Protein AF-0000000067823805 (afdb_homodimer)

pLDDT: mean 86.04, std 20.51, range [20.91, 98.75]

Foldseek 3Di:
DPPVVVVVVVVVVVVVVVVVVVLVVLLVVQLVCVVVLVVVQVVQLPPQQLQLLLQVPDPVNPVQADPVQSQQSNQWSGKGKHAVVNVPDDSVFRVKIKIKTAGHPPGQAHGDIWIWIWGWDQDPNDTFIFTAATDGGDGPVLLLLALVNLVVPPPDPDDDPVSVVSPVNNQSHPNQLSHGTRPDPPPHRDCSRVSVCCVVVPCSVCSVVSSVVSVVVVVVVVVVVVPPPPPPPPPPPPPPDPPPPPPDDD/DPPVVVVVVVVVVVVVVVVVVVLVVLLVVQLVCVVVLVVVQVVQLVPQQLQLLLQVPDPVNPVQADPVQSQQSNQWSGKGKHAVVSVPDDSVFRVKIKIKTAGHVPGQAHGDIWIWIWGWDQDPNDTDIFTAATDGGDGPVLLLLALVNLVVPVPDPDDDPVSVVSPVNNQSHPNQLSHGTRPDAPPHNPCNRVSVCCVVVPCSVCSVVSSVVSVVVVVVVVVVVVPPPVPPPPPDPDDDDDDDDDPDPD

InterPro domains:
  IPR002164 Nucleosome assembly protein [PF00956] (36-212)
  IPR002164 Nucleosome assembly protein [PTHR11875] (5-223)
  IPR037231 NAP-like superfamily [SSF143113] (3-211)

Organism: Candidozyma auris (NCBI:txid498019)

Structure (mmCIF, N/CA/C/O backbone):
data_AF-0000000067823805-model_v1
#
loop_
_entity.id
_entity.type
_entity.pdbx_description
1 polymer 'Uncharacterized protein'
#
loop_
_atom_site.group_PDB
_atom_site.id
_atom_site.type_symbol
_atom_site.label_atom_id
_atom_site.label_alt_id
_atom_site.label_comp_id
_atom_site.label_asym_id
_atom_site.label_entity_id
_atom_site.label_seq_id
_atom_site.pdbx_PDB_ins_code
_atom_site.Cartn_x
_atom_site.Cartn_y
_atom_site.Cartn_z
_atom_site.occupancy
_atom_site.B_iso_or_equiv
_atom_site.auth_seq_id
_atom_site.auth_comp_id
_atom_site.auth_asym_id
_atom_site.auth_atom_id
_atom_site.pdbx_PDB_model_num
ATOM 1 N N . MET A 1 1 ? -27.703 -28.641 1.972 1 50.75 1 MET A N 1
ATOM 2 C CA . MET A 1 1 ? -26.906 -27.484 1.584 1 50.75 1 MET A CA 1
ATOM 3 C C . MET A 1 1 ? -25.75 -27.906 0.68 1 50.75 1 MET A C 1
ATOM 5 O O . MET A 1 1 ? -25.062 -28.891 0.961 1 50.75 1 MET A O 1
ATOM 9 N N . THR A 1 2 ? -25.641 -27.562 -0.61 1 79.19 2 THR A N 1
ATOM 10 C CA . THR A 1 2 ? -24.703 -28.078 -1.604 1 79.19 2 THR A CA 1
ATOM 11 C C . THR A 1 2 ? -23.266 -27.875 -1.159 1 79.19 2 THR A C 1
ATOM 13 O O . THR A 1 2 ? -22.984 -27.016 -0.313 1 79.19 2 THR A O 1
ATOM 16 N N . GLU A 1 3 ? -22.406 -28.969 -1.228 1 89.88 3 GLU A N 1
ATOM 17 C CA . GLU A 1 3 ? -20.969 -28.969 -0.958 1 89.88 3 GLU A CA 1
ATOM 18 C C . GLU A 1 3 ? -20.359 -27.594 -1.254 1 89.88 3 GLU A C 1
ATOM 20 O O . GLU A 1 3 ? -19.5 -27.125 -0.505 1 89.88 3 GLU A O 1
ATOM 25 N N . LEU A 1 4 ? -20.953 -26.922 -2.131 1 91.5 4 LEU A N 1
ATOM 26 C CA . LEU A 1 4 ? -20.438 -25.609 -2.512 1 91.5 4 LEU A CA 1
ATOM 27 C C . LEU A 1 4 ? -20.859 -24.547 -1.497 1 91.5 4 LEU A C 1
ATOM 29 O O . LEU A 1 4 ? -20.047 -23.703 -1.105 1 91.5 4 LEU A O 1
ATOM 33 N N . ALA A 1 5 ? -22.078 -24.609 -1.011 1 92.19 5 ALA A N 1
ATOM 34 C CA . ALA A 1 5 ? -22.594 -23.656 -0.036 1 92.19 5 ALA A CA 1
ATOM 35 C C . ALA A 1 5 ? -21.797 -23.734 1.271 1 92.19 5 ALA A C 1
ATOM 37 O O . ALA A 1 5 ? -21.5 -22.703 1.884 1 92.19 5 ALA A O 1
ATOM 38 N N . GLU A 1 6 ? -21.484 -24.906 1.613 1 95.06 6 GLU A N 1
ATOM 39 C CA . GLU A 1 6 ? -20.703 -25.109 2.828 1 95.06 6 GLU A CA 1
ATOM 40 C C . GLU A 1 6 ? -19.281 -24.547 2.676 1 95.06 6 GLU A C 1
ATOM 42 O O . GLU A 1 6 ? -18.766 -23.906 3.594 1 95.06 6 GLU A O 1
ATOM 47 N N . ALA A 1 7 ? -18.703 -24.766 1.522 1 96.12 7 ALA A N 1
ATOM 48 C CA . ALA A 1 7 ? -17.359 -24.25 1.249 1 96.12 7 ALA A CA 1
ATOM 49 C C . ALA A 1 7 ? -17.344 -22.734 1.265 1 96.12 7 ALA A C 1
ATOM 51 O O . ALA A 1 7 ? -16.406 -22.125 1.799 1 96.12 7 ALA A O 1
ATOM 52 N N . LEU A 1 8 ? -18.344 -22.156 0.748 1 94.94 8 LEU A N 1
ATOM 53 C CA . LEU A 1 8 ? -18.422 -20.703 0.682 1 94.94 8 LEU A CA 1
ATOM 54 C C . LEU A 1 8 ? -18.609 -20.109 2.072 1 94.94 8 LEU A C 1
ATOM 56 O O . LEU A 1 8 ? -18.094 -19.031 2.365 1 94.94 8 LEU A O 1
ATOM 60 N N . THR A 1 9 ? -19.344 -20.828 2.896 1 96.38 9 THR A N 1
ATOM 61 C CA . THR A 1 9 ? -19.5 -20.391 4.277 1 96.38 9 THR A CA 1
ATOM 62 C C . THR A 1 9 ? -18.172 -20.438 5.027 1 96.38 9 THR A C 1
ATOM 64 O O . THR A 1 9 ? -17.812 -19.5 5.734 1 96.38 9 THR A O 1
ATOM 67 N N . LYS A 1 10 ? -17.438 -21.516 4.82 1 97.25 10 LYS A N 1
ATOM 68 C CA . LYS A 1 10 ? -16.125 -21.641 5.43 1 97.25 10 LYS A CA 1
ATOM 69 C C . LYS A 1 10 ? -15.18 -20.562 4.934 1 97.25 10 LYS A C 1
ATOM 71 O O . LYS A 1 10 ? -14.375 -20.031 5.703 1 97.25 10 LYS A O 1
ATOM 76 N N . LEU A 1 11 ? -15.336 -20.328 3.684 1 97.38 11 LEU A N 1
ATOM 77 C CA . LEU A 1 11 ? -14.5 -19.297 3.076 1 97.38 11 LEU A CA 1
ATOM 78 C C . LEU A 1 11 ? -14.805 -17.922 3.676 1 97.38 11 LEU A C 1
ATOM 80 O O . LEU A 1 11 ? -13.891 -17.141 3.951 1 97.38 11 LEU A O 1
ATOM 84 N N . ALA A 1 12 ? -16.047 -17.609 3.918 1 96.12 12 ALA A N 1
ATOM 85 C CA . ALA A 1 12 ? -16.453 -16.359 4.539 1 96.12 12 ALA A CA 1
ATOM 86 C C . ALA A 1 12 ? -15.883 -16.234 5.949 1 96.12 12 ALA A C 1
ATOM 88 O O . ALA A 1 12 ? -15.414 -15.164 6.348 1 96.12 12 ALA A O 1
ATOM 89 N N . ASP A 1 13 ? -15.914 -17.328 6.664 1 97.69 13 ASP A N 1
ATOM 90 C CA . ASP A 1 13 ? -15.344 -17.359 8.008 1 97.69 13 ASP A CA 1
ATOM 91 C C . ASP A 1 13 ? -13.836 -17.109 7.973 1 97.69 13 ASP A C 1
ATOM 93 O O . ASP A 1 13 ? -13.305 -16.391 8.82 1 97.69 13 ASP A O 1
ATOM 97 N N . ASN A 1 14 ? -13.203 -17.703 7.016 1 98.25 14 ASN A N 1
ATOM 98 C CA . ASN A 1 14 ? -11.766 -17.516 6.863 1 98.25 14 ASN A CA 1
ATOM 99 C C . ASN A 1 14 ? -11.422 -16.047 6.547 1 98.25 14 ASN A C 1
ATOM 101 O O . ASN A 1 14 ? -10.445 -15.516 7.062 1 98.25 14 ASN A O 1
ATOM 105 N N . GLU A 1 15 ? -12.219 -15.422 5.695 1 97.31 15 GLU A N 1
ATOM 106 C CA . GLU A 1 15 ? -11.992 -14.023 5.348 1 97.31 15 GLU A CA 1
ATOM 107 C C . GLU A 1 15 ? -12.188 -13.117 6.562 1 97.31 15 GLU A C 1
ATOM 109 O O . GLU A 1 15 ?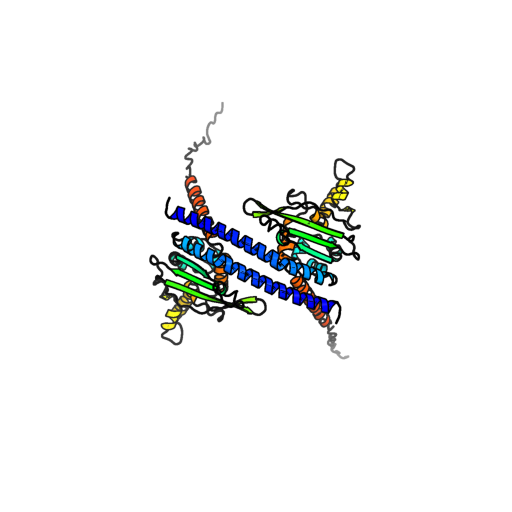 -11.492 -12.109 6.703 1 97.31 15 GLU A O 1
ATOM 114 N N . GLN A 1 16 ? -13.125 -13.453 7.41 1 97.44 16 GLN A N 1
ATOM 115 C CA . GLN A 1 16 ? -13.297 -12.703 8.648 1 97.44 16 GLN A CA 1
ATOM 116 C C . GLN A 1 16 ? -12.055 -12.812 9.531 1 97.44 16 GLN A C 1
ATOM 118 O O . GLN A 1 16 ? -11.602 -11.82 10.109 1 97.44 16 GLN A O 1
ATOM 123 N N . ALA A 1 17 ? -11.516 -14.008 9.602 1 98.06 17 ALA A N 1
ATOM 124 C CA . ALA A 1 17 ? -10.281 -14.219 10.367 1 98.06 17 ALA A CA 1
ATOM 125 C C . ALA A 1 17 ? -9.133 -13.406 9.789 1 98.06 17 ALA A C 1
ATOM 127 O O . ALA A 1 17 ? -8.312 -12.859 10.531 1 98.06 17 ALA A O 1
ATOM 128 N N . MET A 1 18 ? -9.094 -13.344 8.461 1 97.81 18 MET A N 1
ATOM 129 C CA . MET A 1 18 ? -8.086 -12.531 7.789 1 97.81 18 MET A CA 1
ATOM 130 C C . MET A 1 18 ? -8.219 -11.062 8.164 1 97.81 18 MET A C 1
ATOM 132 O O . MET A 1 18 ? -7.227 -10.406 8.477 1 97.81 18 MET A O 1
ATOM 136 N N . GLY A 1 19 ? -9.422 -10.562 8.133 1 96.38 19 GLY A N 1
ATOM 137 C CA . GLY A 1 19 ? -9.68 -9.188 8.523 1 96.38 19 GLY A CA 1
ATOM 138 C C . GLY A 1 19 ? -9.258 -8.883 9.945 1 96.38 19 GLY A C 1
ATOM 139 O O . GLY A 1 19 ? -8.633 -7.848 10.203 1 96.38 19 GLY A O 1
ATOM 140 N N . ASP A 1 20 ? -9.539 -9.797 10.82 1 97.12 20 ASP A N 1
ATOM 141 C CA . ASP A 1 20 ? -9.156 -9.633 12.227 1 97.12 20 ASP A CA 1
ATOM 142 C C . ASP A 1 20 ? -7.641 -9.625 12.383 1 97.12 20 ASP A C 1
ATOM 144 O O . ASP A 1 20 ? -7.098 -8.836 13.156 1 97.12 20 ASP A O 1
ATOM 148 N N . ALA A 1 21 ? -7.008 -10.508 11.672 1 97.81 21 ALA A N 1
ATOM 149 C CA . ALA A 1 21 ? -5.551 -10.578 11.727 1 97.81 21 ALA A CA 1
ATOM 150 C C . ALA A 1 21 ? -4.922 -9.289 11.188 1 97.81 21 ALA A C 1
ATOM 152 O O . ALA A 1 21 ? -3.955 -8.781 11.758 1 97.81 21 ALA A O 1
ATOM 153 N N . GLU A 1 22 ? -5.496 -8.797 10.078 1 97.06 22 GLU A N 1
ATOM 154 C CA . GLU A 1 22 ? -4.988 -7.551 9.516 1 97.06 22 GLU A CA 1
ATOM 155 C C . GLU A 1 22 ? -5.156 -6.395 10.492 1 97.06 22 GLU A C 1
ATOM 157 O O . GLU A 1 22 ? -4.305 -5.508 10.57 1 97.06 22 GLU A O 1
ATOM 162 N N . LYS A 1 23 ? -6.277 -6.367 11.203 1 96.75 23 LYS A N 1
ATOM 163 C CA . LYS A 1 23 ? -6.504 -5.375 12.25 1 96.75 23 LYS A CA 1
ATOM 164 C C . LYS A 1 23 ? -5.434 -5.465 13.336 1 96.75 23 LYS A C 1
ATOM 166 O O . LYS A 1 23 ? -4.875 -4.445 13.75 1 96.75 23 LYS A O 1
ATOM 171 N N . GLU A 1 24 ? -5.117 -6.645 13.711 1 97 24 GLU A N 1
ATOM 172 C CA . GLU A 1 24 ? -4.078 -6.859 14.711 1 97 24 GLU A CA 1
ATOM 173 C C . GLU A 1 24 ? -2.721 -6.363 14.219 1 97 24 GLU A C 1
ATOM 175 O O . GLU A 1 24 ? -1.96 -5.758 14.977 1 97 24 GLU A O 1
ATOM 180 N N . VAL A 1 25 ? -2.453 -6.613 13.023 1 97.5 25 VAL A N 1
ATOM 181 C CA . VAL A 1 25 ? -1.187 -6.199 12.43 1 97.5 25 VAL A CA 1
ATOM 182 C C . VAL A 1 25 ? -1.101 -4.676 12.398 1 97.5 25 VAL A C 1
ATOM 184 O O . VAL A 1 25 ? -0.065 -4.098 12.742 1 97.5 25 VAL A O 1
ATOM 187 N N . GLU A 1 26 ? -2.188 -4.051 11.969 1 96.88 26 GLU A N 1
ATOM 188 C CA . GLU A 1 26 ? -2.201 -2.592 11.891 1 96.88 26 GLU A CA 1
ATOM 189 C C . GLU A 1 26 ? -2.02 -1.963 13.273 1 96.88 26 GLU A C 1
ATOM 191 O O . GLU A 1 26 ? -1.278 -0.99 13.422 1 96.88 26 GLU A O 1
ATOM 196 N N . ILE A 1 27 ? -2.688 -2.504 14.273 1 96.81 27 ILE A N 1
ATOM 197 C CA . ILE A 1 27 ? -2.559 -2.002 15.633 1 96.81 27 ILE A CA 1
ATOM 198 C C . ILE A 1 27 ? -1.123 -2.193 16.125 1 96.81 27 ILE A C 1
ATOM 200 O O . ILE A 1 27 ? -0.541 -1.29 16.734 1 96.81 27 ILE A O 1
ATOM 204 N N . PHE A 1 28 ? -0.546 -3.355 15.82 1 96.94 28 PHE A N 1
ATOM 205 C CA . PHE A 1 28 ? 0.851 -3.609 16.156 1 96.94 28 PHE A CA 1
ATOM 206 C C . PHE A 1 28 ? 1.761 -2.578 15.5 1 96.94 28 PHE A C 1
ATOM 208 O O . PHE A 1 28 ? 2.662 -2.037 16.141 1 96.94 28 PHE A O 1
ATOM 215 N N . ARG A 1 29 ? 1.521 -2.293 14.273 1 97.81 29 ARG A N 1
ATOM 216 C CA . ARG A 1 29 ? 2.324 -1.333 13.523 1 97.81 29 ARG A CA 1
ATOM 217 C C . ARG A 1 29 ? 2.264 0.05 14.164 1 97.81 29 ARG A C 1
ATOM 219 O O . ARG A 1 29 ? 3.299 0.678 14.391 1 97.81 29 ARG A O 1
ATOM 226 N N . ILE A 1 30 ? 1.058 0.494 14.43 1 97.06 30 ILE A N 1
ATOM 227 C CA . ILE A 1 30 ? 0.846 1.822 14.992 1 97.06 30 ILE A CA 1
ATOM 228 C C . ILE A 1 30 ? 1.586 1.94 16.328 1 97.06 30 ILE A C 1
ATOM 230 O O . ILE A 1 30 ? 2.33 2.898 16.547 1 97.06 30 ILE A O 1
ATOM 234 N N . LYS A 1 31 ? 1.44 0.955 17.125 1 96.31 31 LYS A N 1
ATOM 235 C CA . LYS A 1 31 ? 2.057 0.978 18.453 1 96.31 31 LYS A CA 1
ATOM 236 C C . LYS A 1 31 ? 3.578 0.915 18.344 1 96.31 31 LYS A C 1
ATOM 238 O O . LYS A 1 31 ? 4.285 1.571 19.109 1 96.31 31 LYS A O 1
ATOM 243 N N . ARG A 1 32 ? 4.043 0.171 17.359 1 96.38 32 ARG A N 1
ATOM 244 C CA . ARG A 1 32 ? 5.48 -0.001 17.188 1 96.38 32 ARG A CA 1
ATOM 245 C C . ARG A 1 32 ? 6.121 1.27 16.641 1 96.38 32 ARG A C 1
ATOM 247 O O . ARG A 1 32 ? 7.246 1.612 17 1 96.38 32 ARG A O 1
ATOM 254 N N . LEU A 1 33 ? 5.379 1.984 15.789 1 97.56 33 LEU A N 1
ATOM 255 C CA . LEU A 1 33 ? 5.98 3.084 15.039 1 97.56 33 LEU A CA 1
ATOM 256 C C . LEU A 1 33 ? 5.742 4.414 15.75 1 97.56 33 LEU A C 1
ATOM 258 O O . LEU A 1 33 ? 6.488 5.375 15.547 1 97.56 33 LEU A O 1
ATOM 262 N N . GLN A 1 34 ? 4.727 4.543 16.625 1 97.31 34 GLN A N 1
ATOM 263 C CA . GLN A 1 34 ? 4.301 5.816 17.203 1 97.31 34 GLN A CA 1
ATOM 264 C C . GLN A 1 34 ? 5.438 6.488 17.969 1 97.31 34 GLN A C 1
ATOM 266 O O . GLN A 1 34 ? 5.676 7.688 17.812 1 97.31 34 GLN A O 1
ATOM 271 N N . GLY A 1 35 ? 6.145 5.699 18.766 1 97.56 35 GLY A N 1
ATOM 272 C CA . GLY A 1 35 ? 7.258 6.258 19.516 1 97.56 35 GLY A CA 1
ATOM 273 C C . GLY A 1 35 ? 8.383 6.758 18.625 1 97.56 35 GLY A C 1
ATOM 274 O O . GLY A 1 35 ? 9.008 7.777 18.922 1 97.56 35 GLY A O 1
ATOM 275 N N . ILE A 1 36 ? 8.625 6.051 17.578 1 98.5 36 ILE A N 1
ATOM 276 C CA . ILE A 1 36 ? 9.688 6.41 16.641 1 98.5 36 ILE A CA 1
ATOM 277 C C . ILE A 1 36 ? 9.32 7.699 15.914 1 98.5 36 ILE A C 1
ATOM 279 O O . ILE A 1 36 ? 10.164 8.578 15.719 1 98.5 36 ILE A O 1
ATOM 283 N N . TYR A 1 37 ? 8.023 7.848 15.539 1 98.31 37 TYR A N 1
ATOM 284 C CA . TYR A 1 37 ? 7.555 9.07 14.906 1 98.31 37 TYR A CA 1
ATOM 285 C C . TYR A 1 37 ? 7.648 10.25 15.867 1 98.31 37 TYR A C 1
ATOM 287 O O . TYR A 1 37 ? 7.961 11.375 15.453 1 98.31 37 TYR A O 1
ATOM 295 N N . LYS A 1 38 ? 7.355 10.008 17.125 1 97.94 38 LYS A N 1
ATOM 296 C CA . LYS A 1 38 ? 7.484 11.062 18.125 1 97.94 38 LYS A CA 1
ATOM 297 C C . LYS A 1 38 ? 8.922 11.547 18.234 1 97.94 38 LYS A C 1
ATOM 299 O O . LYS A 1 38 ? 9.172 12.758 18.297 1 97.94 38 LYS A O 1
ATOM 304 N N . ASN A 1 39 ? 9.805 10.625 18.25 1 98.5 39 ASN A N 1
ATOM 305 C CA . ASN A 1 39 ? 11.219 10.984 18.25 1 98.5 39 ASN A CA 1
ATOM 306 C C . ASN A 1 39 ? 11.609 11.75 16.984 1 98.5 39 ASN A C 1
ATOM 308 O O . ASN A 1 39 ? 12.336 12.742 17.062 1 98.5 39 ASN A O 1
ATOM 312 N N . ARG A 1 40 ? 11.133 11.297 15.844 1 98.62 40 ARG A N 1
ATOM 313 C CA . ARG A 1 40 ? 11.398 11.992 14.586 1 98.62 40 ARG A CA 1
ATOM 314 C C . ARG A 1 40 ? 10.953 13.445 14.656 1 98.62 40 ARG A C 1
ATOM 316 O O . ARG A 1 40 ? 11.695 14.344 14.25 1 98.62 40 ARG A O 1
ATOM 323 N N . SER A 1 41 ? 9.781 13.609 15.148 1 98.25 41 SER A N 1
ATOM 324 C CA . SER A 1 41 ? 9.234 14.953 15.289 1 98.25 41 SER A CA 1
ATOM 325 C C . SER A 1 41 ? 10.141 15.828 16.141 1 98.25 41 SER A C 1
ATOM 327 O O . SER A 1 41 ? 10.406 16.984 15.797 1 98.25 41 SER A O 1
ATOM 329 N N . SER A 1 42 ? 10.648 15.289 17.25 1 98.19 42 SER A N 1
ATOM 330 C CA . SER A 1 42 ? 11.539 16.031 18.141 1 98.19 42 SER A CA 1
ATOM 331 C C . SER A 1 42 ? 12.812 16.453 17.406 1 98.19 42 SER A C 1
ATOM 333 O O . SER A 1 42 ? 13.344 17.547 17.656 1 98.19 42 SER A O 1
ATOM 335 N N . ILE A 1 43 ? 13.266 15.648 16.516 1 98.25 43 ILE A N 1
ATOM 336 C CA . ILE A 1 43 ? 14.477 15.93 15.758 1 98.25 43 ILE A CA 1
ATOM 337 C C . ILE A 1 43 ? 14.18 16.953 14.664 1 98.25 43 ILE A C 1
ATOM 339 O O . ILE A 1 43 ? 14.891 17.953 14.531 1 98.25 43 ILE A O 1
ATOM 343 N N . THR A 1 44 ? 13.109 16.734 13.906 1 97.75 44 THR A N 1
ATOM 344 C CA . THR A 1 44 ? 12.82 17.578 12.75 1 97.75 44 THR A CA 1
ATOM 345 C C . THR A 1 44 ? 12.492 19 13.188 1 97.75 44 THR A C 1
ATOM 347 O O . THR A 1 44 ? 12.742 19.953 12.453 1 97.75 44 THR A O 1
ATOM 350 N N . LYS A 1 45 ? 11.992 19.172 14.367 1 96.25 45 LYS A N 1
ATOM 351 C CA . LYS A 1 45 ? 11.695 20.484 14.914 1 96.25 45 LYS A CA 1
ATOM 352 C C . LYS A 1 45 ? 12.969 21.312 15.062 1 96.25 45 LYS A C 1
ATOM 354 O O . LYS A 1 45 ? 12.914 22.547 15.094 1 96.25 45 LYS A O 1
ATOM 359 N N . THR A 1 46 ? 14.055 20.703 15.133 1 96 46 THR A N 1
ATOM 360 C CA . THR A 1 46 ? 15.32 21.406 15.305 1 96 46 THR A CA 1
ATOM 361 C C . THR A 1 46 ? 15.938 21.75 13.953 1 96 46 THR A C 1
ATOM 363 O O . THR A 1 46 ? 16.953 22.453 13.891 1 96 46 THR A O 1
ATOM 366 N N . ILE A 1 47 ? 15.398 21.203 12.93 1 95.88 47 ILE A N 1
ATOM 367 C CA . ILE A 1 47 ? 15.891 21.484 11.586 1 95.88 47 ILE A CA 1
ATOM 368 C C . ILE A 1 47 ? 15.156 22.688 11 1 95.88 47 ILE A C 1
ATOM 370 O O . ILE A 1 47 ? 13.938 22.641 10.805 1 95.88 47 ILE A O 1
ATOM 374 N N . PRO A 1 48 ? 15.875 23.688 10.695 1 93.62 48 PRO A N 1
ATOM 375 C CA . PRO A 1 48 ? 15.227 24.891 10.188 1 93.62 48 PRO A CA 1
ATOM 376 C C . PRO A 1 48 ? 14.422 24.656 8.914 1 93.62 48 PRO A C 1
ATOM 378 O O . PRO A 1 48 ? 14.922 24.016 7.98 1 93.62 48 PRO A O 1
ATOM 381 N N . GLN A 1 49 ? 13.211 25.078 8.891 1 93.31 49 GLN A N 1
ATOM 382 C CA . GLN A 1 49 ? 12.32 25.094 7.734 1 93.31 49 GLN A CA 1
ATOM 383 C C . GLN A 1 49 ? 12.109 23.672 7.191 1 93.31 49 GLN A C 1
ATOM 385 O O . GLN A 1 49 ? 11.953 23.484 5.98 1 93.31 49 GLN A O 1
ATOM 390 N N . PHE A 1 50 ? 12.18 22.672 7.969 1 96.94 50 PHE A N 1
ATOM 391 C CA . PHE A 1 50 ? 12.039 21.297 7.539 1 96.94 50 PHE A CA 1
ATOM 392 C C . PHE A 1 50 ? 10.734 21.094 6.773 1 96.94 50 PHE A C 1
ATOM 394 O O . PHE A 1 50 ? 10.75 20.688 5.609 1 96.94 50 PHE A O 1
ATOM 401 N N . TRP A 1 51 ? 9.609 21.453 7.348 1 97.56 51 TRP A N 1
ATOM 402 C CA . TRP A 1 51 ? 8.305 21.156 6.758 1 97.56 51 TRP A CA 1
ATOM 403 C C . TRP A 1 51 ? 8.023 22.078 5.57 1 97.56 51 TRP A C 1
ATOM 405 O O . TRP A 1 51 ? 7.324 21.688 4.633 1 97.56 51 TRP A O 1
ATOM 415 N N . TYR A 1 52 ? 8.57 23.266 5.645 1 94.88 52 TYR A N 1
ATOM 416 C CA . TYR A 1 52 ? 8.461 24.125 4.473 1 94.88 52 TYR A CA 1
ATOM 417 C C . TYR A 1 52 ? 9.094 23.469 3.254 1 94.88 52 TYR A C 1
ATOM 419 O O . TYR A 1 52 ? 8.5 23.438 2.174 1 94.88 52 TYR A O 1
ATOM 427 N N . ILE A 1 53 ? 10.273 22.984 3.436 1 95.44 53 ILE A N 1
ATOM 428 C CA . ILE A 1 53 ? 11.016 22.344 2.354 1 95.44 53 ILE A CA 1
ATOM 429 C C . ILE A 1 53 ? 10.25 21.125 1.862 1 95.44 53 ILE A C 1
ATOM 431 O O . ILE A 1 53 ? 10.133 20.891 0.655 1 95.44 53 ILE A O 1
ATOM 435 N N . VAL A 1 54 ? 9.672 20.312 2.736 1 96.81 54 VAL A N 1
ATOM 436 C CA . VAL A 1 54 ? 8.93 19.109 2.404 1 96.81 54 VAL A CA 1
ATOM 437 C C . VAL A 1 54 ? 7.664 19.469 1.628 1 96.81 54 VAL A C 1
ATOM 439 O O . VAL A 1 54 ? 7.375 18.875 0.586 1 96.81 54 VAL A O 1
ATOM 442 N N . LEU A 1 55 ? 6.93 20.438 2.068 1 96.62 55 LEU A N 1
ATOM 443 C CA . LEU A 1 55 ? 5.617 20.781 1.527 1 96.62 55 LEU A CA 1
ATOM 444 C C . LEU A 1 55 ? 5.75 21.594 0.245 1 96.62 55 LEU A C 1
ATOM 446 O O . LEU A 1 55 ? 5.051 21.328 -0.735 1 96.62 55 LEU A O 1
ATOM 450 N N . ALA A 1 56 ? 6.637 22.547 0.273 1 92.94 56 ALA A N 1
ATOM 451 C CA . ALA A 1 56 ? 6.758 23.484 -0.84 1 92.94 56 ALA A CA 1
ATOM 452 C C . ALA A 1 56 ? 7.238 22.781 -2.104 1 92.94 56 ALA A C 1
ATOM 454 O O . ALA A 1 56 ? 6.906 23.188 -3.217 1 92.94 56 ALA A O 1
ATOM 455 N N . GLN A 1 57 ? 7.934 21.734 -1.959 1 90.62 57 GLN A N 1
ATOM 456 C CA . GLN A 1 57 ? 8.508 21.031 -3.104 1 90.62 57 GLN A CA 1
ATOM 457 C C . GLN A 1 57 ? 7.625 19.859 -3.523 1 90.62 57 GLN A C 1
ATOM 459 O O . GLN A 1 57 ? 7.922 19.172 -4.5 1 90.62 57 GLN A O 1
ATOM 464 N N . ASN A 1 58 ? 6.562 19.672 -2.791 1 94.25 58 ASN A N 1
ATOM 465 C CA . ASN A 1 58 ? 5.637 18.594 -3.125 1 94.25 58 ASN A CA 1
ATOM 466 C C . ASN A 1 58 ? 4.504 19.078 -4.023 1 94.25 58 ASN A C 1
ATOM 468 O O . ASN A 1 58 ? 3.549 19.688 -3.545 1 94.25 58 ASN A O 1
ATOM 472 N N . ASP A 1 59 ? 4.57 18.719 -5.285 1 92.94 59 ASP A N 1
ATOM 473 C CA . ASP A 1 59 ? 3.631 19.219 -6.281 1 92.94 59 ASP A CA 1
ATOM 474 C C . ASP A 1 59 ? 2.201 18.812 -5.945 1 92.94 59 ASP A C 1
ATOM 476 O O . ASP A 1 59 ? 1.263 19.594 -6.129 1 92.94 59 ASP A O 1
ATOM 480 N N . ASP A 1 60 ? 2.049 17.609 -5.484 1 94.38 60 ASP A N 1
ATOM 481 C CA . ASP A 1 60 ? 0.712 17.125 -5.156 1 94.38 60 ASP A CA 1
ATOM 482 C C . ASP A 1 60 ? 0.093 17.953 -4.027 1 94.38 60 ASP A C 1
ATOM 484 O O . ASP A 1 60 ? -1.08 18.328 -4.098 1 94.38 60 ASP A O 1
ATOM 488 N N . PHE A 1 61 ? 0.872 18.25 -3.043 1 95.62 61 PHE A N 1
ATOM 489 C CA . PHE A 1 61 ? 0.386 19.047 -1.929 1 95.62 61 PHE A CA 1
ATOM 490 C C . PHE A 1 61 ? -0.007 20.453 -2.4 1 95.62 61 PHE A C 1
ATOM 492 O O . PHE A 1 61 ? -1.055 20.969 -2.012 1 95.62 61 PHE A O 1
ATOM 499 N N . CYS A 1 62 ? 0.756 20.969 -3.252 1 92.62 62 CYS A N 1
ATOM 500 C CA . CYS A 1 62 ? 0.555 22.344 -3.715 1 92.62 62 CYS A CA 1
ATOM 501 C C . CYS A 1 62 ? -0.722 22.453 -4.539 1 92.62 62 CYS A C 1
ATOM 503 O O . CYS A 1 62 ? -1.235 23.547 -4.746 1 92.62 62 CYS A O 1
ATOM 505 N N . GLU A 1 63 ? -1.23 21.375 -4.984 1 93.31 63 GLU A N 1
ATOM 506 C CA . GLU A 1 63 ? -2.477 21.375 -5.746 1 93.31 63 GLU A CA 1
ATOM 507 C C . GLU A 1 63 ? -3.68 21.594 -4.832 1 93.31 63 GLU A C 1
ATOM 509 O O . GLU A 1 63 ? -4.754 21.984 -5.293 1 93.31 63 GLU A O 1
ATOM 514 N N . TYR A 1 64 ? -3.475 21.328 -3.539 1 92.62 64 TYR A N 1
ATOM 515 C CA . TYR A 1 64 ? -4.605 21.406 -2.617 1 92.62 64 TYR A CA 1
ATOM 516 C C . TYR A 1 64 ? -4.715 22.781 -1.991 1 92.62 64 TYR A C 1
ATOM 518 O O . TYR A 1 64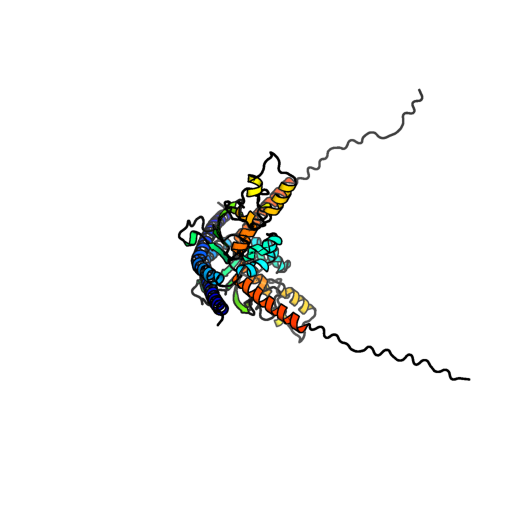 ? -5.719 23.109 -1.353 1 92.62 64 TYR A O 1
ATOM 526 N N . ILE A 1 65 ? -3.707 23.594 -2.172 1 90.38 65 ILE A N 1
ATOM 527 C CA . ILE A 1 65 ? -3.729 24.891 -1.505 1 90.38 65 ILE A CA 1
ATOM 528 C C . ILE A 1 65 ? -3.463 26 -2.521 1 90.38 65 ILE A C 1
ATOM 530 O O . ILE A 1 65 ? -3.043 25.734 -3.648 1 90.38 65 ILE A O 1
ATOM 534 N N . ARG A 1 66 ? -3.688 27.219 -2.035 1 90.94 66 ARG A N 1
ATOM 535 C CA . ARG A 1 66 ? -3.395 28.375 -2.871 1 90.94 66 ARG A CA 1
ATOM 536 C C . ARG A 1 66 ? -1.897 28.672 -2.898 1 90.94 66 ARG A C 1
ATOM 538 O O . ARG A 1 66 ? -1.221 28.562 -1.874 1 90.94 66 ARG A O 1
ATOM 545 N N . PRO A 1 67 ? -1.45 29.078 -4.109 1 91.62 67 PRO A N 1
ATOM 546 C CA . PRO A 1 67 ? -0.039 29.453 -4.18 1 91.62 67 PRO A CA 1
ATOM 547 C C . PRO A 1 67 ? 0.314 30.578 -3.207 1 91.62 67 PRO A C 1
ATOM 549 O O . PRO A 1 67 ? 1.421 30.609 -2.664 1 91.62 67 PRO A O 1
ATOM 552 N N . GLU A 1 68 ? -0.637 31.406 -2.914 1 90.81 68 GLU A N 1
ATOM 553 C CA . GLU A 1 68 ? -0.423 32.562 -2.027 1 90.81 68 GLU A CA 1
ATOM 554 C C . GLU A 1 68 ? -0.24 32.094 -0.582 1 90.81 68 GLU A C 1
ATOM 556 O O . GLU A 1 68 ? 0.27 32.844 0.251 1 90.81 68 GLU A O 1
ATOM 561 N N . ASP A 1 69 ? -0.604 30.859 -0.274 1 92.19 69 ASP A N 1
ATOM 562 C CA . ASP A 1 69 ? -0.53 30.359 1.094 1 92.19 69 ASP A CA 1
ATOM 563 C C . ASP A 1 69 ? 0.861 29.797 1.401 1 92.19 69 ASP A C 1
ATOM 565 O O . ASP A 1 69 ? 1.192 29.547 2.562 1 92.19 69 ASP A O 1
ATOM 569 N N . LEU A 1 70 ? 1.689 29.594 0.44 1 89.5 70 LEU A N 1
ATOM 570 C CA . LEU A 1 70 ? 2.984 28.938 0.605 1 89.5 70 LEU A CA 1
ATOM 571 C C . LEU A 1 70 ? 3.869 29.719 1.569 1 89.5 70 LEU A C 1
ATOM 573 O O . LEU A 1 70 ? 4.648 29.141 2.318 1 89.5 70 LEU A O 1
ATOM 577 N N . LYS A 1 71 ? 3.781 31.047 1.553 1 90.94 71 LYS A N 1
ATOM 578 C CA . LYS A 1 71 ? 4.602 31.859 2.443 1 90.94 71 LYS A CA 1
ATOM 579 C C . LYS A 1 71 ? 4.266 31.578 3.906 1 90.94 71 LYS A C 1
ATOM 581 O O . LYS A 1 71 ? 5.125 31.719 4.781 1 90.94 71 LYS A O 1
ATOM 586 N N . TYR A 1 72 ? 3.008 31.203 4.176 1 93.81 72 TYR A N 1
ATOM 587 C CA . TYR A 1 72 ? 2.588 30.938 5.547 1 93.81 72 TYR A CA 1
ATOM 588 C C . TYR A 1 72 ? 3.037 29.547 5.996 1 93.81 72 TYR A C 1
ATOM 590 O O . TYR A 1 72 ? 3.123 29.281 7.195 1 93.81 72 TYR A O 1
ATOM 598 N N . ILE A 1 73 ? 3.348 28.672 5.027 1 93.12 73 ILE A N 1
ATOM 599 C CA . ILE A 1 73 ? 3.775 27.297 5.305 1 93.12 73 ILE A CA 1
ATOM 600 C C . ILE A 1 73 ? 5.152 27.312 5.965 1 93.12 73 ILE A C 1
ATOM 602 O O . ILE A 1 73 ? 5.477 26.422 6.758 1 93.12 73 ILE A O 1
ATOM 606 N N . GLU A 1 74 ? 5.891 28.406 5.727 1 93 74 GLU A N 1
ATOM 607 C CA . GLU A 1 74 ? 7.211 28.547 6.332 1 93 74 GLU A CA 1
ATOM 608 C C . GLU A 1 74 ? 7.117 28.594 7.855 1 93 74 GLU A C 1
ATOM 610 O O . GLU A 1 74 ? 8.086 28.281 8.555 1 93 74 GLU A O 1
ATOM 615 N N . SER A 1 75 ? 5.984 29.016 8.367 1 95 75 SER A N 1
ATOM 616 C CA . SER A 1 75 ? 5.797 29.156 9.805 1 95 75 SER A CA 1
ATOM 617 C C . SER A 1 75 ? 5.543 27.812 10.477 1 95 75 SER A C 1
ATOM 619 O O . SER A 1 75 ? 5.566 27.719 11.711 1 95 75 SER A O 1
ATOM 621 N N . ILE A 1 76 ? 5.289 26.766 9.672 1 97.19 76 ILE A N 1
ATOM 622 C CA . ILE A 1 76 ? 5.012 25.453 10.234 1 97.19 76 ILE A CA 1
ATOM 623 C C . ILE A 1 76 ? 6.305 24.828 10.758 1 97.19 76 ILE A C 1
ATOM 625 O O . ILE A 1 76 ? 7.254 24.625 10 1 97.19 76 ILE A O 1
ATOM 629 N N . THR A 1 77 ? 6.34 24.516 12.031 1 96.88 77 THR A N 1
ATOM 630 C CA . THR A 1 77 ? 7.52 23.938 12.664 1 96.88 77 THR A CA 1
ATOM 631 C C . THR A 1 77 ? 7.363 22.438 12.82 1 96.88 77 THR A C 1
ATOM 633 O O . THR A 1 77 ? 8.352 21.719 13.008 1 96.88 77 THR A O 1
ATOM 636 N N . ASP A 1 78 ? 6.09 22 12.805 1 98 78 ASP A N 1
ATOM 637 C CA . ASP A 1 78 ? 5.875 20.562 12.977 1 98 78 ASP A CA 1
ATOM 638 C C . ASP A 1 78 ? 4.512 20.141 12.438 1 98 78 ASP A C 1
ATOM 640 O O . ASP A 1 78 ? 3.529 20.875 12.578 1 98 78 ASP A O 1
ATOM 644 N N . ILE A 1 79 ? 4.477 19.031 11.758 1 98.62 79 ILE A N 1
ATOM 645 C CA . ILE A 1 79 ? 3.264 18.281 11.445 1 98.62 79 ILE A CA 1
ATOM 646 C C . ILE A 1 79 ? 3.367 16.875 12.023 1 98.62 79 ILE A C 1
ATOM 648 O O . ILE A 1 79 ? 4.285 16.125 11.688 1 98.62 79 ILE A O 1
ATOM 652 N N . TYR A 1 80 ? 2.412 16.531 12.898 1 98.62 80 TYR A N 1
ATOM 653 C CA . TYR A 1 80 ? 2.496 15.266 13.609 1 98.62 80 TYR A CA 1
ATOM 654 C C . TYR A 1 80 ? 1.17 14.516 13.539 1 98.62 80 TYR A C 1
ATOM 656 O O . TYR A 1 80 ? 0.103 15.109 13.703 1 98.62 80 TYR A O 1
ATOM 664 N N . VAL A 1 81 ? 1.274 13.219 13.219 1 98.56 81 VAL A N 1
ATOM 665 C CA . VAL A 1 81 ? 0.099 12.359 13.172 1 98.56 81 VAL A CA 1
ATOM 666 C C . VAL A 1 81 ? 0.141 11.367 14.336 1 98.56 81 VAL A C 1
ATOM 668 O O . VAL A 1 81 ? 1.145 10.68 14.539 1 98.56 81 VAL A O 1
ATOM 671 N N . ASP A 1 82 ? -0.868 11.352 15.062 1 96.12 82 ASP A N 1
ATOM 672 C CA . ASP A 1 82 ? -0.938 10.383 16.156 1 96.12 82 ASP A CA 1
ATOM 673 C C . ASP A 1 82 ? -2.215 9.555 16.062 1 96.12 82 ASP A C 1
ATOM 675 O O . ASP A 1 82 ? -3.234 10.016 15.555 1 96.12 82 ASP A O 1
ATOM 679 N N . TYR A 1 83 ? -2.111 8.328 16.5 1 96.5 83 TYR A N 1
ATOM 680 C CA . TYR A 1 83 ? -3.205 7.367 16.578 1 96.5 83 TYR A CA 1
ATOM 681 C C . TYR A 1 83 ? -3.58 7.074 18.016 1 96.5 83 TYR A C 1
ATOM 683 O O . TYR A 1 83 ? -2.775 6.531 18.781 1 96.5 83 TYR A O 1
ATOM 691 N N . PRO A 1 84 ? -4.781 7.367 18.391 1 93.5 84 PRO A N 1
ATOM 692 C CA . PRO A 1 84 ? -5.184 7.164 19.781 1 93.5 84 PRO A CA 1
ATOM 693 C C . PRO A 1 84 ? -4.953 5.734 20.266 1 93.5 84 PRO A C 1
ATOM 695 O O . PRO A 1 84 ? -4.684 5.508 21.453 1 93.5 84 PRO A O 1
ATOM 698 N N . ILE A 1 85 ? -5.031 4.758 19.422 1 90.19 85 ILE A N 1
ATOM 699 C CA . ILE A 1 85 ? -4.898 3.35 19.781 1 90.19 85 ILE A CA 1
ATOM 700 C C . ILE A 1 85 ? -3.496 3.088 20.328 1 90.19 85 ILE A C 1
ATOM 702 O O . ILE A 1 85 ? -3.277 2.113 21.062 1 90.19 85 ILE A O 1
ATOM 706 N N . ALA A 1 86 ? -2.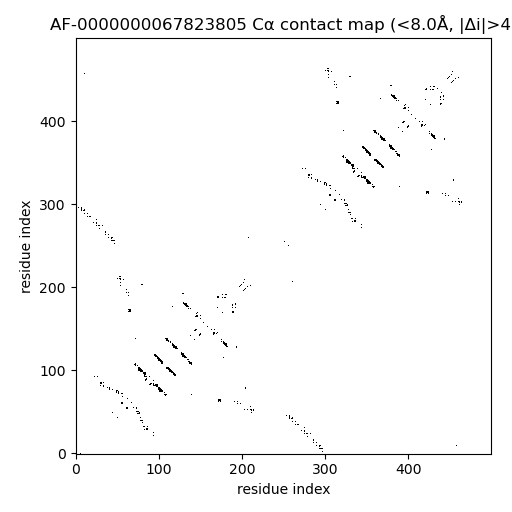553 3.896 19.953 1 87.06 86 ALA A N 1
ATOM 707 C CA . ALA A 1 86 ? -1.189 3.732 20.453 1 87.06 86 ALA A CA 1
ATOM 708 C C . ALA A 1 86 ? -1.127 3.922 21.969 1 87.06 86 ALA A C 1
ATOM 710 O O . ALA A 1 86 ? -0.257 3.357 22.641 1 87.06 86 ALA A O 1
ATOM 711 N N . GLU A 1 87 ? -2.006 4.723 22.531 1 85.62 87 GLU A N 1
ATOM 712 C CA . GLU A 1 87 ? -2.059 5.035 23.953 1 85.62 87 GLU A CA 1
ATOM 713 C C . GLU A 1 87 ? -3.273 4.395 24.609 1 85.62 87 GLU A C 1
ATOM 715 O O . GLU A 1 87 ? -3.934 5.016 25.453 1 85.62 87 GLU A O 1
ATOM 720 N N . ASN A 1 88 ? -3.703 3.172 24.188 1 77.81 88 ASN A N 1
ATOM 721 C CA . ASN A 1 88 ? -4.727 2.355 24.828 1 77.81 88 ASN A CA 1
ATOM 722 C C . ASN A 1 88 ? -6.129 2.738 24.359 1 77.81 88 ASN A C 1
ATOM 724 O O . ASN A 1 88 ? -7.078 2.695 25.141 1 77.81 88 ASN A O 1
ATOM 728 N N . GLY A 1 89 ? -6.191 3.158 23.266 1 74.81 89 GLY A N 1
ATOM 729 C CA . GLY A 1 89 ? -7.496 3.5 22.719 1 74.81 89 GLY A CA 1
ATOM 730 C C . GLY A 1 89 ? -8.336 2.283 22.375 1 74.81 89 GLY A C 1
ATOM 731 O O . GLY A 1 89 ? -7.938 1.149 22.656 1 74.81 89 GLY A O 1
ATOM 732 N N . ASP A 1 90 ? -9.469 2.52 21.891 1 83.5 90 ASP A N 1
ATOM 733 C CA . ASP A 1 90 ? -10.461 1.537 21.469 1 83.5 90 ASP A CA 1
ATOM 734 C C . ASP A 1 90 ? -10.008 0.804 20.203 1 83.5 90 ASP A C 1
ATOM 736 O O . ASP A 1 90 ? -9.844 1.417 19.156 1 83.5 90 ASP A O 1
ATOM 740 N N . ALA A 1 91 ? -9.875 -0.451 20.344 1 84.06 91 ALA A N 1
ATOM 741 C CA . ALA A 1 91 ? -9.414 -1.269 19.219 1 84.06 91 ALA A CA 1
ATOM 742 C C . ALA A 1 91 ? -10.375 -1.182 18.047 1 84.06 91 ALA A C 1
ATOM 744 O O . ALA A 1 91 ? -9.977 -1.378 16.891 1 84.06 91 ALA A O 1
ATOM 745 N N . GLU A 1 92 ? -11.57 -0.802 18.312 1 87.62 92 GLU A N 1
ATOM 746 C CA . GLU A 1 92 ? -12.555 -0.716 17.234 1 87.62 92 GLU A CA 1
ATOM 747 C C . GLU A 1 92 ? -12.367 0.552 16.406 1 87.62 92 GLU A C 1
ATOM 749 O O . GLU A 1 92 ? -12.875 0.655 15.297 1 87.62 92 GLU A O 1
ATOM 754 N N . LYS A 1 93 ? -11.555 1.457 16.984 1 93.12 93 LYS A N 1
ATOM 755 C CA . LYS A 1 93 ? -11.305 2.727 16.312 1 93.12 93 LYS A CA 1
ATOM 756 C C . LYS A 1 93 ? -9.828 2.904 16 1 93.12 93 LYS A C 1
ATOM 758 O O . LYS A 1 93 ? -9.297 4.012 16.094 1 93.12 93 LYS A O 1
ATOM 763 N N . TYR A 1 94 ? -9.211 1.786 15.664 1 94.88 94 TYR A N 1
ATOM 764 C CA . TYR A 1 94 ? -7.762 1.79 15.477 1 94.88 94 TYR A CA 1
ATOM 765 C C . TYR A 1 94 ? -7.371 2.615 14.258 1 94.88 94 TYR A C 1
ATOM 767 O O . TYR A 1 94 ? -6.207 2.998 14.102 1 94.88 94 TYR A O 1
ATOM 775 N N . ARG A 1 95 ? -8.352 2.969 13.367 1 95.38 95 ARG A N 1
ATOM 776 C CA . ARG A 1 95 ? -8.047 3.695 12.141 1 95.38 95 ARG A CA 1
ATOM 777 C C . ARG A 1 95 ? -8.141 5.203 12.359 1 95.38 95 ARG A C 1
ATOM 779 O O . ARG A 1 95 ? -7.691 5.984 11.523 1 95.38 95 ARG A O 1
ATOM 786 N N . ASP A 1 96 ? -8.766 5.621 13.484 1 97.12 96 ASP A N 1
ATOM 787 C CA . ASP A 1 96 ? -8.867 7.047 13.781 1 97.12 96 ASP A CA 1
ATOM 788 C C . ASP A 1 96 ? -7.492 7.652 14.047 1 97.12 96 ASP A C 1
ATOM 790 O O . ASP A 1 96 ? -6.598 6.977 14.562 1 97.12 96 ASP A O 1
ATOM 794 N N . PHE A 1 97 ? -7.391 8.914 13.719 1 97.88 97 PHE A N 1
ATOM 795 C CA . PHE A 1 97 ? -6.102 9.578 13.898 1 97.88 97 PHE A CA 1
ATOM 796 C C . PHE A 1 97 ? -6.285 11.078 14.094 1 97.88 97 PHE A C 1
ATOM 798 O O . PHE A 1 97 ? -7.395 11.594 13.945 1 97.88 97 PHE A O 1
ATOM 805 N N . SER A 1 98 ? -5.211 11.711 14.523 1 98.06 98 SER A N 1
ATOM 806 C CA . SER A 1 98 ? -5.172 13.164 14.672 1 98.06 98 SER A CA 1
ATOM 807 C C . SER A 1 98 ? -3.963 13.766 13.953 1 98.06 98 SER A C 1
ATOM 809 O O . SER A 1 98 ? -2.887 13.164 13.938 1 98.06 98 SER A O 1
ATOM 811 N N . ILE A 1 99 ? -4.191 14.844 13.391 1 98.75 99 ILE A N 1
ATOM 812 C CA . ILE A 1 99 ? -3.111 15.609 12.781 1 98.75 99 ILE A CA 1
ATOM 813 C C . ILE A 1 99 ? -2.898 16.906 13.547 1 98.75 99 ILE A C 1
ATOM 815 O O . ILE A 1 99 ? -3.842 17.672 13.758 1 98.75 99 ILE A O 1
ATOM 819 N N . THR A 1 100 ? -1.697 17.172 13.977 1 98.69 100 THR A N 1
ATOM 820 C CA . THR A 1 100 ? -1.345 18.391 14.703 1 98.69 100 THR A CA 1
ATOM 821 C C . THR A 1 100 ? -0.381 19.25 13.898 1 98.69 100 THR A C 1
ATOM 823 O O . THR A 1 100 ? 0.659 18.766 13.445 1 98.69 100 THR A O 1
ATOM 826 N N . PHE A 1 101 ? -0.739 20.484 13.641 1 98.5 101 PHE A N 1
ATOM 827 C CA . PHE A 1 101 ? 0.146 21.484 13.062 1 98.5 101 PHE A CA 1
ATOM 828 C C . PHE A 1 101 ? 0.67 22.438 14.141 1 98.5 101 PHE A C 1
ATOM 830 O O . PHE A 1 101 ? -0.104 22.953 14.945 1 98.5 101 PHE A O 1
ATOM 837 N N . SER A 1 102 ? 1.958 22.625 14.18 1 98.12 102 SER A N 1
ATOM 838 C CA . SER A 1 102 ? 2.572 23.641 15.031 1 98.12 102 SER A CA 1
ATOM 839 C C . SER A 1 102 ? 3.158 24.781 14.203 1 98.12 102 SER A C 1
ATOM 841 O O . SER A 1 102 ? 3.932 24.547 13.273 1 98.12 102 SER A O 1
ATOM 843 N N . PHE A 1 103 ? 2.736 25.969 14.531 1 97.12 103 PHE A N 1
ATOM 844 C CA . PHE A 1 103 ? 3.264 27.188 13.914 1 97.12 103 PHE A CA 1
ATOM 845 C C . PHE A 1 103 ? 4.203 27.922 14.867 1 97.12 103 PHE A C 1
ATOM 847 O O . PHE A 1 103 ? 3.844 28.188 16.016 1 97.12 103 PHE A O 1
ATOM 854 N N . GLY A 1 104 ? 5.34 28.25 14.383 1 93.75 104 GLY A N 1
ATOM 855 C CA . GLY A 1 104 ? 6.348 28.891 15.211 1 93.75 104 GLY A CA 1
ATOM 856 C C . GLY A 1 104 ? 6.141 30.391 15.336 1 93.75 104 GLY A C 1
ATOM 857 O O . GLY A 1 104 ? 5.273 30.969 14.672 1 93.75 104 GLY A O 1
ATOM 858 N N . PRO A 1 105 ? 7.008 31.031 16.188 1 89.88 105 PRO A N 1
ATOM 859 C CA . PRO A 1 105 ? 6.859 32.438 16.516 1 89.88 105 PRO A CA 1
ATOM 860 C C . PRO A 1 105 ? 7.402 33.375 15.414 1 89.88 105 PRO A C 1
ATOM 862 O O . PRO A 1 105 ? 7.023 34.531 15.344 1 89.88 105 PRO A O 1
ATOM 865 N N . ASP A 1 106 ? 8.25 33.031 14.586 1 82 106 ASP A N 1
ATOM 866 C CA . ASP A 1 106 ? 9 33.875 13.672 1 82 106 ASP A CA 1
ATOM 867 C C . ASP A 1 106 ? 8.312 3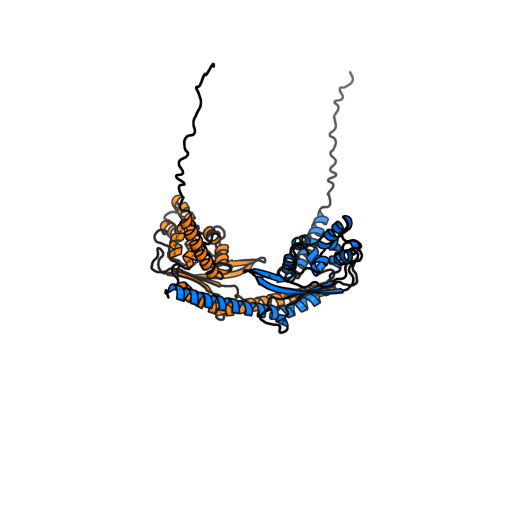4 12.32 1 82 106 ASP A C 1
ATOM 869 O O . ASP A 1 106 ? 8.859 34.562 11.375 1 82 106 ASP A O 1
ATOM 873 N N . GLY A 1 107 ? 7.07 33.719 12.297 1 80.88 107 GLY A N 1
ATOM 874 C CA . GLY A 1 107 ? 6.445 33.75 10.984 1 80.88 107 GLY A CA 1
ATOM 875 C C . GLY A 1 107 ? 5.23 34.656 10.914 1 80.88 107 GLY A C 1
ATOM 876 O O . GLY A 1 107 ? 5.031 35.5 11.781 1 80.88 107 GLY A O 1
ATOM 877 N N . ASN A 1 108 ? 4.586 34.531 9.75 1 90.19 108 ASN A N 1
ATOM 878 C CA . ASN A 1 108 ? 3.436 35.375 9.43 1 90.19 108 ASN A CA 1
ATOM 879 C C . ASN A 1 108 ? 2.141 34.781 9.977 1 90.19 108 ASN A C 1
ATOM 881 O O . ASN A 1 108 ? 1.059 35.344 9.75 1 90.19 108 ASN A O 1
ATOM 885 N N . VAL A 1 109 ? 2.281 33.688 10.641 1 95.25 109 VAL A N 1
ATOM 886 C CA . VAL A 1 109 ? 1.146 33.031 11.305 1 95.25 109 VAL A CA 1
ATOM 887 C C . VAL A 1 109 ? 1.313 33.125 12.82 1 95.25 109 VAL A C 1
ATOM 889 O O . VAL A 1 109 ? 2.416 32.938 13.344 1 95.25 109 VAL A O 1
ATOM 892 N N . PRO A 1 110 ? 0.256 33.531 13.516 1 95.62 110 PRO A N 1
ATOM 893 C CA . PRO A 1 110 ? 0.383 33.531 14.969 1 95.62 110 PRO A CA 1
ATOM 894 C C . PRO A 1 110 ? 0.844 32.188 15.523 1 95.62 110 PRO A C 1
ATOM 896 O O . PRO A 1 110 ? 0.426 31.125 15.039 1 95.62 110 PRO A O 1
ATOM 899 N N . GLU A 1 111 ? 1.737 32.281 16.562 1 97 111 GLU A N 1
ATOM 900 C CA . GLU A 1 111 ? 2.201 31.062 17.203 1 97 111 GLU A CA 1
ATOM 901 C C . GLU A 1 111 ? 1.038 30.281 17.797 1 97 111 GLU A C 1
ATOM 903 O O . GLU A 1 111 ? 0.261 30.812 18.594 1 97 111 GLU A O 1
ATOM 908 N N . GLN A 1 112 ? 0.886 29.062 17.328 1 97.81 112 GLN A N 1
ATOM 909 C CA . GLN A 1 112 ? -0.208 28.219 17.797 1 97.81 112 GLN A CA 1
ATOM 910 C C . GLN A 1 112 ? 0.039 26.75 17.453 1 97.81 112 GLN A C 1
ATOM 912 O O . GLN A 1 112 ? 0.869 26.438 16.594 1 97.81 112 GLN A O 1
ATOM 917 N N . THR A 1 113 ? -0.552 25.859 18.172 1 98.19 113 THR A N 1
ATOM 918 C CA . THR A 1 113 ? -0.614 24.438 17.906 1 98.19 113 THR A CA 1
ATOM 919 C C . THR A 1 113 ? -2.062 23.969 17.766 1 98.19 113 THR A C 1
ATOM 921 O O . THR A 1 113 ? -2.859 24.125 18.688 1 98.19 113 THR A O 1
ATOM 924 N N . VAL A 1 114 ? -2.402 23.453 16.594 1 98.19 114 VAL A N 1
ATOM 925 C CA . VAL A 1 114 ? -3.781 23.094 16.297 1 98.19 114 VAL A CA 1
ATOM 926 C C . VAL A 1 114 ? -3.873 21.609 15.984 1 98.19 114 VAL A C 1
ATOM 928 O O . VAL A 1 114 ? -3.131 21.094 15.148 1 98.19 114 VAL A O 1
ATOM 931 N N . THR A 1 115 ? -4.789 20.891 16.656 1 98.5 115 THR A N 1
ATOM 932 C CA . THR A 1 115 ? -4.977 19.453 16.453 1 98.5 115 THR A CA 1
ATOM 933 C C . THR A 1 115 ? -6.355 19.156 15.875 1 98.5 115 THR A C 1
ATOM 935 O O . THR A 1 115 ? -7.371 19.578 16.438 1 98.5 115 THR A O 1
ATOM 938 N N . LYS A 1 116 ? -6.34 18.594 14.75 1 98.5 116 LYS A N 1
ATOM 939 C CA . LYS A 1 116 ? -7.578 18.156 14.109 1 98.5 116 LYS A CA 1
ATOM 940 C C . LYS A 1 116 ? -7.746 16.641 14.195 1 98.5 116 LYS A C 1
ATOM 942 O O . LYS A 1 116 ? -6.836 15.891 13.852 1 98.5 116 LYS A O 1
ATOM 947 N N . HIS A 1 117 ? -8.953 16.141 14.633 1 98.19 117 HIS A N 1
ATOM 948 C CA . HIS A 1 117 ? -9.227 14.727 14.852 1 98.19 117 HIS A CA 1
ATOM 949 C C . HIS A 1 117 ? -10.055 14.141 13.719 1 98.19 117 HIS A C 1
ATOM 951 O O . HIS A 1 117 ? -10.984 14.789 13.227 1 98.19 117 HIS A O 1
ATOM 957 N N . PHE A 1 118 ? -9.742 12.922 13.352 1 98.31 118 PHE A N 1
ATOM 958 C CA . PHE A 1 118 ? -10.422 12.266 12.234 1 98.31 118 PHE A CA 1
ATOM 959 C C . PHE A 1 118 ? -10.961 10.906 12.656 1 98.31 118 PHE A C 1
ATOM 961 O O . PHE A 1 118 ? -10.273 10.148 13.352 1 98.31 118 PHE A O 1
ATOM 968 N N . ASN A 1 119 ? -12.133 10.625 12.203 1 97.31 119 ASN A N 1
ATOM 969 C CA . ASN A 1 119 ? -12.781 9.328 12.359 1 97.31 119 ASN A CA 1
ATOM 970 C C . ASN A 1 119 ? -12.953 8.625 11.016 1 97.31 119 ASN A C 1
ATOM 972 O O . ASN A 1 119 ? -13.375 9.242 10.031 1 97.31 119 ASN A O 1
ATOM 976 N N . VAL A 1 120 ? -12.617 7.402 11.07 1 96.94 120 VAL A N 1
ATOM 977 C CA . VAL A 1 120 ? -12.766 6.609 9.859 1 96.94 120 VAL A CA 1
ATOM 978 C C . VAL A 1 120 ? -14.016 5.734 9.961 1 96.94 120 VAL A C 1
ATOM 980 O O . VAL A 1 120 ? -14.164 4.977 10.922 1 96.94 120 VAL A O 1
ATOM 983 N N . LYS A 1 121 ? -14.883 5.871 8.961 1 95.44 121 LYS A N 1
ATOM 984 C CA . LYS A 1 121 ? -16.109 5.09 8.938 1 95.44 121 LYS A CA 1
ATOM 985 C C . LYS A 1 121 ? -16.25 4.324 7.625 1 95.44 121 LYS A C 1
ATOM 987 O O . LYS A 1 121 ? -15.977 4.867 6.551 1 95.44 121 LYS A O 1
ATOM 992 N N . ASP A 1 122 ? -16.594 3.041 7.797 1 93.38 122 ASP A N 1
ATOM 993 C CA . ASP A 1 122 ? -16.891 2.26 6.598 1 93.38 122 ASP A CA 1
ATOM 994 C C . ASP A 1 122 ? -18.297 2.531 6.082 1 93.38 122 ASP A C 1
ATOM 996 O O . ASP A 1 122 ? -19.281 2.213 6.754 1 93.38 122 ASP A O 1
ATOM 1000 N N . GLU A 1 123 ? -18.438 3.143 5 1 91.5 123 GLU A N 1
ATOM 1001 C CA . GLU A 1 123 ? -19.719 3.418 4.363 1 91.5 123 GLU A CA 1
ATOM 1002 C C . GLU A 1 123 ? -19.75 2.891 2.932 1 91.5 123 GLU A C 1
ATOM 1004 O O . GLU A 1 123 ? -18.938 3.285 2.102 1 91.5 123 GLU A O 1
ATOM 1009 N N . GLU A 1 124 ? -20.719 1.99 2.664 1 88.31 124 GLU A N 1
ATOM 1010 C CA . GLU A 1 124 ? -20.922 1.429 1.333 1 88.31 124 GLU A CA 1
ATOM 1011 C C . GLU A 1 124 ? -19.641 0.816 0.788 1 88.31 124 GLU A C 1
ATOM 1013 O O . GLU A 1 124 ? -19.25 1.076 -0.355 1 88.31 124 GLU A O 1
ATOM 1018 N N . GLY A 1 125 ? -18.812 0.231 1.637 1 86.44 125 GLY A N 1
ATOM 1019 C CA . GLY A 1 125 ? -17.641 -0.512 1.223 1 86.44 125 GLY A CA 1
ATOM 1020 C C . GLY A 1 125 ? -16.391 0.354 1.112 1 86.44 125 GLY A C 1
ATOM 1021 O O . GLY A 1 125 ? -15.344 -0.119 0.69 1 86.44 125 GLY A O 1
ATOM 1022 N N . GLU A 1 126 ? -16.531 1.575 1.454 1 91.81 126 GLU A N 1
ATOM 1023 C CA . GLU A 1 126 ? -15.391 2.475 1.393 1 91.81 126 GLU A CA 1
ATOM 1024 C C . GLU A 1 126 ? -15.125 3.131 2.744 1 91.81 126 GLU A C 1
ATOM 1026 O O . GLU A 1 126 ? -16.062 3.428 3.488 1 91.81 126 GLU A O 1
ATOM 1031 N N . ALA A 1 127 ? -13.945 3.307 3.016 1 94.75 127 ALA A N 1
ATOM 1032 C CA . ALA A 1 127 ? -13.555 4.02 4.23 1 94.75 127 ALA A CA 1
ATOM 1033 C C . ALA A 1 127 ? -13.641 5.531 4.031 1 94.75 127 ALA A C 1
ATOM 1035 O O . ALA A 1 127 ? -12.945 6.086 3.176 1 94.75 127 ALA A O 1
ATOM 1036 N N . LYS A 1 128 ? -14.438 6.176 4.758 1 96.19 128 LYS A N 1
ATOM 1037 C CA . LYS A 1 128 ? -14.609 7.621 4.676 1 96.19 128 LYS A CA 1
ATOM 1038 C C . LYS A 1 128 ? -14.062 8.312 5.926 1 96.19 128 LYS A C 1
ATOM 1040 O O . LYS A 1 128 ? -14.078 7.738 7.016 1 96.19 128 LYS A O 1
ATOM 1045 N N . LEU A 1 129 ? -13.625 9.508 5.688 1 97.62 129 LEU A N 1
ATOM 1046 C CA . LEU A 1 129 ? -13.078 10.289 6.793 1 97.62 129 LEU A CA 1
ATOM 1047 C C . LEU A 1 129 ? -14.062 11.375 7.227 1 97.62 129 LEU A C 1
ATOM 1049 O O . LEU A 1 129 ? -14.672 12.031 6.383 1 97.62 129 LEU A O 1
ATOM 1053 N N . TYR A 1 130 ? -14.195 11.531 8.508 1 97.81 130 TYR A N 1
ATOM 1054 C CA . TYR A 1 130 ? -14.961 12.617 9.109 1 97.81 130 TYR A CA 1
ATOM 1055 C C . TYR A 1 130 ? -14.148 13.336 10.18 1 97.81 130 TYR A C 1
ATOM 1057 O O . TYR A 1 130 ? -13.266 12.742 10.797 1 97.81 130 TYR A O 1
ATOM 1065 N N . SER A 1 131 ? -14.453 14.578 10.336 1 98.12 131 SER A N 1
ATOM 1066 C CA . SER A 1 131 ? -13.758 15.359 11.352 1 98.12 131 SER A CA 1
ATOM 1067 C C . SER A 1 131 ? -14.672 16.438 11.938 1 98.12 131 SER A C 1
ATOM 1069 O O . SER A 1 131 ? -15.875 16.453 11.656 1 98.12 131 SER A O 1
ATOM 1071 N N . GLU A 1 132 ? -14.133 17.156 12.914 1 97.44 132 GLU A N 1
ATOM 1072 C CA . GLU A 1 132 ? -14.781 18.328 13.516 1 97.44 132 GLU A CA 1
ATOM 1073 C C . GLU A 1 132 ? -13.984 19.594 13.242 1 97.44 132 GLU A C 1
ATOM 1075 O O . GLU A 1 132 ? -12.758 19.562 13.141 1 97.44 132 GLU A O 1
ATOM 1080 N N . PRO A 1 133 ? -14.742 20.672 13.102 1 96.81 133 PRO A N 1
ATOM 1081 C CA . PRO A 1 133 ? -14.008 21.922 12.914 1 96.81 133 PRO A CA 1
ATOM 1082 C C . PRO A 1 133 ? -13.133 22.281 14.109 1 96.81 133 PRO A C 1
ATOM 1084 O O . PRO A 1 133 ? -13.508 22.031 15.25 1 96.81 133 PRO A O 1
ATOM 1087 N N . VAL A 1 134 ? -12.062 22.797 13.859 1 97.12 134 VAL A N 1
ATOM 1088 C CA . VAL A 1 134 ? -11.156 23.281 14.898 1 97.12 134 VAL A CA 1
ATOM 1089 C C . VAL A 1 134 ? -10.781 24.734 14.625 1 97.12 134 VAL A C 1
ATOM 1091 O O . VAL A 1 134 ? -10.594 25.125 13.477 1 97.12 134 VAL A O 1
ATOM 1094 N N . ASP A 1 135 ? -10.594 25.469 15.648 1 95 135 ASP A N 1
ATOM 1095 C CA . ASP A 1 135 ? -10.25 26.875 15.516 1 95 135 ASP A CA 1
ATOM 1096 C C . ASP A 1 135 ? -8.758 27.047 15.203 1 95 135 ASP A C 1
ATOM 1098 O O . ASP A 1 135 ? -7.918 26.359 15.781 1 95 135 ASP A O 1
ATOM 1102 N N . VAL A 1 136 ? -8.516 27.875 14.242 1 96.25 136 VAL A N 1
ATOM 1103 C CA . VAL A 1 136 ? -7.145 28.234 13.883 1 96.25 136 VAL A CA 1
ATOM 1104 C C . VAL A 1 136 ? -7.039 29.75 13.711 1 96.25 136 VAL A C 1
ATOM 1106 O O . VAL A 1 136 ? -7.938 30.391 13.156 1 96.25 136 VAL A O 1
ATOM 1109 N N . GLU A 1 137 ? -5.977 30.312 14.258 1 95.56 137 GLU A N 1
ATOM 1110 C CA . GLU A 1 137 ? -5.734 31.75 14.031 1 95.56 137 GLU A CA 1
ATOM 1111 C C . GLU A 1 137 ? -5.133 31.984 12.648 1 95.56 137 GLU A C 1
ATOM 1113 O O . GLU A 1 137 ? -4.039 31.516 12.352 1 95.56 137 GLU A O 1
ATOM 1118 N N . TRP A 1 138 ? -5.836 32.75 11.875 1 96 138 TRP A N 1
ATOM 1119 C CA . TRP A 1 138 ? -5.379 33.062 10.523 1 96 138 TRP A CA 1
ATOM 1120 C C . TRP A 1 138 ? -4.309 34.156 10.539 1 96 138 TRP A C 1
ATOM 1122 O O . TRP A 1 138 ? -4.258 34.969 11.461 1 96 138 TRP A O 1
ATOM 1132 N N . PRO A 1 139 ? -3.48 34.156 9.5 1 94.62 139 PRO A N 1
ATOM 1133 C CA . PRO A 1 139 ? -2.582 35.281 9.344 1 94.62 139 PRO A CA 1
ATOM 1134 C C . PRO A 1 139 ? -3.336 36.594 9.172 1 94.62 139 PRO A C 1
ATOM 1136 O O . PRO A 1 139 ? -4.41 36.625 8.57 1 94.62 139 PRO A O 1
ATOM 1139 N N . GLU A 1 140 ? -2.715 37.656 9.664 1 93 140 GLU A N 1
ATOM 1140 C CA . GLU A 1 140 ? -3.342 38.969 9.594 1 93 140 GLU A CA 1
ATOM 1141 C C . GLU A 1 140 ? -3.68 39.375 8.156 1 93 140 GLU A C 1
ATOM 1143 O O . GLU A 1 140 ? -4.75 39.906 7.887 1 93 140 GLU A O 1
ATOM 1148 N N . GLU A 1 141 ? -2.842 38.969 7.273 1 92.5 141 GLU A N 1
ATOM 1149 C CA . GLU A 1 141 ? -2.977 39.344 5.867 1 92.5 141 GLU A CA 1
ATOM 1150 C C . GLU A 1 141 ? -4.16 38.625 5.223 1 92.5 141 GLU A C 1
ATOM 1152 O O . GLU A 1 141 ? -4.648 39.062 4.172 1 92.5 141 GLU A O 1
ATOM 1157 N N . LEU A 1 142 ? -4.625 37.531 5.891 1 92.69 142 LEU A N 1
ATOM 1158 C CA . LEU A 1 142 ? -5.688 36.719 5.293 1 92.69 142 LEU A CA 1
ATOM 1159 C C . LEU A 1 142 ? -7.004 36.906 6.039 1 92.69 142 LEU A C 1
ATOM 1161 O O . LEU A 1 142 ? -8 36.281 5.723 1 92.69 142 LEU A O 1
ATOM 1165 N N . LYS A 1 143 ? -7.09 37.75 6.867 1 90.38 143 LYS A N 1
ATOM 1166 C CA . LYS A 1 143 ? -8.258 37.969 7.715 1 90.38 143 LYS A CA 1
ATOM 1167 C C . LYS A 1 143 ? -9.484 38.344 6.883 1 90.38 143 LYS A C 1
ATOM 1169 O O . LYS A 1 143 ? -10.602 37.906 7.195 1 90.38 143 LYS A O 1
ATOM 1174 N N . ASP A 1 144 ? -9.203 39.031 5.84 1 91.81 144 ASP A N 1
ATOM 1175 C CA . ASP A 1 144 ? -10.305 39.531 5.027 1 91.81 144 ASP A CA 1
ATOM 1176 C C . ASP A 1 144 ? -10.953 38.406 4.223 1 91.81 144 ASP A C 1
ATOM 1178 O O . ASP A 1 144 ? -12.078 38.562 3.727 1 91.81 144 ASP A O 1
ATOM 1182 N N . ILE A 1 145 ? -10.234 37.281 4.102 1 93.69 145 ILE A N 1
ATOM 1183 C CA . ILE A 1 145 ? -10.812 36.219 3.295 1 93.69 145 ILE A CA 1
ATOM 1184 C C . ILE A 1 145 ? -11.211 35.062 4.195 1 93.69 145 ILE A C 1
ATOM 1186 O O . ILE A 1 145 ? -11.641 34 3.709 1 93.69 145 ILE A O 1
ATOM 1190 N N . CYS A 1 146 ? -11.102 35.156 5.422 1 92.81 146 CYS A N 1
ATOM 1191 C CA . CYS A 1 146 ? -11.492 34.125 6.367 1 92.81 146 CYS A CA 1
ATOM 1192 C C . CYS A 1 146 ? -13 33.938 6.371 1 92.81 146 CYS A C 1
ATOM 1194 O O . CYS A 1 146 ? -13.75 34.844 6.73 1 92.81 146 CYS A O 1
ATOM 1196 N N . PRO A 1 147 ? -13.414 32.75 6.066 1 90.94 147 PRO A N 1
ATOM 1197 C CA . PRO A 1 147 ? -14.852 32.531 5.973 1 90.94 147 PRO A CA 1
ATOM 1198 C C . PRO A 1 147 ? -15.578 32.781 7.293 1 90.94 147 PRO A C 1
ATOM 1200 O O . PRO A 1 147 ? -16.688 33.312 7.301 1 90.94 147 PRO A O 1
ATOM 1203 N N . ALA A 1 148 ? -15.023 32.406 8.359 1 86.88 148 ALA A N 1
ATOM 1204 C CA . ALA A 1 148 ? -15.648 32.594 9.664 1 86.88 148 ALA A CA 1
ATOM 1205 C C . ALA A 1 148 ? -15.859 34.094 9.945 1 86.88 148 ALA A C 1
ATOM 1207 O O . ALA A 1 148 ? -16.922 34.5 10.406 1 86.88 148 ALA A O 1
ATOM 1208 N N . THR A 1 149 ? -14.852 34.875 9.688 1 88.69 149 THR A N 1
ATOM 1209 C CA . THR A 1 149 ? -14.938 36.312 9.891 1 88.69 149 THR A CA 1
ATOM 1210 C C . THR A 1 149 ? -15.984 36.938 8.961 1 88.69 149 THR A C 1
ATOM 1212 O O . THR A 1 149 ? -16.734 37.844 9.367 1 88.69 149 THR A O 1
ATOM 1215 N N . ILE A 1 150 ? -15.969 36.469 7.734 1 90.12 150 ILE A N 1
ATOM 1216 C CA . ILE A 1 150 ? -16.922 36.969 6.75 1 90.12 150 ILE A CA 1
ATOM 1217 C C . ILE A 1 150 ? -18.344 36.656 7.199 1 90.12 150 ILE A C 1
ATOM 1219 O O . ILE A 1 150 ? -19.234 37.5 7.105 1 90.12 150 ILE A O 1
ATOM 1223 N N . ARG A 1 151 ? -18.5 35.5 7.754 1 86.81 151 ARG A N 1
ATOM 1224 C CA . ARG A 1 151 ? -19.812 35.094 8.242 1 86.81 151 ARG A CA 1
ATOM 1225 C C . ARG A 1 151 ? -20.25 35.938 9.438 1 86.81 151 ARG A C 1
ATOM 1227 O O . ARG A 1 151 ? -21.406 36.312 9.562 1 86.81 151 ARG A O 1
ATOM 1234 N N . GLU A 1 152 ? -19.359 36.25 10.266 1 85.38 152 GLU A N 1
ATOM 1235 C CA . GLU A 1 152 ? -19.641 37.031 11.477 1 85.38 152 GLU A CA 1
ATOM 1236 C C . GLU A 1 152 ? -19.953 38.469 11.148 1 85.38 152 GLU A C 1
ATOM 1238 O O . GLU A 1 152 ? -20.766 39.125 11.836 1 85.38 152 GLU A O 1
ATOM 1243 N N . ASN A 1 153 ? -19.344 38.969 10.125 1 83.62 153 ASN A N 1
ATOM 1244 C CA . ASN A 1 153 ? -19.469 40.406 9.789 1 83.62 153 ASN A CA 1
ATOM 1245 C C . ASN A 1 153 ? -20.609 40.625 8.805 1 83.62 153 ASN A C 1
ATOM 1247 O O . ASN A 1 153 ? -20.875 41.781 8.422 1 83.62 153 ASN A O 1
ATOM 1251 N N . LYS A 1 154 ? -21.156 39.594 8.516 1 77.31 154 LYS A N 1
ATOM 1252 C CA . LYS A 1 154 ? -22.25 39.719 7.551 1 77.31 154 LYS A CA 1
ATOM 1253 C C . LYS A 1 154 ? -23.328 40.656 8.078 1 77.31 154 LYS A C 1
ATOM 1255 O O . LYS A 1 154 ? -23.859 40.438 9.172 1 77.31 154 LYS A O 1
ATOM 1260 N N . SER A 1 155 ? -23.469 41.875 7.551 1 67.19 155 SER A N 1
ATOM 1261 C CA . SER A 1 155 ? -24.438 42.875 7.984 1 67.19 155 SER A CA 1
ATOM 1262 C C . SER A 1 155 ? -25.828 42.594 7.41 1 67.19 155 SER A C 1
ATOM 1264 O O . SER A 1 155 ? -26.828 42.875 8.047 1 67.19 155 SER A O 1
ATOM 1266 N N . GLY A 1 156 ? -25.891 42.125 6.148 1 66.5 156 GLY A N 1
ATOM 1267 C CA . GLY A 1 156 ? -27.188 41.938 5.508 1 66.5 156 GLY A CA 1
ATOM 1268 C C . GLY A 1 156 ? -27.562 40.5 5.301 1 66.5 156 GLY A C 1
ATOM 1269 O O . GLY A 1 156 ? -26.828 39.594 5.703 1 66.5 156 GLY A O 1
ATOM 1270 N N . ASP A 1 157 ? -28.844 40.281 4.852 1 71.56 157 ASP A N 1
ATOM 1271 C CA . ASP A 1 157 ? -29.438 38.969 4.621 1 71.56 157 ASP A CA 1
ATOM 1272 C C . ASP A 1 157 ? -28.672 38.188 3.543 1 71.56 157 ASP A C 1
ATOM 1274 O O . ASP A 1 157 ? -28.594 36.969 3.584 1 71.56 157 ASP A O 1
ATOM 1278 N N . ASN A 1 158 ? -28.016 39.094 2.594 1 80.69 158 ASN A N 1
ATOM 1279 C CA . ASN A 1 158 ? -27.328 38.469 1.47 1 80.69 158 ASN A CA 1
ATOM 1280 C C . ASN A 1 158 ? -25.859 38.906 1.4 1 80.69 158 ASN A C 1
ATOM 1282 O O . ASN A 1 158 ? -25.516 40.031 1.773 1 80.69 158 ASN A O 1
ATOM 1286 N N . TYR A 1 159 ? -24.984 37.938 1.133 1 84.75 159 TYR A N 1
ATOM 1287 C CA . TYR A 1 159 ? -23.594 38.281 0.887 1 84.75 159 TYR A CA 1
ATOM 1288 C C . TYR A 1 159 ? -23.469 39.219 -0.325 1 84.75 159 TYR A C 1
ATOM 1290 O O . TYR A 1 159 ? -24.172 39.031 -1.322 1 84.75 159 TYR A O 1
ATOM 1298 N N . THR A 1 160 ? -22.719 40.219 -0.143 1 88.06 160 THR A N 1
ATOM 1299 C CA . THR A 1 160 ? -22.375 41 -1.31 1 88.06 160 THR A CA 1
ATOM 1300 C C . THR A 1 160 ? -21.516 40.219 -2.283 1 88.06 160 THR A C 1
ATOM 1302 O O . THR A 1 160 ? -21.031 39.125 -1.94 1 88.06 160 THR A O 1
ATOM 1305 N N . THR A 1 161 ? -21.453 40.75 -3.555 1 90.19 161 THR A N 1
ATOM 1306 C CA . THR A 1 161 ? -20.625 40.094 -4.57 1 90.19 161 THR A CA 1
ATOM 1307 C C . THR A 1 161 ? -19.172 40 -4.102 1 90.19 161 THR A C 1
ATOM 1309 O O . THR A 1 161 ? -18.516 38.969 -4.328 1 90.19 161 THR A O 1
ATOM 1312 N N . GLU A 1 162 ? -18.719 41.031 -3.424 1 90.75 162 GLU A N 1
ATOM 1313 C CA . GLU A 1 162 ? -17.344 41.062 -2.934 1 90.75 162 GLU A CA 1
ATOM 1314 C C . GLU A 1 162 ? -17.141 40.062 -1.801 1 90.75 162 GLU A C 1
ATOM 1316 O O . GLU A 1 162 ? -16.109 39.406 -1.735 1 90.75 162 GLU A O 1
ATOM 1321 N N . GLU A 1 163 ? -18.109 39.969 -0.986 1 89.94 163 GLU A N 1
ATOM 1322 C CA . GLU A 1 163 ? -18.031 39.031 0.125 1 89.94 163 GLU A CA 1
ATOM 1323 C C . GLU A 1 163 ? -18.016 37.594 -0.375 1 89.94 163 GLU A C 1
ATOM 1325 O O . GLU A 1 163 ? -17.281 36.75 0.149 1 89.94 163 GLU A O 1
ATOM 1330 N N . LYS A 1 164 ? -18.781 37.375 -1.371 1 90.81 164 LYS A N 1
ATOM 1331 C CA . LYS A 1 164 ? -18.812 36.031 -1.978 1 90.81 164 LYS A CA 1
ATOM 1332 C C . LYS A 1 164 ? -17.469 35.688 -2.588 1 90.81 164 LYS A C 1
ATOM 1334 O O . LYS A 1 164 ? -17.016 34.531 -2.467 1 90.81 164 LYS A O 1
ATOM 1339 N N . LYS A 1 165 ? -16.922 36.625 -3.221 1 93.06 165 LYS A N 1
ATOM 1340 C CA . LYS A 1 165 ? -15.609 36.406 -3.828 1 93.06 165 LYS A CA 1
ATOM 1341 C C . LYS A 1 165 ? -14.555 36.125 -2.768 1 93.06 165 LYS A C 1
ATOM 1343 O O . LYS A 1 165 ? -13.766 35.188 -2.92 1 93.06 165 LYS A O 1
ATOM 1348 N N . ARG A 1 166 ? -14.508 36.875 -1.728 1 93.12 166 ARG A N 1
ATOM 1349 C CA . ARG A 1 166 ? -13.555 36.656 -0.641 1 93.12 166 ARG A CA 1
ATOM 1350 C C . ARG A 1 166 ? -13.781 35.312 0.044 1 93.12 166 ARG A C 1
ATOM 1352 O O . ARG A 1 166 ? -12.82 34.625 0.38 1 93.12 166 ARG A O 1
ATOM 1359 N N . TYR A 1 167 ? -15.039 35.062 0.187 1 92.31 167 TYR A N 1
ATOM 1360 C CA . TYR A 1 167 ? -15.398 33.781 0.792 1 92.31 167 TYR A CA 1
ATOM 1361 C C . TYR A 1 167 ? -14.852 32.625 -0.026 1 92.31 167 TYR A C 1
ATOM 1363 O O . TYR A 1 167 ? -14.266 31.688 0.527 1 92.31 167 TYR A O 1
ATOM 1371 N N . ARG A 1 168 ? -14.961 32.688 -1.277 1 91.69 168 ARG A N 1
ATOM 1372 C CA . ARG A 1 168 ? -14.484 31.625 -2.174 1 91.69 168 ARG A CA 1
ATOM 1373 C C . ARG A 1 168 ? -12.969 31.516 -2.127 1 91.69 168 ARG A C 1
ATOM 1375 O O . ARG A 1 168 ? -12.414 30.406 -2.166 1 91.69 168 ARG A O 1
ATOM 1382 N N . GLN A 1 169 ? -12.375 32.625 -2.051 1 92.62 169 GLN A N 1
ATOM 1383 C CA . GLN A 1 169 ? -10.922 32.656 -1.944 1 92.62 169 GLN A CA 1
ATOM 1384 C C . GLN A 1 169 ? -10.461 32.031 -0.636 1 92.62 169 GLN A C 1
ATOM 1386 O O . GLN A 1 169 ? -9.531 31.203 -0.626 1 92.62 169 GLN A O 1
ATOM 1391 N N . GLY A 1 170 ? -11.125 32.375 0.413 1 94 170 GLY A N 1
ATOM 1392 C CA . GLY A 1 170 ? -10.781 31.828 1.721 1 94 170 GLY A CA 1
ATOM 1393 C C . GLY A 1 170 ? -10.984 30.328 1.822 1 94 170 GLY A C 1
ATOM 1394 O O . GLY A 1 170 ? -10.211 29.641 2.496 1 94 170 GLY A O 1
ATOM 1395 N N . MET A 1 171 ? -11.945 29.875 1.101 1 92.62 171 MET A N 1
ATOM 1396 C CA . MET A 1 171 ? -12.312 28.469 1.153 1 92.62 171 MET A CA 1
ATOM 1397 C C . MET A 1 171 ? -11.234 27.609 0.499 1 92.62 171 MET A C 1
ATOM 1399 O O . MET A 1 171 ? -11.203 26.391 0.699 1 92.62 171 MET A O 1
ATOM 1403 N N . LYS A 1 172 ? -10.281 28.203 -0.219 1 92.88 172 LYS A N 1
ATOM 1404 C CA . LYS A 1 172 ? -9.219 27.484 -0.907 1 92.88 172 LYS A CA 1
ATOM 1405 C C . LYS A 1 172 ? -7.922 27.516 -0.104 1 92.88 172 LYS A C 1
ATOM 1407 O O . LYS A 1 172 ? -6.941 26.859 -0.468 1 92.88 172 LYS A O 1
ATOM 1412 N N . SER A 1 173 ? -7.961 28.281 0.958 1 94.25 173 SER A N 1
ATOM 1413 C CA . SER A 1 173 ? -6.77 28.406 1.794 1 94.25 173 SER A CA 1
ATOM 1414 C C . SER A 1 173 ? -6.578 27.188 2.682 1 94.25 173 SER A C 1
ATOM 1416 O O . SER A 1 173 ? -7.555 26.594 3.141 1 94.25 173 SER A O 1
ATOM 1418 N N . LEU A 1 174 ? -5.359 26.828 2.979 1 95.06 174 LEU A N 1
ATOM 1419 C CA . LEU A 1 174 ? -5.035 25.734 3.9 1 95.06 174 LEU A CA 1
ATOM 1420 C C . LEU A 1 174 ? -5.77 25.922 5.227 1 95.06 174 LEU A C 1
ATOM 1422 O O . LEU A 1 174 ? -6.227 24.938 5.82 1 95.06 174 LEU A O 1
ATOM 1426 N N . PHE A 1 175 ? -5.926 27.125 5.637 1 96.31 175 PHE A N 1
ATOM 1427 C CA . PHE A 1 175 ? -6.504 27.406 6.945 1 96.31 175 PHE A CA 1
ATOM 1428 C C . PHE A 1 175 ? -7.988 27.062 6.973 1 96.31 175 PHE A C 1
ATOM 1430 O O . PHE A 1 175 ? -8.547 26.812 8.039 1 96.31 175 PHE A O 1
ATOM 1437 N N . ALA A 1 176 ? -8.609 27.078 5.852 1 95.75 176 ALA A N 1
ATOM 1438 C CA . ALA A 1 176 ? -10.016 26.688 5.773 1 95.75 176 ALA A CA 1
ATOM 1439 C C . ALA A 1 176 ? -10.18 25.188 5.977 1 95.75 176 ALA A C 1
ATOM 1441 O O . ALA A 1 176 ? -11.266 24.719 6.336 1 95.75 176 ALA A O 1
ATOM 1442 N N . TRP A 1 177 ? -9.117 24.406 5.676 1 97.12 177 TRP A N 1
ATOM 1443 C CA . TRP A 1 177 ? -9.148 22.969 5.828 1 97.12 177 TRP A CA 1
ATOM 1444 C C . TRP A 1 177 ? -9.43 22.562 7.273 1 97.12 177 TRP A C 1
ATOM 1446 O O . TRP A 1 177 ? -10.055 21.531 7.535 1 97.12 177 TRP A O 1
ATOM 1456 N N . PHE A 1 178 ? -9.016 23.391 8.234 1 97.38 178 PHE A N 1
ATOM 1457 C CA . PHE A 1 178 ? -9.164 23.078 9.648 1 97.38 178 PHE A CA 1
ATOM 1458 C C . PHE A 1 178 ? -10.633 23.062 10.047 1 97.38 178 PHE A C 1
ATOM 1460 O O . PHE A 1 178 ? -11 22.5 11.086 1 97.38 178 PHE A O 1
ATOM 1467 N N . GLU A 1 179 ? -11.477 23.609 9.219 1 95.12 179 GLU A N 1
ATOM 1468 C CA . GLU A 1 179 ? -12.914 23.609 9.492 1 95.12 179 GLU A CA 1
ATOM 1469 C C . GLU A 1 179 ? -13.617 22.469 8.758 1 95.12 179 GLU A C 1
ATOM 1471 O O . GLU A 1 179 ? -14.805 22.219 8.977 1 95.12 179 GLU A O 1
ATOM 1476 N N . TRP A 1 180 ? -12.93 21.781 7.988 1 97 180 TRP A N 1
ATOM 1477 C CA . TRP A 1 180 ? -13.523 20.719 7.176 1 97 180 TRP A CA 1
ATOM 1478 C C . TRP A 1 180 ? -14.055 19.594 8.047 1 97 180 TRP A C 1
ATOM 1480 O O . TRP A 1 180 ? -13.398 19.172 9.008 1 97 180 TRP A O 1
ATOM 1490 N N . THR A 1 181 ? -15.203 18.969 7.652 1 97.81 181 THR A N 1
ATOM 1491 C CA . THR A 1 181 ? -15.812 17.953 8.492 1 97.81 181 THR A CA 1
ATOM 1492 C C . THR A 1 181 ? -16.094 16.688 7.68 1 97.81 181 THR A C 1
ATOM 1494 O O . THR A 1 181 ? -16.234 15.602 8.242 1 97.81 181 THR A O 1
ATOM 1497 N N . GLY A 1 182 ? -16.281 16.766 6.426 1 96.62 182 GLY A N 1
ATOM 1498 C CA . GLY A 1 182 ? -16.688 15.656 5.582 1 96.62 182 GLY A CA 1
ATOM 1499 C C . GLY A 1 182 ? -18.172 15.422 5.582 1 96.62 182 GLY A C 1
ATOM 1500 O O . GLY A 1 182 ? -18.656 14.477 4.957 1 96.62 182 GLY A O 1
ATOM 1501 N N . LYS A 1 183 ? -18.938 16.281 6.215 1 95.56 183 LYS A N 1
ATOM 1502 C CA . LYS A 1 183 ? -20.375 16.094 6.367 1 95.56 183 LYS A CA 1
ATOM 1503 C C . LYS A 1 183 ? -21.156 17.031 5.449 1 95.56 183 LYS A C 1
ATOM 1505 O O . LYS A 1 183 ? -22.359 16.828 5.223 1 95.56 183 LYS A O 1
ATOM 1510 N N . LYS A 1 184 ? -20.453 18.031 4.984 1 92.12 184 LYS A N 1
ATOM 1511 C CA . LYS A 1 184 ? -21.125 19.031 4.16 1 92.12 184 LYS A CA 1
ATOM 1512 C C . LYS A 1 184 ? -20.469 19.141 2.785 1 92.12 184 LYS A C 1
ATOM 1514 O O . LYS A 1 184 ? -19.828 20.156 2.475 1 92.12 184 LYS A O 1
ATOM 1519 N N . PRO A 1 185 ? -20.828 18.188 1.995 1 86.56 185 PRO A N 1
ATOM 1520 C CA . PRO A 1 185 ? -20.219 18.234 0.659 1 86.56 185 PRO A CA 1
ATOM 1521 C C . PRO A 1 185 ? -20.562 19.516 -0.092 1 86.56 185 PRO A C 1
ATOM 1523 O O . PRO A 1 185 ? -21.688 20.016 0.014 1 86.56 185 PRO A O 1
ATOM 1526 N N . ASN A 1 186 ? -19.641 20.219 -0.732 1 86.31 186 ASN A N 1
ATOM 1527 C CA . ASN A 1 186 ? -19.766 21.406 -1.578 1 86.31 186 ASN A CA 1
ATOM 1528 C C . ASN A 1 186 ? -19.875 22.672 -0.748 1 86.31 186 ASN A C 1
ATOM 1530 O O . ASN A 1 186 ? -19.969 23.766 -1.299 1 86.31 186 ASN A O 1
ATOM 1534 N N . LYS A 1 187 ? -19.906 22.594 0.577 1 88.44 187 LYS A N 1
ATOM 1535 C CA . LYS A 1 187 ? -20.031 23.781 1.422 1 88.44 187 LYS A CA 1
ATOM 1536 C C . LYS A 1 187 ? -18.812 23.922 2.34 1 88.44 187 LYS A C 1
ATOM 1538 O O . LYS A 1 187 ? -18.875 24.641 3.342 1 88.44 187 LYS A O 1
ATOM 1543 N N . GLU A 1 188 ? -17.891 23.141 2.061 1 93.56 188 GLU A N 1
ATOM 1544 C CA . GLU A 1 188 ? -16.672 23.203 2.852 1 93.56 188 GLU A CA 1
ATOM 1545 C C . GLU A 1 188 ? -15.438 23.047 1.968 1 93.56 188 GLU A C 1
ATOM 1547 O O . GLU A 1 188 ? -15.547 23.016 0.74 1 93.56 188 GLU A O 1
ATOM 1552 N N . PHE A 1 189 ? -14.203 23.203 2.578 1 94.5 189 PHE A N 1
ATOM 1553 C CA . PHE A 1 189 ? -12.938 23.062 1.868 1 94.5 189 PHE A CA 1
ATOM 1554 C C . PHE A 1 189 ? -12.984 21.906 0.891 1 94.5 189 PHE A C 1
ATOM 1556 O O . PHE A 1 189 ? -13.297 20.781 1.278 1 94.5 189 PHE A O 1
ATOM 1563 N N . ARG A 1 190 ? -12.523 22.328 -0.326 1 87 190 ARG A N 1
ATOM 1564 C CA . ARG A 1 190 ? -12.594 21.344 -1.404 1 87 190 ARG A CA 1
ATOM 1565 C C . ARG A 1 190 ? -11.523 20.266 -1.25 1 87 190 ARG A C 1
ATOM 1567 O O . ARG A 1 190 ? -10.422 20.562 -0.768 1 87 190 ARG A O 1
ATOM 1574 N N . SER A 1 191 ? -11.625 19.094 -1.108 1 93.62 191 SER A N 1
ATOM 1575 C CA . SER A 1 191 ? -10.703 17.969 -1.112 1 93.62 191 SER A CA 1
ATOM 1576 C C . SER A 1 191 ? -10.148 17.703 0.284 1 93.62 191 SER A C 1
ATOM 1578 O O . SER A 1 191 ? -8.977 17.344 0.437 1 93.62 191 SER A O 1
ATOM 1580 N N . GLY A 1 192 ? -10.922 18.109 1.23 1 96.56 192 GLY A N 1
ATOM 1581 C CA . GLY A 1 192 ? -10.516 17.969 2.621 1 96.56 192 GLY A CA 1
ATOM 1582 C C . GLY A 1 192 ? -10.078 16.562 2.982 1 96.56 192 GLY A C 1
ATOM 1583 O O . GLY A 1 192 ? -9.055 16.391 3.646 1 96.56 192 GLY A O 1
ATOM 1584 N N . GLU A 1 193 ? -10.859 15.68 2.465 1 97 193 GLU A N 1
ATOM 1585 C CA . GLU A 1 193 ? -10.523 14.281 2.729 1 97 193 GLU A CA 1
ATOM 1586 C C . GLU A 1 193 ? -9.211 13.891 2.051 1 97 193 GLU A C 1
ATOM 1588 O O . GLU A 1 193 ? -8.359 13.234 2.658 1 97 193 GLU A O 1
ATOM 1593 N N . ASP A 1 194 ? -9.023 14.289 0.843 1 96.69 194 ASP A N 1
ATOM 1594 C CA . ASP A 1 194 ? -7.824 13.969 0.078 1 96.69 194 ASP A CA 1
ATOM 1595 C C . ASP A 1 194 ? -6.578 14.539 0.747 1 96.69 194 ASP A C 1
ATOM 1597 O O . ASP A 1 194 ? -5.543 13.867 0.813 1 96.69 194 ASP A O 1
ATOM 1601 N N . LEU A 1 195 ? -6.664 15.734 1.25 1 97.44 195 LEU A N 1
ATOM 1602 C CA . LEU A 1 195 ? -5.535 16.359 1.928 1 97.44 195 LEU A CA 1
ATOM 1603 C C . LEU A 1 195 ? -5.195 15.617 3.217 1 97.44 195 LEU A C 1
ATOM 1605 O O . LEU A 1 195 ? -4.023 15.367 3.502 1 97.44 195 LEU A O 1
ATOM 1609 N N . ALA A 1 196 ? -6.207 15.281 3.92 1 98.38 196 ALA A N 1
ATOM 1610 C CA . ALA A 1 196 ? -5.98 14.516 5.141 1 98.38 196 ALA A CA 1
ATOM 1611 C C . ALA A 1 196 ? -5.273 13.195 4.832 1 98.38 196 ALA A C 1
ATOM 1613 O O . ALA A 1 196 ? -4.289 12.844 5.492 1 98.38 196 ALA A O 1
ATOM 1614 N N . ARG A 1 197 ? -5.715 12.516 3.816 1 97.81 197 ARG A N 1
ATOM 1615 C CA . ARG A 1 197 ? -5.133 11.242 3.42 1 97.81 197 ARG A CA 1
ATOM 1616 C C . ARG A 1 197 ? -3.705 11.414 2.918 1 97.81 197 ARG A C 1
ATOM 1618 O O . ARG A 1 197 ? -2.834 10.594 3.199 1 97.81 197 ARG A O 1
ATOM 1625 N N . MET A 1 198 ? -3.521 12.445 2.201 1 98 198 MET A N 1
ATOM 1626 C CA . MET A 1 198 ? -2.176 12.727 1.71 1 98 198 MET A CA 1
ATOM 1627 C C . MET A 1 198 ? -1.203 12.914 2.867 1 98 198 MET A C 1
ATOM 1629 O O . MET A 1 198 ? -0.081 12.406 2.834 1 98 198 MET A O 1
ATOM 1633 N N . ILE A 1 199 ? -1.604 13.609 3.891 1 98.25 199 ILE A N 1
ATOM 1634 C CA . ILE A 1 199 ? -0.74 13.891 5.035 1 98.25 199 ILE A CA 1
ATOM 1635 C C . ILE A 1 199 ? -0.445 12.594 5.785 1 98.25 199 ILE A C 1
ATOM 1637 O O . ILE A 1 199 ? 0.718 12.242 5.996 1 98.25 199 ILE A O 1
ATOM 1641 N N . VAL A 1 200 ? -1.494 11.836 6.035 1 98.12 200 VAL A N 1
ATOM 1642 C CA . VAL A 1 200 ? -1.331 10.703 6.934 1 98.12 200 VAL A CA 1
ATOM 1643 C C . VAL A 1 200 ? -0.698 9.531 6.184 1 98.12 200 VAL A C 1
ATOM 1645 O O . VAL A 1 200 ? 0.069 8.758 6.758 1 98.12 200 VAL A O 1
ATOM 1648 N N . ASP A 1 201 ? -0.999 9.383 4.906 1 96.88 201 ASP A N 1
ATOM 1649 C CA . ASP A 1 201 ? -0.584 8.188 4.176 1 96.88 201 ASP A CA 1
ATOM 1650 C C . ASP A 1 201 ? 0.708 8.438 3.402 1 96.88 201 ASP A C 1
ATOM 1652 O O . ASP A 1 201 ? 1.4 7.492 3.018 1 96.88 201 ASP A O 1
ATOM 1656 N N . ASP A 1 202 ? 1.089 9.734 3.213 1 97.5 202 ASP A N 1
ATOM 1657 C CA . ASP A 1 202 ? 2.223 9.961 2.32 1 97.5 202 ASP A CA 1
ATOM 1658 C C . ASP A 1 202 ? 3.182 10.992 2.91 1 97.5 202 ASP A C 1
ATOM 1660 O O . ASP A 1 202 ? 4.305 10.656 3.295 1 97.5 202 ASP A O 1
ATOM 1664 N N . LEU A 1 203 ? 2.795 12.219 3.246 1 98.12 203 LEU A N 1
ATOM 1665 C CA . LEU A 1 203 ? 3.686 13.305 3.641 1 98.12 203 LEU A CA 1
ATOM 1666 C C . LEU A 1 203 ? 4.355 13 4.977 1 98.12 203 LEU A C 1
ATOM 1668 O O . LEU A 1 203 ? 5.578 13.078 5.094 1 98.12 203 LEU A O 1
ATOM 1672 N N . PHE A 1 204 ? 3.533 12.578 5.844 1 98.56 204 PHE A N 1
ATOM 1673 C CA . PHE A 1 204 ? 4.043 12.352 7.191 1 98.56 204 PHE A CA 1
ATOM 1674 C C . PHE A 1 204 ? 4.996 11.164 7.215 1 98.56 204 PHE A C 1
ATOM 1676 O O . PHE A 1 204 ? 6.145 11.289 7.645 1 98.56 204 PHE A O 1
ATOM 1683 N N . PRO A 1 205 ? 4.648 10.047 6.703 1 97.88 205 PRO A N 1
ATOM 1684 C CA . PRO A 1 205 ? 5.559 8.898 6.742 1 97.88 205 PRO A CA 1
ATOM 1685 C C . PRO A 1 205 ? 6.816 9.117 5.898 1 97.88 205 PRO A C 1
ATOM 1687 O O . PRO A 1 205 ? 7.887 8.617 6.242 1 97.88 205 PRO A O 1
ATOM 1690 N N . ASN A 1 206 ? 6.754 9.93 4.824 1 97.31 206 ASN A N 1
ATOM 1691 C CA . ASN A 1 206 ? 7.852 10.047 3.875 1 97.31 206 ASN A CA 1
ATOM 1692 C C . ASN A 1 206 ? 8.539 11.406 3.975 1 97.31 206 ASN A C 1
ATOM 1694 O O . ASN A 1 206 ? 9.281 11.805 3.076 1 97.31 206 ASN A O 1
ATOM 1698 N N . ALA A 1 207 ? 8.297 12.109 5.027 1 98 207 ALA A N 1
ATOM 1699 C CA . ALA A 1 207 ? 8.773 13.484 5.18 1 98 207 ALA A CA 1
ATOM 1700 C C . ALA A 1 207 ? 10.289 13.562 5.039 1 98 207 ALA A C 1
ATOM 1702 O O . ALA A 1 207 ? 10.805 14.414 4.316 1 98 207 ALA A O 1
ATOM 1703 N N . VAL A 1 208 ? 11.008 12.68 5.676 1 97.75 208 VAL A N 1
ATOM 1704 C CA . VAL A 1 208 ? 12.469 12.703 5.668 1 97.75 208 VAL A CA 1
ATOM 1705 C C . VAL A 1 208 ? 12.984 12.414 4.258 1 97.75 208 VAL A C 1
ATOM 1707 O O . VAL A 1 208 ? 13.945 13.031 3.803 1 97.75 208 VAL A O 1
ATOM 1710 N N . HIS A 1 209 ? 12.32 11.484 3.648 1 95.69 209 HIS A N 1
ATOM 1711 C CA . HIS A 1 209 ? 12.68 11.195 2.264 1 95.69 209 HIS A CA 1
ATOM 1712 C C . HIS A 1 209 ? 12.477 12.414 1.374 1 95.69 209 HIS A C 1
ATOM 1714 O O . HIS A 1 209 ? 13.359 12.781 0.597 1 95.69 209 HIS A O 1
ATOM 1720 N N . TYR A 1 210 ? 11.344 13.07 1.493 1 96.75 210 TYR A N 1
ATOM 1721 C CA . TYR A 1 210 ? 11.055 14.266 0.713 1 96.75 210 TYR A CA 1
ATOM 1722 C C . TYR A 1 210 ? 12.062 15.367 1.006 1 96.75 210 TYR A C 1
ATOM 1724 O O . TYR A 1 210 ? 12.523 16.047 0.092 1 96.75 210 TYR A O 1
ATOM 1732 N N . TYR A 1 211 ? 12.43 15.547 2.23 1 97 211 TYR A N 1
ATOM 1733 C CA . TYR A 1 211 ? 13.422 16.531 2.635 1 97 211 TYR A CA 1
ATOM 1734 C C . TYR A 1 211 ? 14.773 16.234 1.984 1 97 211 TYR A C 1
ATOM 1736 O O . TYR A 1 211 ? 15.398 17.141 1.414 1 97 211 TYR A O 1
ATOM 1744 N N . SER A 1 212 ? 15.141 14.977 2.061 1 94.12 212 SER A N 1
ATOM 1745 C CA . SER A 1 212 ? 16.422 14.562 1.493 1 94.12 212 SER A CA 1
ATOM 1746 C C . SER A 1 212 ? 16.453 14.789 -0.014 1 94.12 212 SER A C 1
ATOM 1748 O O . SER A 1 212 ? 17.469 15.25 -0.554 1 94.12 212 SER A O 1
ATOM 1750 N N . GLU A 1 213 ? 15.406 14.453 -0.639 1 93.38 213 GLU A N 1
ATOM 1751 C CA . GLU A 1 213 ? 15.328 14.656 -2.082 1 93.38 213 GLU A CA 1
ATOM 1752 C C . GLU A 1 213 ? 15.438 16.141 -2.439 1 93.38 213 GLU A C 1
ATOM 1754 O O . GLU A 1 213 ? 16.109 16.5 -3.406 1 93.38 213 GLU A O 1
ATOM 1759 N N . ALA A 1 214 ? 14.812 16.922 -1.688 1 91.56 214 ALA A N 1
ATOM 1760 C CA . ALA A 1 214 ? 14.836 18.375 -1.918 1 91.56 214 ALA A CA 1
ATOM 1761 C C . ALA A 1 214 ? 16.234 18.938 -1.72 1 91.56 214 ALA A C 1
ATOM 1763 O O . ALA A 1 214 ? 16.672 19.812 -2.477 1 91.56 214 ALA A O 1
ATOM 1764 N N . MET A 1 215 ? 16.922 18.484 -0.813 1 88.44 215 MET A N 1
ATOM 1765 C CA . MET A 1 215 ? 18.266 18.953 -0.504 1 88.44 215 MET A CA 1
ATOM 1766 C C . MET A 1 215 ? 19.25 18.531 -1.583 1 88.44 215 MET A C 1
ATOM 1768 O O . MET A 1 215 ? 20.188 19.266 -1.9 1 88.44 215 MET A O 1
ATOM 1772 N N . ASN A 1 216 ? 19.016 17.406 -2.115 1 86.94 216 ASN A N 1
ATOM 1773 C CA . ASN A 1 216 ? 19.906 16.891 -3.162 1 86.94 216 ASN A CA 1
ATOM 1774 C C . ASN A 1 216 ? 19.656 17.609 -4.492 1 86.94 216 ASN A C 1
ATOM 1776 O O . ASN A 1 216 ? 20.578 17.797 -5.277 1 86.94 216 ASN A O 1
ATOM 1780 N N . ASN A 1 217 ? 18.438 17.875 -4.797 1 81.81 217 ASN A N 1
ATOM 1781 C CA . ASN A 1 217 ? 18.109 18.562 -6.039 1 81.81 217 ASN A CA 1
ATOM 1782 C C . ASN A 1 217 ? 18.578 20.016 -6.012 1 81.81 217 ASN A C 1
ATOM 1784 O O . ASN A 1 217 ? 18.922 20.578 -7.055 1 81.81 217 ASN A O 1
ATOM 1788 N N . ASP A 1 218 ? 18.531 20.656 -4.926 1 70.81 218 ASP A N 1
ATOM 1789 C CA . ASP A 1 218 ? 19.016 22.031 -4.789 1 70.81 218 ASP A CA 1
ATOM 1790 C C . ASP A 1 218 ? 20.531 22.094 -4.992 1 70.81 218 ASP A C 1
ATOM 1792 O O . ASP A 1 218 ? 21.031 23.047 -5.594 1 70.81 218 ASP A O 1
ATOM 1796 N N . GLN A 1 219 ? 21.188 21.125 -4.629 1 63.38 219 GLN A N 1
ATOM 1797 C CA . GLN A 1 219 ? 22.641 21.094 -4.801 1 63.38 219 GLN A CA 1
ATOM 1798 C C . GLN A 1 219 ? 23.016 20.859 -6.262 1 63.38 219 GLN A C 1
ATOM 1800 O O . GLN A 1 219 ? 23.953 21.469 -6.77 1 63.38 219 GLN A O 1
ATOM 1805 N N . GLU A 1 220 ? 22.219 20.031 -6.93 1 58.91 220 GLU A N 1
ATOM 1806 C CA . GLU A 1 220 ? 22.469 19.797 -8.344 1 58.91 220 GLU A CA 1
ATOM 1807 C C . GLU A 1 220 ? 22.141 21.031 -9.18 1 58.91 220 GLU A C 1
ATOM 1809 O O . GLU A 1 220 ? 22.844 21.344 -10.148 1 58.91 220 GLU A O 1
ATOM 1814 N N . SER A 1 221 ? 21.125 21.688 -8.844 1 56.47 221 SER A N 1
ATOM 1815 C CA . SER A 1 221 ? 20.734 22.891 -9.578 1 56.47 221 SER A CA 1
ATOM 1816 C C . SER A 1 221 ? 21.734 24.016 -9.336 1 56.47 221 SER A C 1
ATOM 1818 O O . SER A 1 221 ? 22.016 24.812 -10.234 1 56.47 221 SER A O 1
ATOM 1820 N N . GLU A 1 222 ? 22.234 24.219 -8.172 1 53.75 222 GLU A N 1
ATOM 1821 C CA . GLU A 1 222 ? 23.25 25.219 -7.906 1 53.75 222 GLU A CA 1
ATOM 1822 C C . GLU A 1 222 ? 24.562 24.891 -8.617 1 53.75 222 GLU A C 1
ATOM 1824 O O . GLU A 1 222 ? 25.312 25.781 -9.016 1 53.75 222 GLU A O 1
ATOM 1829 N N . ALA A 1 223 ? 24.812 23.578 -8.727 1 51.78 223 ALA A N 1
ATOM 1830 C CA . ALA A 1 223 ? 26.031 23.156 -9.406 1 51.78 223 ALA A CA 1
ATOM 1831 C C . ALA A 1 223 ? 25.938 23.391 -10.914 1 51.78 223 ALA A C 1
ATOM 1833 O O . ALA A 1 223 ? 26.922 23.734 -11.562 1 51.78 223 ALA A O 1
ATOM 1834 N N . GLU A 1 224 ? 24.812 23.094 -11.5 1 49.56 224 GLU A N 1
ATOM 1835 C CA . GLU A 1 224 ? 24.656 23.266 -12.945 1 49.56 224 GLU A CA 1
ATOM 1836 C C . GLU A 1 224 ? 24.703 24.75 -13.32 1 49.56 224 GLU A C 1
ATOM 1838 O O . GLU A 1 224 ? 25.078 25.094 -14.445 1 49.56 224 GLU A O 1
ATOM 1843 N N . ASP A 1 225 ? 24.172 25.516 -12.438 1 48.81 225 ASP A N 1
ATOM 1844 C CA . ASP A 1 225 ? 24.109 26.938 -12.797 1 48.81 225 ASP A CA 1
ATOM 1845 C C . ASP A 1 225 ? 25.5 27.562 -12.82 1 48.81 225 ASP A C 1
ATOM 1847 O O . ASP A 1 225 ? 25.719 28.609 -13.422 1 48.81 225 ASP A O 1
ATOM 1851 N N . SER A 1 226 ? 26.406 26.953 -12.008 1 45.69 226 SER A N 1
ATOM 1852 C CA . SER A 1 226 ? 27.719 27.594 -11.977 1 45.69 226 SER A CA 1
ATOM 1853 C C . SER A 1 226 ? 28.453 27.406 -13.297 1 45.69 226 SER A C 1
ATOM 1855 O O . SER A 1 226 ? 29.359 28.172 -13.625 1 45.69 226 SER A O 1
ATOM 1857 N N . SER A 1 227 ? 28.188 26.219 -13.898 1 43.94 227 SER A N 1
ATOM 1858 C CA . SER A 1 227 ? 29.062 25.922 -15.031 1 43.94 227 SER A CA 1
ATOM 1859 C C . SER A 1 227 ? 28.578 26.641 -16.297 1 43.94 227 SER A C 1
ATOM 1861 O O . SER A 1 227 ? 29.219 26.531 -17.344 1 43.94 227 SER A O 1
ATOM 1863 N N . GLU A 1 228 ? 27.312 26.953 -16.281 1 40.84 228 GLU A N 1
ATOM 1864 C CA . GLU A 1 228 ? 26.859 27.516 -17.547 1 40.84 228 GLU A CA 1
ATOM 1865 C C . GLU A 1 228 ? 27.406 28.922 -17.766 1 40.84 228 GLU A C 1
ATOM 1867 O O . GLU A 1 228 ? 26.75 29.906 -17.422 1 40.84 228 GLU A O 1
ATOM 1872 N N . GLY A 1 229 ? 28.562 29.203 -17.172 1 35.91 229 GLY A N 1
ATOM 1873 C CA . GLY A 1 229 ? 29.172 30.438 -17.641 1 35.91 229 GLY A CA 1
ATOM 1874 C C . GLY A 1 229 ? 29.188 30.578 -19.141 1 35.91 229 GLY A C 1
ATOM 1875 O O . GLY A 1 229 ? 29.406 29.594 -19.859 1 35.91 229 GLY A O 1
ATOM 1876 N N . GLU A 1 230 ? 28.25 31.406 -19.672 1 35.84 230 GLU A N 1
ATOM 1877 C CA . GLU A 1 230 ? 28.125 31.844 -21.062 1 35.84 230 GLU A CA 1
ATOM 1878 C C . GLU A 1 230 ? 29.5 32.125 -21.672 1 35.84 230 GLU A C 1
ATOM 1880 O O . GLU A 1 230 ? 30.203 33.031 -21.234 1 35.84 230 GLU A O 1
ATOM 1885 N N . GLU A 1 231 ? 30.281 31.125 -21.906 1 34.84 231 GLU A N 1
ATOM 1886 C CA . GLU A 1 231 ? 31.453 31.391 -22.75 1 34.84 231 GLU A CA 1
ATOM 1887 C C . GLU A 1 231 ? 31.062 32.188 -23.984 1 34.84 231 GLU A C 1
ATOM 1889 O O . GLU A 1 231 ? 30.266 31.719 -24.812 1 34.84 231 GLU A O 1
ATOM 1894 N N . LEU A 1 232 ? 30.75 33.5 -23.797 1 32.97 232 LEU A N 1
ATOM 1895 C CA . LEU A 1 232 ? 30.641 34.469 -24.891 1 32.97 232 LEU A CA 1
ATOM 1896 C C . LEU A 1 232 ? 31.75 34.25 -25.906 1 32.97 232 LEU A C 1
ATOM 1898 O O . LEU A 1 232 ? 32.938 34.312 -25.578 1 32.97 232 LEU A O 1
ATOM 1902 N N . ASP A 1 233 ? 31.641 33.188 -26.719 1 32.97 233 ASP A N 1
ATOM 1903 C CA . ASP A 1 233 ? 32.531 32.969 -27.859 1 32.97 233 ASP A CA 1
ATOM 1904 C C . ASP A 1 233 ? 32.688 34.25 -28.672 1 32.97 233 ASP A C 1
ATOM 1906 O O . ASP A 1 233 ? 31.734 34.719 -29.312 1 32.97 233 ASP A O 1
ATOM 1910 N N . LEU A 1 234 ? 33.344 35.281 -28.156 1 30.14 234 LEU A N 1
ATOM 1911 C CA . LEU A 1 234 ? 33.781 36.469 -28.812 1 30.14 234 LEU A CA 1
ATOM 1912 C C . LEU A 1 234 ? 34.531 36.156 -30.125 1 30.14 234 LEU A C 1
ATOM 1914 O O . LEU A 1 234 ? 35.25 37 -30.656 1 30.14 234 LEU A O 1
ATOM 1918 N N . SER A 1 235 ? 34.469 34.938 -30.609 1 29.2 235 SER A N 1
ATOM 1919 C CA . SER A 1 235 ? 35.281 34.75 -31.812 1 29.2 235 SER A CA 1
ATOM 1920 C C . SER A 1 235 ? 34.844 35.719 -32.906 1 29.2 235 SER A C 1
ATOM 1922 O O . SER A 1 235 ? 33.625 35.875 -33.156 1 29.2 235 SER A O 1
ATOM 1924 N N . GLU A 1 236 ? 35.625 36.75 -33.156 1 28.53 236 GLU A N 1
ATOM 1925 C CA . GLU A 1 236 ? 35.719 37.844 -34.125 1 28.53 236 GLU A CA 1
ATOM 1926 C C . GLU A 1 236 ? 35.469 37.375 -35.531 1 28.53 236 GLU A C 1
ATOM 1928 O O . GLU A 1 236 ? 36.125 36.469 -36.031 1 28.53 236 GLU A O 1
ATOM 1933 N N . ASP A 1 237 ? 34.219 37.281 -35.969 1 31.44 237 ASP A N 1
ATOM 1934 C CA . ASP A 1 237 ? 33.875 37.156 -37.406 1 31.44 237 ASP A CA 1
ATOM 1935 C C . ASP A 1 237 ? 34.688 38.188 -38.219 1 31.44 237 ASP A C 1
ATOM 1937 O O . ASP A 1 237 ? 34.531 39.375 -38.031 1 31.44 237 ASP A O 1
ATOM 1941 N N . GLU A 1 238 ? 35.938 37.875 -38.469 1 30.22 238 GLU A N 1
ATOM 1942 C CA . GLU A 1 238 ? 36.75 38.656 -39.375 1 30.22 238 GLU A CA 1
ATOM 1943 C C . GLU A 1 238 ? 36.031 38.938 -40.688 1 30.22 238 GLU A C 1
ATOM 1945 O O . GLU A 1 238 ? 35.469 38.031 -41.281 1 30.22 238 GLU A O 1
ATOM 1950 N N . PRO A 1 239 ? 35.438 40.156 -40.781 1 35.44 239 PRO A N 1
ATOM 1951 C CA . PRO A 1 239 ? 34.812 40.656 -42.031 1 35.44 239 PRO A CA 1
ATOM 1952 C C . PRO A 1 239 ? 35.688 40.438 -43.25 1 35.44 239 PRO A C 1
ATOM 1954 O O . PRO A 1 239 ? 36.875 40.719 -43.25 1 35.44 239 PRO A O 1
ATOM 1957 N N . ASP A 1 240 ? 35.562 39.312 -43.875 1 30.36 240 ASP A N 1
ATOM 1958 C CA . ASP A 1 240 ? 36.312 39.062 -45.094 1 30.36 240 ASP A CA 1
ATOM 1959 C C . ASP A 1 240 ? 36.312 40.281 -46 1 30.36 240 ASP A C 1
ATOM 1961 O O . ASP A 1 240 ? 35.281 40.938 -46.156 1 30.36 240 ASP A O 1
ATOM 1965 N N . LYS A 1 241 ? 37.531 40.781 -46.281 1 27.27 241 LYS A N 1
ATOM 1966 C CA . LYS A 1 241 ? 38.094 41.844 -47.125 1 27.27 241 LYS A CA 1
ATOM 1967 C C . LYS A 1 241 ? 37.5 41.812 -48.531 1 27.27 241 LYS A C 1
ATOM 1969 O O . LYS A 1 241 ? 37.531 40.812 -49.219 1 27.27 241 LYS A O 1
ATOM 1974 N N . LYS A 1 242 ? 36.406 42.656 -48.75 1 26.19 242 LYS A N 1
ATOM 1975 C CA . LYS A 1 242 ? 35.906 43.031 -50.094 1 26.19 242 LYS A CA 1
ATOM 1976 C C . LYS A 1 242 ? 37.062 43.438 -51 1 26.19 242 LYS A C 1
ATOM 1978 O O . LYS A 1 242 ? 37.656 44.5 -50.812 1 26.19 242 LYS A O 1
ATOM 1983 N N . LYS A 1 243 ? 38.062 42.594 -51.219 1 26.64 243 LYS A N 1
ATOM 1984 C CA . LYS A 1 243 ? 39.062 43.062 -52.156 1 26.64 243 LYS A CA 1
ATOM 1985 C C . LYS A 1 243 ? 38.438 43.688 -53.375 1 26.64 243 LYS A C 1
ATOM 1987 O O . LYS A 1 243 ? 37.781 43 -54.156 1 26.64 243 LYS A O 1
ATOM 1992 N N . GLN A 1 244 ? 37.844 44.938 -53.188 1 23.52 244 GLN A N 1
ATOM 1993 C CA . GLN A 1 244 ? 37.594 45.812 -54.344 1 23.52 244 GLN A CA 1
ATOM 1994 C C . GLN A 1 244 ? 38.781 45.781 -55.312 1 23.52 244 GLN A C 1
ATOM 1996 O O . GLN A 1 244 ? 39.906 46.031 -54.906 1 23.52 244 GLN A O 1
ATOM 2001 N N . LYS A 1 245 ? 38.688 44.844 -56.281 1 24.81 245 LYS A N 1
ATOM 2002 C CA . LYS A 1 245 ? 39.594 44.906 -57.438 1 24.81 245 LYS A CA 1
ATOM 2003 C C . LYS A 1 245 ? 39.781 46.344 -57.906 1 24.81 245 LYS A C 1
ATOM 2005 O O . LYS A 1 245 ? 38.781 47.094 -58.062 1 24.81 245 LYS A O 1
ATOM 2010 N N . VAL A 1 246 ? 40.875 46.969 -57.656 1 24.25 246 VAL A N 1
ATOM 2011 C CA . VAL A 1 246 ? 41.562 48.188 -58.125 1 24.25 246 VAL A CA 1
ATOM 2012 C C . VAL A 1 246 ? 41.5 48.25 -59.656 1 24.25 246 VAL A C 1
ATOM 2014 O O . VAL A 1 246 ? 42.094 47.406 -60.344 1 24.25 246 VAL A O 1
ATOM 2017 N N . ASP A 1 247 ? 40.312 48.062 -60.344 1 26.66 247 ASP A N 1
ATOM 2018 C CA . ASP A 1 247 ? 40.625 48.5 -61.688 1 26.66 247 ASP A CA 1
ATOM 2019 C C . ASP A 1 247 ? 41.375 49.812 -61.719 1 26.66 247 ASP A C 1
ATOM 2021 O O . ASP A 1 247 ? 41 50.75 -61 1 26.66 247 ASP A O 1
ATOM 2025 N N . GLU A 1 248 ? 42.781 49.688 -61.938 1 24.06 248 GLU A N 1
ATOM 2026 C CA . GLU A 1 248 ? 43.75 50.625 -62.438 1 24.06 248 GLU A CA 1
ATOM 2027 C C . GLU A 1 248 ? 43.156 51.594 -63.469 1 24.06 248 GLU A C 1
ATOM 2029 O O . GLU A 1 248 ? 42.344 51.188 -64.312 1 24.06 248 GLU A O 1
ATOM 2034 N N . THR A 1 249 ? 43.5 52.938 -63.344 1 20.91 249 THR A N 1
ATOM 2035 C CA . THR A 1 249 ? 43.812 54.219 -63.938 1 20.91 249 THR A CA 1
ATOM 2036 C C . THR A 1 249 ? 44.625 54.031 -65.188 1 20.91 249 THR A C 1
ATOM 2038 O O . THR A 1 249 ? 45.75 53.562 -65.188 1 20.91 249 THR A O 1
ATOM 2041 N N . GLN A 1 250 ? 44.125 53.312 -66.375 1 21.39 250 GLN A N 1
ATOM 2042 C CA . GLN A 1 250 ? 43.875 54.25 -67.438 1 21.39 250 GLN A CA 1
ATOM 2043 C C . GLN A 1 250 ? 42.594 55.062 -67.188 1 21.39 250 GLN A C 1
ATOM 2045 O O . GLN A 1 250 ? 41.594 54.531 -66.688 1 21.39 250 GLN A O 1
ATOM 2050 N N . MET B 1 1 ? 30.984 20.516 14.32 1 49.97 1 MET B N 1
ATOM 2051 C CA . MET B 1 1 ? 29.953 19.922 13.469 1 49.97 1 MET B CA 1
ATOM 2052 C C . MET B 1 1 ? 28.656 20.703 13.57 1 49.97 1 MET B C 1
ATOM 2054 O O . MET B 1 1 ? 28.219 21.047 14.672 1 49.97 1 MET B O 1
ATOM 2058 N N . THR B 1 2 ? 28.109 21.438 12.57 1 78.88 2 THR B N 1
ATOM 2059 C CA . THR B 1 2 ? 27.016 22.391 12.641 1 78.88 2 THR B CA 1
ATOM 2060 C C . THR B 1 2 ? 25.734 21.734 13.164 1 78.88 2 THR B C 1
ATOM 2062 O O . THR B 1 2 ? 25.625 20.5 13.133 1 78.88 2 THR B O 1
ATOM 2065 N N . GLU B 1 3 ? 25.047 22.375 14.195 1 89.88 3 GLU B N 1
ATOM 2066 C CA . GLU B 1 3 ? 23.766 21.984 14.766 1 89.88 3 GLU B CA 1
ATOM 2067 C C . GLU B 1 3 ? 22.906 21.234 13.742 1 89.88 3 GLU B C 1
ATOM 2069 O O . GLU B 1 3 ? 22.25 20.234 14.078 1 89.88 3 GLU B O 1
ATOM 2074 N N . LEU B 1 4 ? 23.125 21.516 12.555 1 91.62 4 LEU B N 1
ATOM 2075 C CA . LEU B 1 4 ? 22.359 20.875 11.492 1 91.62 4 LEU B CA 1
ATOM 2076 C C . LEU B 1 4 ? 22.906 19.484 11.188 1 91.62 4 LEU B C 1
ATOM 2078 O O . LEU B 1 4 ? 22.141 18.531 11.023 1 91.62 4 LEU B O 1
ATOM 2082 N N . ALA B 1 5 ? 24.203 19.328 11.156 1 92.25 5 ALA B N 1
ATOM 2083 C CA . ALA B 1 5 ? 24.844 18.047 10.875 1 92.25 5 ALA B CA 1
ATOM 2084 C C . ALA B 1 5 ? 24.484 17.016 11.945 1 92.25 5 ALA B C 1
ATOM 2086 O O . ALA B 1 5 ? 24.234 15.844 11.633 1 92.25 5 ALA B O 1
ATOM 2087 N N . GLU B 1 6 ? 24.438 17.484 13.125 1 95.12 6 GLU B N 1
ATOM 2088 C CA . GLU B 1 6 ? 24.062 16.609 14.227 1 95.12 6 GLU B CA 1
ATOM 2089 C C . GLU B 1 6 ? 22.609 16.156 14.125 1 95.12 6 GLU B C 1
ATOM 2091 O O . GLU B 1 6 ? 22.297 14.992 14.352 1 95.12 6 GLU B O 1
ATOM 2096 N N . ALA B 1 7 ? 21.766 17.078 13.758 1 96.19 7 ALA B N 1
ATOM 2097 C CA . ALA B 1 7 ? 20.344 16.781 13.609 1 96.19 7 ALA B CA 1
ATOM 2098 C C . ALA B 1 7 ? 20.125 15.766 12.484 1 96.19 7 ALA B C 1
ATOM 2100 O O . ALA B 1 7 ? 19.312 14.852 12.617 1 96.19 7 ALA B O 1
ATOM 2101 N N . LEU B 1 8 ? 20.844 15.922 11.469 1 95.06 8 LEU B N 1
ATOM 2102 C CA . LEU B 1 8 ? 20.703 15.031 10.32 1 95.06 8 LEU B CA 1
ATOM 2103 C C . LEU B 1 8 ? 21.203 13.633 10.648 1 95.06 8 LEU B C 1
ATOM 2105 O O . LEU B 1 8 ? 20.641 12.641 10.172 1 95.06 8 LEU B O 1
ATOM 2109 N N . THR B 1 9 ? 22.219 13.578 11.469 1 96.38 9 THR B N 1
ATOM 2110 C CA . THR B 1 9 ? 22.719 12.281 11.922 1 96.38 9 THR B CA 1
ATOM 2111 C C . THR B 1 9 ? 21.688 11.578 12.789 1 96.38 9 THR B C 1
ATOM 2113 O O . THR B 1 9 ? 21.422 10.391 12.617 1 96.38 9 THR B O 1
ATOM 2116 N N . LYS B 1 10 ? 21.078 12.336 13.68 1 97.31 10 LYS B N 1
ATOM 2117 C CA . LYS B 1 10 ? 20.016 11.789 14.531 1 97.31 10 LYS B CA 1
ATOM 2118 C C . LYS B 1 10 ? 18.828 11.32 13.688 1 97.31 10 LYS B C 1
ATOM 2120 O O . LYS B 1 10 ? 18.219 10.289 13.984 1 97.31 10 LYS B O 1
ATOM 2125 N N . LEU B 1 11 ? 18.594 12.125 12.719 1 97.44 11 LEU B N 1
ATOM 2126 C CA . LEU B 1 11 ? 17.484 11.797 11.828 1 97.44 11 LEU B CA 1
ATOM 2127 C C . LEU B 1 11 ? 17.75 10.5 11.07 1 97.44 11 LEU B C 1
ATOM 2129 O O . LEU B 1 11 ? 16.859 9.664 10.922 1 97.44 11 LEU B O 1
ATOM 2133 N N . ALA B 1 12 ? 18.969 10.289 10.633 1 96.25 12 ALA B N 1
ATOM 2134 C CA . ALA B 1 12 ? 19.359 9.062 9.945 1 96.25 12 ALA B CA 1
ATOM 2135 C C . ALA B 1 12 ? 19.203 7.848 10.859 1 96.25 12 ALA B C 1
ATOM 2137 O O . ALA B 1 12 ? 18.734 6.797 10.438 1 96.25 12 ALA B O 1
ATOM 2138 N N . ASP B 1 13 ? 19.578 8.031 12.102 1 97.75 13 ASP B N 1
ATOM 2139 C CA . ASP B 1 13 ? 19.438 6.961 13.086 1 97.75 13 ASP B CA 1
ATOM 2140 C C . ASP B 1 13 ? 17.969 6.625 13.312 1 97.75 13 ASP B C 1
ATOM 2142 O O . ASP B 1 13 ? 17.594 5.453 13.438 1 97.75 13 ASP B O 1
ATOM 2146 N N . ASN B 1 14 ? 17.172 7.637 13.383 1 98.31 14 ASN B N 1
ATOM 2147 C CA . ASN B 1 14 ? 15.742 7.434 13.562 1 98.31 14 ASN B CA 1
ATOM 2148 C C . ASN B 1 14 ? 15.133 6.68 12.383 1 98.31 14 ASN B C 1
ATOM 2150 O O . ASN B 1 14 ? 14.281 5.812 12.57 1 98.31 14 ASN B O 1
ATOM 2154 N N . GLU B 1 15 ? 15.555 7.02 11.164 1 97.38 15 GLU B N 1
ATOM 2155 C CA . GLU B 1 15 ? 15.047 6.336 9.977 1 97.38 15 GLU B CA 1
ATOM 2156 C C . GLU B 1 15 ? 15.461 4.867 9.969 1 97.38 15 GLU B C 1
ATOM 2158 O O . GLU B 1 15 ? 14.711 4.008 9.5 1 97.38 15 GLU B O 1
ATOM 2163 N N . GLN B 1 16 ? 16.641 4.582 10.461 1 97.5 16 GLN B N 1
ATOM 2164 C CA . GLN B 1 16 ? 17.062 3.191 10.594 1 97.5 16 GLN B CA 1
ATOM 2165 C C . GLN B 1 16 ? 16.156 2.436 11.562 1 97.5 16 GLN B C 1
ATOM 2167 O O . GLN B 1 16 ? 15.758 1.3 11.289 1 97.5 16 GLN B O 1
ATOM 2172 N N . ALA B 1 17 ? 15.812 3.078 12.648 1 98.06 17 ALA B N 1
ATOM 2173 C CA . ALA B 1 17 ? 14.898 2.48 13.617 1 98.06 17 ALA B CA 1
ATOM 2174 C C . ALA B 1 17 ? 13.531 2.229 12.992 1 98.06 17 ALA B C 1
ATOM 2176 O O . ALA B 1 17 ? 12.891 1.209 13.273 1 98.06 17 ALA B O 1
ATOM 2177 N N . MET B 1 18 ? 13.102 3.17 12.172 1 97.81 18 MET B N 1
ATOM 2178 C CA . MET B 1 18 ? 11.844 3.014 11.461 1 97.81 18 MET B CA 1
ATOM 2179 C C . MET B 1 18 ? 11.883 1.793 10.547 1 97.81 18 MET B C 1
ATOM 2181 O O . MET B 1 18 ? 10.938 1 10.523 1 97.81 18 MET B O 1
ATOM 2185 N N . GLY B 1 19 ? 12.953 1.654 9.812 1 96.44 19 GLY B N 1
ATOM 2186 C CA . GLY B 1 19 ? 13.117 0.501 8.945 1 96.44 19 GLY B CA 1
ATOM 2187 C C . GLY B 1 19 ? 13.086 -0.819 9.688 1 96.44 19 GLY B C 1
ATOM 2188 O O . GLY B 1 19 ? 12.43 -1.768 9.25 1 96.44 19 GLY B O 1
ATOM 2189 N N . ASP B 1 20 ? 13.727 -0.84 10.812 1 97.12 20 ASP B N 1
ATOM 2190 C CA . ASP B 1 20 ? 13.75 -2.045 11.633 1 97.12 20 ASP B CA 1
ATOM 2191 C C . ASP B 1 20 ? 12.352 -2.375 12.164 1 97.12 20 ASP B C 1
ATOM 2193 O O . ASP B 1 20 ? 11.953 -3.541 12.188 1 97.12 20 ASP B O 1
ATOM 2197 N N . ALA B 1 21 ? 11.672 -1.353 12.578 1 97.81 21 ALA B N 1
ATOM 2198 C CA . ALA B 1 21 ? 10.312 -1.55 13.086 1 97.81 21 ALA B CA 1
ATOM 2199 C C . ALA B 1 21 ? 9.391 -2.066 11.984 1 97.81 21 ALA B C 1
ATOM 2201 O O . ALA B 1 21 ? 8.57 -2.955 12.219 1 97.81 21 ALA B O 1
ATOM 2202 N N . GLU B 1 22 ? 9.547 -1.479 10.781 1 97.12 22 GLU B N 1
ATOM 2203 C CA . GLU B 1 22 ? 8.734 -1.937 9.656 1 97.12 22 GLU B CA 1
ATOM 2204 C C . GLU B 1 22 ? 9.023 -3.398 9.328 1 97.12 22 GLU B C 1
ATOM 2206 O O . GLU B 1 22 ? 8.117 -4.145 8.953 1 97.12 22 GLU B O 1
ATOM 2211 N N . LYS B 1 23 ? 10.289 -3.795 9.414 1 96.75 23 LYS B N 1
ATOM 2212 C CA . LYS B 1 23 ? 10.664 -5.195 9.234 1 96.75 23 LYS B CA 1
ATOM 2213 C C . LYS B 1 23 ? 9.977 -6.09 10.258 1 96.75 23 LYS B C 1
ATOM 2215 O O . LYS B 1 23 ? 9.43 -7.137 9.906 1 96.75 23 LYS B O 1
ATOM 2220 N N . GLU B 1 24 ? 9.945 -5.641 11.453 1 97 24 GLU B N 1
ATOM 2221 C CA . GLU B 1 24 ? 9.273 -6.391 12.516 1 97 24 GLU B CA 1
ATOM 2222 C C . GLU B 1 24 ? 7.781 -6.523 12.234 1 97 24 GLU B C 1
ATOM 2224 O O . GLU B 1 24 ? 7.199 -7.586 12.453 1 97 24 GLU B O 1
ATOM 2229 N N . VAL B 1 25 ? 7.219 -5.508 11.781 1 97.5 25 VAL B N 1
ATOM 2230 C CA . VAL B 1 25 ? 5.789 -5.504 11.484 1 97.5 25 VAL B CA 1
ATOM 2231 C C . VAL B 1 25 ? 5.496 -6.484 10.352 1 97.5 25 VAL B C 1
ATOM 2233 O O . VAL B 1 25 ? 4.535 -7.254 10.422 1 97.5 25 VAL B O 1
ATOM 2236 N N . GLU B 1 26 ? 6.309 -6.422 9.312 1 96.88 26 GLU B N 1
ATOM 2237 C CA . GLU B 1 26 ? 6.102 -7.309 8.172 1 96.88 26 GLU B CA 1
ATOM 2238 C C . GLU B 1 26 ? 6.242 -8.773 8.578 1 96.88 26 GLU B C 1
ATOM 2240 O O . GLU B 1 26 ? 5.449 -9.617 8.156 1 96.88 26 GLU B O 1
ATOM 2245 N N . ILE B 1 27 ? 7.25 -9.086 9.391 1 96.75 27 ILE B N 1
ATOM 2246 C CA . ILE B 1 27 ? 7.453 -10.445 9.867 1 96.75 27 ILE B CA 1
ATOM 2247 C C . ILE B 1 27 ? 6.262 -10.883 10.711 1 96.75 27 ILE B C 1
ATOM 2249 O O . ILE B 1 27 ? 5.762 -12 10.57 1 96.75 27 ILE B O 1
ATOM 2253 N N . PHE B 1 28 ? 5.781 -9.977 11.578 1 96.94 28 PHE B N 1
ATOM 2254 C CA . PHE B 1 28 ? 4.59 -10.25 12.375 1 96.94 28 PHE B CA 1
ATOM 2255 C C . PHE B 1 28 ? 3.396 -10.555 11.477 1 96.94 28 PHE B C 1
ATOM 2257 O O . PHE B 1 28 ? 2.658 -11.508 11.711 1 96.94 28 PHE B O 1
ATOM 2264 N N . ARG B 1 29 ? 3.227 -9.797 10.461 1 97.81 29 ARG B N 1
ATOM 2265 C CA . ARG B 1 29 ? 2.119 -9.969 9.523 1 97.81 29 ARG B CA 1
ATOM 2266 C C . ARG B 1 29 ? 2.176 -11.336 8.859 1 97.81 29 ARG B C 1
ATOM 2268 O O . ARG B 1 29 ? 1.178 -12.062 8.828 1 97.81 29 ARG B O 1
ATOM 2275 N N . ILE B 1 30 ? 3.336 -11.656 8.336 1 97 30 ILE B N 1
ATOM 2276 C CA . ILE B 1 30 ? 3.521 -12.914 7.613 1 97 30 ILE B CA 1
ATOM 2277 C C . ILE B 1 30 ? 3.188 -14.086 8.531 1 97 30 ILE B C 1
ATOM 2279 O O . ILE B 1 30 ? 2.42 -14.977 8.164 1 97 30 ILE B O 1
ATOM 2283 N N . LYS B 1 31 ? 3.695 -14.031 9.711 1 96.25 31 LYS B N 1
ATOM 2284 C CA . LYS B 1 31 ? 3.49 -15.117 10.664 1 96.25 31 LYS B CA 1
ATOM 2285 C C . LYS B 1 31 ? 2.025 -15.203 11.086 1 96.25 31 LYS B C 1
ATOM 2287 O O . LYS B 1 31 ? 1.489 -16.297 11.25 1 96.25 31 LYS B O 1
ATOM 2292 N N . ARG B 1 32 ? 1.399 -14.047 11.195 1 96.25 32 ARG B N 1
ATOM 2293 C CA . ARG B 1 32 ? 0.008 -14 11.633 1 96.25 32 ARG B CA 1
ATOM 2294 C C . ARG B 1 32 ? -0.929 -14.5 10.539 1 96.25 32 ARG B C 1
ATOM 2296 O O . ARG B 1 32 ? -1.937 -15.148 10.828 1 96.25 32 ARG B O 1
ATOM 2303 N N . LEU B 1 33 ? -0.566 -14.234 9.281 1 97.56 33 LEU B N 1
ATOM 2304 C CA . LEU B 1 33 ? -1.501 -14.477 8.188 1 97.56 33 LEU B CA 1
ATOM 2305 C C . LEU B 1 33 ? -1.249 -15.836 7.547 1 97.56 33 LEU B C 1
ATOM 2307 O O . LEU B 1 33 ? -2.145 -16.406 6.926 1 97.56 33 LEU B O 1
ATOM 2311 N N . GLN B 1 34 ? -0.043 -16.438 7.68 1 97.31 34 GLN B N 1
ATOM 2312 C CA . GLN B 1 34 ? 0.354 -17.641 6.945 1 97.31 34 GLN B CA 1
ATOM 2313 C C . GLN B 1 34 ? -0.593 -18.797 7.23 1 97.31 34 GLN B C 1
ATOM 2315 O O . GLN B 1 34 ? -1.024 -19.5 6.312 1 97.31 34 GLN B O 1
ATOM 2320 N N . GLY B 1 35 ? -0.928 -18.984 8.516 1 97.5 35 GLY B N 1
ATOM 2321 C CA . GLY B 1 35 ? -1.841 -20.047 8.867 1 97.5 35 GLY B CA 1
ATOM 2322 C C . GLY B 1 35 ? -3.232 -19.875 8.289 1 97.5 35 GLY B C 1
ATOM 2323 O O . GLY B 1 35 ? -3.877 -20.844 7.887 1 97.5 35 GLY B O 1
ATOM 2324 N N . ILE B 1 36 ? -3.662 -18.656 8.258 1 98.44 36 ILE B N 1
ATOM 2325 C CA . ILE B 1 36 ? -4.988 -18.344 7.738 1 98.44 36 ILE B CA 1
ATOM 2326 C C . ILE B 1 36 ? -5.023 -18.594 6.23 1 98.44 36 ILE B C 1
ATOM 2328 O O . ILE B 1 36 ? -6 -19.125 5.703 1 98.44 36 ILE B O 1
ATOM 2332 N N . TYR B 1 37 ? -3.936 -18.234 5.52 1 98.25 37 TYR B N 1
ATOM 2333 C CA . TYR B 1 37 ? -3.838 -18.484 4.086 1 98.25 37 TYR B CA 1
ATOM 2334 C C . TYR B 1 37 ? -3.809 -19.984 3.805 1 98.25 37 TYR B C 1
ATOM 2336 O O . TYR B 1 37 ? -4.375 -20.453 2.812 1 98.25 37 TYR B O 1
ATOM 2344 N N . LYS B 1 38 ? -3.127 -20.719 4.652 1 97.94 38 LYS B N 1
ATOM 2345 C CA . LYS B 1 38 ? -3.098 -22.172 4.504 1 97.94 38 LYS B CA 1
ATOM 2346 C C . LYS B 1 38 ? -4.5 -22.766 4.613 1 97.94 38 LYS B C 1
ATOM 2348 O O . LYS B 1 38 ? -4.879 -23.625 3.818 1 97.94 38 LYS B O 1
ATOM 2353 N N . ASN B 1 39 ? -5.203 -22.297 5.574 1 98.5 39 ASN B N 1
ATOM 2354 C CA . ASN B 1 39 ? -6.594 -22.719 5.715 1 98.5 39 ASN B CA 1
ATOM 2355 C C . ASN B 1 39 ? -7.426 -22.328 4.5 1 98.5 39 ASN B C 1
ATOM 2357 O O . ASN B 1 39 ? -8.234 -23.125 4.012 1 98.5 39 ASN B O 1
ATOM 2361 N N . ARG B 1 40 ? -7.254 -21.109 4.012 1 98.62 40 ARG B N 1
ATOM 2362 C CA . ARG B 1 40 ? -7.969 -20.672 2.82 1 98.62 40 ARG B CA 1
ATOM 2363 C C . ARG B 1 40 ? -7.723 -21.609 1.647 1 98.62 40 ARG B C 1
ATOM 2365 O O . ARG B 1 40 ? -8.664 -21.984 0.944 1 98.62 40 ARG B O 1
ATOM 2372 N N . SER B 1 41 ? -6.48 -21.922 1.477 1 98.25 41 SER B N 1
ATOM 2373 C CA . SER B 1 41 ? -6.105 -22.828 0.398 1 98.25 41 SER B CA 1
ATOM 2374 C C . SER B 1 41 ? -6.836 -24.172 0.517 1 98.25 41 SER B C 1
ATOM 2376 O O . SER B 1 41 ? -7.34 -24.688 -0.476 1 98.25 41 SER B O 1
ATOM 2378 N N . SER B 1 42 ? -6.918 -24.703 1.734 1 98.12 42 SER B N 1
ATOM 2379 C CA . SER B 1 42 ? -7.613 -25.969 1.96 1 98.12 42 SER B CA 1
ATOM 2380 C C . SER B 1 42 ? -9.086 -25.875 1.57 1 98.12 42 SER B C 1
ATOM 2382 O O . SER B 1 42 ? -9.664 -26.828 1.063 1 98.12 42 SER B O 1
ATOM 2384 N N . ILE B 1 43 ? -9.664 -24.734 1.786 1 98.25 43 ILE B N 1
ATOM 2385 C CA . ILE B 1 43 ? -11.078 -24.516 1.471 1 98.25 43 ILE B CA 1
ATOM 2386 C C . ILE B 1 43 ? -11.242 -24.328 -0.036 1 98.25 43 ILE B C 1
ATOM 2388 O O . ILE B 1 43 ? -12.094 -24.984 -0.656 1 98.25 43 ILE B O 1
ATOM 2392 N N . THR B 1 44 ? -10.422 -23.469 -0.636 1 97.75 44 THR B N 1
ATOM 2393 C CA . THR B 1 44 ? -10.602 -23.125 -2.041 1 97.75 44 THR B CA 1
ATOM 2394 C C . THR B 1 44 ? -10.352 -24.328 -2.939 1 97.75 44 THR B C 1
ATOM 2396 O O . THR B 1 44 ? -10.93 -24.438 -4.023 1 97.75 44 THR B O 1
ATOM 2399 N N . LYS B 1 45 ? -9.555 -25.234 -2.508 1 96.19 45 LYS B N 1
ATOM 2400 C CA . LYS B 1 45 ? -9.289 -26.469 -3.25 1 96.19 45 LYS B CA 1
ATOM 2401 C C . LYS B 1 45 ? -10.57 -27.297 -3.42 1 96.19 45 LYS B C 1
ATOM 2403 O O . LYS B 1 45 ? -10.664 -28.109 -4.336 1 96.19 45 LYS B O 1
ATOM 2408 N N . THR B 1 46 ? -11.492 -27.094 -2.596 1 96 46 THR B N 1
ATOM 2409 C CA . THR B 1 46 ? -12.734 -27.859 -2.654 1 96 46 THR B CA 1
ATOM 2410 C C . THR B 1 46 ? -13.758 -27.156 -3.543 1 96 46 THR B C 1
ATOM 2412 O O . THR B 1 46 ? -14.828 -27.703 -3.814 1 96 46 THR B O 1
ATOM 2415 N N . ILE B 1 47 ? -13.469 -25.969 -3.912 1 95.88 47 ILE B N 1
ATOM 2416 C CA . ILE B 1 47 ? -14.367 -25.203 -4.773 1 95.88 47 ILE B CA 1
ATOM 2417 C C . ILE B 1 47 ? -14.008 -25.453 -6.238 1 95.88 47 ILE B C 1
ATOM 2419 O O . ILE B 1 47 ? -12.906 -25.109 -6.672 1 95.88 47 ILE B O 1
ATOM 2423 N N . PRO B 1 48 ? -14.906 -25.969 -6.969 1 93.56 48 PRO B N 1
ATOM 2424 C CA . PRO B 1 48 ? -14.602 -26.297 -8.367 1 93.56 48 PRO B CA 1
ATOM 2425 C C . PRO B 1 48 ? -14.188 -25.078 -9.172 1 93.56 48 PRO B C 1
ATOM 2427 O O . PRO B 1 48 ? -14.852 -24.031 -9.117 1 93.56 48 PRO B O 1
ATOM 2430 N N . GLN B 1 49 ? -13.102 -25.156 -9.859 1 93.31 49 GLN B N 1
ATOM 2431 C CA . GLN B 1 49 ? -12.594 -24.172 -10.82 1 93.31 49 GLN B CA 1
ATOM 2432 C C . GLN B 1 49 ? -12.359 -22.828 -10.148 1 93.31 49 GLN B C 1
ATOM 2434 O O . GLN B 1 49 ? -12.531 -21.781 -10.773 1 93.31 49 GLN B O 1
ATOM 2439 N N . PHE B 1 50 ? -12.07 -22.766 -8.914 1 96.94 50 PHE B N 1
ATOM 2440 C CA . PHE B 1 50 ? -11.875 -21.531 -8.172 1 96.94 50 PHE B CA 1
ATOM 2441 C C . PHE B 1 50 ? -10.836 -20.656 -8.852 1 96.94 50 PHE B C 1
ATOM 2443 O O . PHE B 1 50 ? -11.125 -19.516 -9.234 1 96.94 50 PHE B O 1
ATOM 2450 N N . TRP B 1 51 ? -9.648 -21.156 -9.102 1 97.5 51 TRP B N 1
ATOM 2451 C CA . TRP B 1 51 ? -8.547 -20.359 -9.609 1 97.5 51 TRP B CA 1
ATOM 2452 C C . TRP B 1 51 ? -8.75 -20.031 -11.086 1 97.5 51 TRP B C 1
ATOM 2454 O O . TRP B 1 51 ? -8.305 -18.984 -11.562 1 97.5 51 TRP B O 1
ATOM 2464 N N . TYR B 1 52 ? -9.398 -20.922 -11.781 1 94.88 52 TYR B N 1
ATOM 2465 C CA . TYR B 1 52 ? -9.75 -20.594 -13.156 1 94.88 52 TYR B CA 1
ATOM 2466 C C . TYR B 1 52 ? -10.617 -19.344 -13.219 1 94.88 52 TYR B C 1
ATOM 2468 O O . TYR B 1 52 ? -10.359 -18.438 -14.008 1 94.88 52 TYR B O 1
ATOM 2476 N N . ILE B 1 53 ? -11.617 -19.328 -12.406 1 95.44 53 ILE B N 1
ATOM 2477 C CA . ILE B 1 53 ? -12.547 -18.203 -12.359 1 95.44 53 ILE B CA 1
ATOM 2478 C C . ILE B 1 53 ? -11.797 -16.938 -11.953 1 95.44 53 ILE B C 1
ATOM 2480 O O . ILE B 1 53 ? -12 -15.875 -12.547 1 95.44 53 ILE B O 1
ATOM 2484 N N . VAL B 1 54 ? -10.883 -16.984 -11 1 96.81 54 VAL B N 1
ATOM 2485 C CA . VAL B 1 54 ? -10.109 -15.859 -10.5 1 96.81 54 VAL B CA 1
ATOM 2486 C C . VAL B 1 54 ? -9.188 -15.344 -11.602 1 96.81 54 VAL B C 1
ATOM 2488 O O . VAL B 1 54 ? -9.125 -14.133 -11.859 1 96.81 54 VAL B O 1
ATOM 2491 N N . LEU B 1 55 ? -8.5 -16.203 -12.273 1 96.62 55 LEU B N 1
ATOM 2492 C CA . LEU B 1 55 ? -7.457 -15.836 -13.227 1 96.62 55 LEU B CA 1
ATOM 2493 C C . LEU B 1 55 ? -8.062 -15.422 -14.57 1 96.62 55 LEU B C 1
ATOM 2495 O O . LEU B 1 55 ? -7.648 -14.43 -15.164 1 96.62 55 LEU B O 1
ATOM 2499 N N . ALA B 1 56 ? -9.016 -16.188 -15.023 1 92.94 56 ALA B N 1
ATOM 2500 C CA . ALA B 1 56 ? -9.578 -15.977 -16.359 1 92.94 56 ALA B CA 1
ATOM 2501 C C . ALA B 1 56 ? -10.305 -14.633 -16.438 1 92.94 56 ALA B C 1
ATOM 2503 O O . ALA B 1 56 ? -10.375 -14.023 -17.516 1 92.94 56 ALA B O 1
ATOM 2504 N N . GLN B 1 57 ? -10.789 -14.172 -15.383 1 90.5 57 GLN B N 1
ATOM 2505 C CA . GLN B 1 57 ? -11.57 -12.938 -15.375 1 90.5 57 GLN B CA 1
ATOM 2506 C C . GLN B 1 57 ? -10.703 -11.742 -15 1 90.5 57 GLN B C 1
ATOM 2508 O O . GLN B 1 57 ? -11.172 -10.602 -14.984 1 90.5 57 GLN B O 1
ATOM 2513 N N . ASN B 1 58 ? -9.461 -12.016 -14.719 1 94.31 58 ASN B N 1
ATOM 2514 C CA . ASN B 1 58 ? -8.539 -10.938 -14.367 1 94.31 58 ASN B CA 1
ATOM 2515 C C . ASN B 1 58 ? -7.789 -10.43 -15.594 1 94.31 58 ASN B C 1
ATOM 2517 O O . ASN B 1 58 ? -6.824 -11.047 -16.047 1 94.31 58 ASN B O 1
ATOM 2521 N N . ASP B 1 59 ? -8.188 -9.25 -16.062 1 92.94 59 ASP B N 1
ATOM 2522 C CA . ASP B 1 59 ? -7.648 -8.695 -17.297 1 92.94 59 ASP B CA 1
ATOM 2523 C C . ASP B 1 59 ? -6.141 -8.477 -17.203 1 92.94 59 ASP B C 1
ATOM 2525 O O . ASP B 1 59 ? -5.41 -8.719 -18.156 1 92.94 59 ASP B O 1
ATOM 2529 N N . ASP B 1 60 ? -5.707 -8.039 -16.078 1 94.38 60 ASP B N 1
ATOM 2530 C CA . ASP B 1 60 ? -4.277 -7.785 -15.898 1 94.38 60 ASP B CA 1
ATOM 2531 C C . ASP B 1 60 ? -3.473 -9.078 -16.016 1 94.38 60 ASP B C 1
ATOM 2533 O O . ASP B 1 60 ? -2.428 -9.102 -16.672 1 94.38 60 ASP B O 1
ATOM 2537 N N . PHE B 1 61 ? -3.959 -10.117 -15.422 1 95.62 61 PHE B N 1
ATOM 2538 C CA . PHE B 1 61 ? -3.279 -11.406 -15.5 1 95.62 61 PHE B CA 1
ATOM 2539 C C . PHE B 1 61 ? -3.23 -11.906 -16.938 1 95.62 61 PHE B C 1
ATOM 2541 O O . PHE B 1 61 ? -2.195 -12.391 -17.391 1 95.62 61 PHE B O 1
ATOM 2548 N N . CYS B 1 62 ? -4.27 -11.719 -17.625 1 92.62 62 CYS B N 1
ATOM 2549 C CA . CYS B 1 62 ? -4.395 -12.234 -18.984 1 92.62 62 CYS B CA 1
ATOM 2550 C C . CYS B 1 62 ? -3.434 -11.516 -19.922 1 92.62 62 CYS B C 1
ATOM 2552 O O . CYS B 1 62 ? -3.146 -12.008 -21.016 1 92.62 62 CYS B O 1
ATOM 2554 N N . GLU B 1 63 ? -2.949 -10.398 -19.547 1 93.38 63 GLU B N 1
ATOM 2555 C CA . GLU B 1 63 ? -1.988 -9.664 -20.359 1 93.38 63 GLU B CA 1
ATOM 2556 C C . GLU B 1 63 ? -0.612 -10.32 -20.312 1 93.38 63 GLU B C 1
ATOM 2558 O O . GLU B 1 63 ? 0.223 -10.078 -21.188 1 93.38 63 GLU B O 1
ATOM 2563 N N . TYR B 1 64 ? -0.396 -11.148 -19.281 1 92.69 64 TYR B N 1
ATOM 2564 C CA . TYR B 1 64 ? 0.932 -11.727 -19.109 1 92.69 64 TYR B CA 1
ATOM 2565 C C . TYR B 1 64 ? 1.035 -13.078 -19.797 1 92.69 64 TYR B C 1
ATOM 2567 O O . TYR B 1 64 ? 2.131 -13.625 -19.953 1 92.69 64 TYR B O 1
ATOM 2575 N N . ILE B 1 65 ? -0.072 -13.602 -20.234 1 90.5 65 ILE B N 1
ATOM 2576 C CA . ILE B 1 65 ? -0.032 -14.945 -20.812 1 90.5 65 ILE B CA 1
ATOM 2577 C C . ILE B 1 65 ? -0.721 -14.938 -22.172 1 90.5 65 ILE B C 1
ATOM 2579 O O . ILE B 1 65 ? -1.398 -13.969 -22.531 1 90.5 65 ILE B O 1
ATOM 2583 N N . ARG B 1 66 ? -0.533 -16.078 -22.859 1 91 66 ARG B N 1
ATOM 2584 C CA . ARG B 1 66 ? -1.205 -16.25 -24.141 1 91 66 ARG B CA 1
ATOM 2585 C C . ARG B 1 66 ? -2.672 -16.609 -23.953 1 91 66 ARG B C 1
ATOM 2587 O O . ARG B 1 66 ? -3.006 -17.406 -23.062 1 91 66 ARG B O 1
ATOM 2594 N N . PRO B 1 67 ? -3.504 -16.031 -24.828 1 91.69 67 PRO B N 1
ATOM 2595 C CA . PRO B 1 67 ? -4.914 -16.422 -24.766 1 91.69 67 PRO B CA 1
ATOM 2596 C C . PRO B 1 67 ? -5.117 -17.922 -24.922 1 91.69 67 PRO B C 1
ATOM 2598 O O . PRO B 1 67 ? -6.016 -18.5 -24.297 1 91.69 67 PRO B O 1
ATOM 2601 N N . GLU B 1 68 ? -4.23 -18.562 -25.641 1 91 68 GLU B N 1
ATOM 2602 C CA . GLU B 1 68 ? -4.328 -20 -25.906 1 91 68 GLU B CA 1
ATOM 2603 C C . GLU B 1 68 ? -4.027 -20.812 -24.641 1 91 68 GLU B C 1
ATOM 2605 O O . GLU B 1 68 ? -4.367 -21.984 -24.562 1 91 68 GLU B O 1
ATOM 2610 N N . ASP B 1 69 ? -3.436 -20.172 -23.641 1 92.25 69 ASP B N 1
ATOM 2611 C CA . ASP B 1 69 ? -3.045 -20.875 -22.422 1 92.25 69 ASP B CA 1
ATOM 2612 C C . ASP B 1 69 ? -4.203 -20.938 -21.422 1 92.25 69 ASP B C 1
ATOM 2614 O O . ASP B 1 69 ? -4.152 -21.688 -20.453 1 92.25 69 ASP B O 1
ATOM 2618 N N . LEU B 1 70 ? -5.242 -20.219 -21.609 1 89.56 70 LEU B N 1
ATOM 2619 C CA . LEU B 1 70 ? -6.34 -20.094 -20.656 1 89.56 70 LEU B CA 1
ATOM 2620 C C . LEU B 1 70 ? -7 -21.438 -20.406 1 89.56 70 LEU B C 1
ATOM 2622 O O . LEU B 1 70 ? -7.445 -21.734 -19.297 1 89.56 70 LEU B O 1
ATOM 2626 N N . LYS B 1 71 ? -7.082 -22.281 -21.438 1 91 71 LYS B N 1
ATOM 2627 C CA . LYS B 1 71 ? -7.711 -23.578 -21.281 1 91 71 LYS B CA 1
ATOM 2628 C C . LYS B 1 71 ? -6.926 -24.453 -20.297 1 91 71 LYS B C 1
ATOM 2630 O O . LYS B 1 71 ? -7.504 -25.312 -19.625 1 91 71 LYS B O 1
ATOM 2635 N N . TYR B 1 72 ? -5.613 -24.219 -20.203 1 93.88 72 TYR B N 1
ATOM 2636 C CA . TYR B 1 72 ? -4.781 -25.016 -19.312 1 93.88 72 TYR B CA 1
ATOM 2637 C C . TYR B 1 72 ? -4.887 -24.516 -17.875 1 93.88 72 TYR B C 1
ATOM 2639 O O . TYR B 1 72 ? -4.586 -25.25 -16.938 1 93.88 72 TYR B O 1
ATOM 2647 N N . ILE B 1 73 ? -5.336 -23.266 -17.703 1 93.12 73 ILE B N 1
ATOM 2648 C CA . ILE B 1 73 ? -5.473 -22.641 -16.391 1 93.12 73 ILE B CA 1
ATOM 2649 C C . ILE B 1 73 ? -6.59 -23.328 -15.609 1 93.12 73 ILE B C 1
ATOM 2651 O O . ILE B 1 73 ? -6.547 -23.391 -14.383 1 93.12 73 ILE B O 1
ATOM 2655 N N . GLU B 1 74 ? -7.512 -23.969 -16.344 1 93 74 GLU B N 1
ATOM 2656 C CA . GLU B 1 74 ? -8.609 -24.688 -15.719 1 93 74 GLU B CA 1
ATOM 2657 C C . GLU B 1 74 ? -8.086 -25.844 -14.867 1 93 74 GLU B C 1
ATOM 2659 O O . GLU B 1 74 ? -8.758 -26.297 -13.938 1 93 74 GLU B O 1
ATOM 2664 N N . SER B 1 75 ? -6.922 -26.344 -15.203 1 94.94 75 SER B N 1
ATOM 2665 C CA . SER B 1 75 ? -6.348 -27.484 -14.516 1 94.94 75 SER B CA 1
ATOM 2666 C C . SER B 1 75 ? -5.734 -27.078 -13.18 1 94.94 75 SER B C 1
ATOM 2668 O O . SER B 1 75 ? -5.391 -27.938 -12.359 1 94.94 75 SER B O 1
ATOM 2670 N N . ILE B 1 76 ? -5.586 -25.766 -12.953 1 97.12 76 ILE B N 1
ATOM 2671 C CA . ILE B 1 76 ? -4.984 -25.297 -11.711 1 97.12 76 ILE B CA 1
ATOM 2672 C C . ILE B 1 76 ? -5.973 -25.469 -10.555 1 97.12 76 ILE B C 1
ATOM 2674 O O . ILE B 1 76 ? -7.066 -24.891 -10.578 1 97.12 76 ILE B O 1
ATOM 2678 N N . THR B 1 77 ? -5.594 -26.219 -9.547 1 96.88 77 THR B N 1
ATOM 2679 C CA . THR B 1 77 ? -6.449 -26.469 -8.391 1 96.88 77 THR B CA 1
ATOM 2680 C C . THR B 1 77 ? -6.055 -25.594 -7.215 1 96.88 77 THR B C 1
ATOM 2682 O O . THR B 1 77 ? -6.84 -25.406 -6.281 1 96.88 77 THR B O 1
ATOM 2685 N N . ASP B 1 78 ? -4.797 -25.109 -7.266 1 98 78 ASP B N 1
ATOM 2686 C CA . ASP B 1 78 ? -4.355 -24.281 -6.152 1 98 78 ASP B CA 1
ATOM 2687 C C . ASP B 1 78 ? -3.162 -23.406 -6.555 1 98 78 ASP B C 1
ATOM 2689 O O . ASP B 1 78 ? -2.287 -23.859 -7.301 1 98 78 ASP B O 1
ATOM 2693 N N . ILE B 1 79 ? -3.176 -22.188 -6.137 1 98.62 79 ILE B N 1
ATOM 2694 C CA . ILE B 1 79 ? -2.018 -21.297 -6.113 1 98.62 79 ILE B CA 1
ATOM 2695 C C . ILE B 1 79 ? -1.758 -20.828 -4.684 1 98.62 79 ILE B C 1
ATOM 2697 O O . ILE B 1 79 ? -2.625 -20.219 -4.059 1 98.62 79 ILE B O 1
ATOM 2701 N N . TYR B 1 80 ? -0.559 -21.125 -4.184 1 98.62 80 TYR B N 1
ATOM 2702 C CA . TYR B 1 80 ? -0.26 -20.844 -2.783 1 98.62 80 TYR B CA 1
ATOM 2703 C C . TYR B 1 80 ? 1.076 -20.125 -2.648 1 98.62 80 TYR B C 1
ATOM 2705 O O . TYR B 1 80 ? 2.055 -20.484 -3.305 1 98.62 80 TYR B O 1
ATOM 2713 N N . VAL B 1 81 ? 1.064 -19.062 -1.85 1 98.56 81 VAL B N 1
ATOM 2714 C CA . VAL B 1 81 ? 2.281 -18.312 -1.57 1 98.56 81 VAL B CA 1
ATOM 2715 C C . VAL B 1 81 ? 2.715 -18.547 -0.125 1 98.56 81 VAL B C 1
ATOM 2717 O O . VAL B 1 81 ? 1.918 -18.375 0.802 1 98.56 81 VAL B O 1
ATOM 2720 N N . ASP B 1 82 ? 3.883 -18.938 0.033 1 96.12 82 ASP B N 1
ATOM 2721 C CA . ASP B 1 82 ? 4.395 -19.109 1.388 1 96.12 82 ASP B CA 1
ATOM 2722 C C . ASP B 1 82 ? 5.695 -18.328 1.589 1 96.12 82 ASP B C 1
ATOM 2724 O O . ASP B 1 82 ? 6.449 -18.125 0.639 1 96.12 82 ASP B O 1
ATOM 2728 N N . TYR B 1 83 ? 5.891 -17.875 2.785 1 96.5 83 TYR B N 1
ATOM 2729 C CA . TYR B 1 83 ? 7.078 -17.156 3.23 1 96.5 83 TYR B CA 1
ATOM 2730 C C . TYR B 1 83 ? 7.895 -18 4.207 1 96.5 83 TYR B C 1
ATOM 2732 O O . TYR B 1 83 ? 7.422 -18.328 5.301 1 96.5 83 TYR B O 1
ATOM 2740 N N . PRO B 1 84 ? 9.102 -18.297 3.865 1 93.5 84 PRO B N 1
ATOM 2741 C CA . PRO B 1 84 ? 9.914 -19.156 4.734 1 93.5 84 PRO B CA 1
ATOM 2742 C C . PRO B 1 84 ? 10.023 -18.609 6.156 1 93.5 84 PRO B C 1
ATOM 2744 O O . PRO B 1 84 ? 10.141 -19.391 7.109 1 93.5 84 PRO B O 1
ATOM 2747 N N . ILE B 1 85 ? 9.984 -17.344 6.363 1 90.19 85 ILE B N 1
ATOM 2748 C CA . ILE B 1 85 ? 10.156 -16.734 7.672 1 90.19 85 ILE B CA 1
ATOM 2749 C C . ILE B 1 85 ? 9.023 -17.156 8.602 1 90.19 85 ILE B C 1
ATOM 2751 O O . ILE B 1 85 ? 9.148 -17.094 9.82 1 90.19 85 ILE B O 1
ATOM 2755 N N . ALA B 1 86 ? 7.914 -17.516 8.047 1 87.19 86 ALA B N 1
ATOM 2756 C CA . ALA B 1 86 ? 6.785 -17.953 8.859 1 87.19 86 ALA B CA 1
ATOM 2757 C C . ALA B 1 86 ? 7.137 -19.219 9.641 1 87.19 86 ALA B C 1
ATOM 2759 O O . ALA B 1 86 ? 6.582 -19.469 10.711 1 87.19 86 ALA B O 1
ATOM 2760 N N . GLU B 1 87 ? 8.016 -20.047 9.117 1 85.38 87 GLU B N 1
ATOM 2761 C CA . GLU B 1 87 ? 8.43 -21.312 9.719 1 85.38 87 GLU B CA 1
ATOM 2762 C C . GLU B 1 87 ? 9.859 -21.219 10.258 1 85.38 87 GLU B C 1
ATOM 2764 O O . GLU B 1 87 ? 10.633 -22.172 10.109 1 85.38 87 GLU B O 1
ATOM 2769 N N . ASN B 1 88 ? 10.32 -20.047 10.789 1 77.44 88 ASN B N 1
ATOM 2770 C CA . ASN B 1 88 ? 11.586 -19.875 11.484 1 77.44 88 ASN B CA 1
ATOM 2771 C C . ASN B 1 88 ? 12.727 -19.578 10.516 1 77.44 88 ASN B C 1
ATOM 2773 O O . ASN B 1 88 ? 13.859 -20 10.75 1 77.44 88 ASN B O 1
ATOM 2777 N N . GLY B 1 89 ? 12.414 -19.016 9.531 1 74.62 89 GLY B N 1
ATOM 2778 C CA . GLY B 1 89 ? 13.445 -18.656 8.578 1 74.62 89 GLY B CA 1
ATOM 2779 C C . GLY B 1 89 ? 14.305 -17.484 9.039 1 74.62 89 GLY B C 1
ATOM 2780 O O . GLY B 1 89 ? 14.156 -17.016 10.164 1 74.62 89 GLY B O 1
ATOM 2781 N N . ASP B 1 90 ? 15.203 -17.125 8.234 1 83.44 90 ASP B N 1
ATOM 2782 C CA . ASP B 1 90 ? 16.141 -16.031 8.422 1 83.44 90 ASP B CA 1
ATOM 2783 C C . ASP B 1 90 ? 15.445 -14.672 8.359 1 83.44 90 ASP B C 1
ATOM 2785 O O . ASP B 1 90 ? 14.906 -14.297 7.312 1 83.44 90 ASP B O 1
ATOM 2789 N N . ALA B 1 91 ? 15.539 -1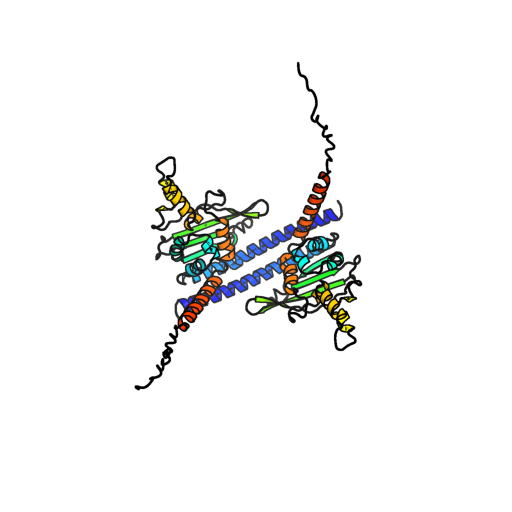3.977 9.414 1 84 91 ALA B N 1
ATOM 2790 C CA . ALA B 1 91 ? 14.883 -12.672 9.492 1 84 91 ALA B CA 1
ATOM 2791 C C . ALA B 1 91 ? 15.438 -11.711 8.438 1 84 91 ALA B C 1
ATOM 2793 O O . ALA B 1 91 ? 14.75 -10.781 8.016 1 84 91 ALA B O 1
ATOM 2794 N N . GLU B 1 92 ? 16.594 -11.992 7.969 1 87.69 92 GLU B N 1
ATOM 2795 C CA . GLU B 1 92 ? 17.203 -11.109 6.98 1 87.69 92 GLU B CA 1
ATOM 2796 C C . GLU B 1 92 ? 16.609 -11.344 5.59 1 87.69 92 GLU B C 1
ATOM 2798 O O . GLU B 1 92 ? 16.75 -10.5 4.699 1 87.69 92 GLU B O 1
ATOM 2803 N N . LYS B 1 93 ? 15.891 -12.477 5.492 1 93.19 93 LYS B N 1
ATOM 2804 C CA . LYS B 1 93 ? 15.289 -12.828 4.207 1 93.19 93 LYS B CA 1
ATOM 2805 C C . LYS B 1 93 ? 13.766 -12.914 4.316 1 93.19 93 LYS B C 1
ATOM 2807 O O . LYS B 1 93 ? 13.141 -13.781 3.695 1 93.19 93 LYS B O 1
ATOM 2812 N N . TYR B 1 94 ? 13.242 -12.023 5.125 1 94.94 94 TYR B N 1
ATOM 2813 C CA . TYR B 1 94 ? 11.82 -12.078 5.426 1 94.94 94 TYR B CA 1
ATOM 2814 C C . TYR B 1 94 ? 10.984 -11.758 4.195 1 94.94 94 TYR B C 1
ATOM 2816 O O . TYR B 1 94 ? 9.789 -12.047 4.152 1 94.94 94 TYR B O 1
ATOM 2824 N N . ARG B 1 95 ? 11.609 -11.188 3.123 1 95.38 95 ARG B N 1
ATOM 2825 C CA . ARG B 1 95 ? 10.867 -10.789 1.934 1 95.38 95 ARG B CA 1
ATOM 2826 C C . ARG B 1 95 ? 10.82 -11.914 0.907 1 95.38 95 ARG B C 1
ATOM 2828 O O . ARG B 1 95 ? 10.047 -11.852 -0.052 1 95.38 95 ARG B O 1
ATOM 2835 N N . ASP B 1 96 ? 11.68 -12.945 1.094 1 97.12 96 ASP B N 1
ATOM 2836 C CA . ASP B 1 96 ? 11.672 -14.078 0.176 1 97.12 96 ASP B CA 1
ATOM 2837 C C . ASP B 1 96 ? 10.367 -14.859 0.277 1 97.12 96 ASP B C 1
ATOM 2839 O O . ASP B 1 96 ? 9.758 -14.922 1.348 1 97.12 96 ASP B O 1
ATOM 2843 N N . PHE B 1 97 ? 10.008 -15.445 -0.836 1 97.88 97 PHE B N 1
ATOM 2844 C CA . PHE B 1 97 ? 8.75 -16.188 -0.853 1 97.88 97 PHE B CA 1
ATOM 2845 C C . PHE B 1 97 ? 8.781 -17.281 -1.912 1 97.88 97 PHE B C 1
ATOM 2847 O O . PHE B 1 97 ? 9.719 -17.359 -2.709 1 97.88 97 PHE B O 1
ATOM 2854 N N . SER B 1 98 ? 7.797 -18.156 -1.816 1 98.06 98 SER B N 1
ATOM 2855 C CA . SER B 1 98 ? 7.609 -19.219 -2.801 1 98.06 98 SER B CA 1
ATOM 2856 C C . SER B 1 98 ? 6.18 -19.234 -3.328 1 98.06 98 SER B C 1
ATOM 2858 O O . SER B 1 98 ? 5.23 -18.984 -2.578 1 98.06 98 SER B O 1
ATOM 2860 N N . ILE B 1 99 ? 6.086 -19.484 -4.539 1 98.75 99 ILE B N 1
ATOM 2861 C CA . ILE B 1 99 ? 4.781 -19.672 -5.168 1 98.75 99 ILE B CA 1
ATOM 2862 C C . ILE B 1 99 ? 4.629 -21.125 -5.621 1 98.75 99 ILE B C 1
ATOM 2864 O O . ILE B 1 99 ? 5.477 -21.641 -6.348 1 98.75 99 ILE B O 1
ATOM 2868 N N . THR B 1 100 ? 3.574 -21.781 -5.211 1 98.69 100 THR B N 1
ATOM 2869 C CA . THR B 1 100 ? 3.291 -23.156 -5.578 1 98.69 100 THR B CA 1
ATOM 2870 C C . THR B 1 100 ? 2.027 -23.25 -6.43 1 98.69 100 THR B C 1
ATOM 2872 O O . THR B 1 100 ? 0.975 -22.734 -6.039 1 98.69 100 THR B O 1
ATOM 2875 N N . PHE B 1 101 ? 2.123 -23.812 -7.617 1 98.5 101 PHE B N 1
ATOM 2876 C CA . PHE B 1 101 ? 0.982 -24.156 -8.453 1 98.5 101 PHE B CA 1
ATOM 2877 C C . PHE B 1 101 ? 0.673 -25.656 -8.359 1 98.5 101 PHE B C 1
ATOM 2879 O O . PHE B 1 101 ? 1.57 -26.484 -8.5 1 98.5 101 PHE B O 1
ATOM 2886 N N . SER B 1 102 ? -0.565 -25.984 -8.117 1 98.12 102 SER B N 1
ATOM 2887 C CA . SER B 1 102 ? -1.035 -27.359 -8.18 1 98.12 102 SER B CA 1
ATOM 2888 C C . SER B 1 102 ? -1.984 -27.562 -9.359 1 98.12 102 SER B C 1
ATOM 2890 O O . SER B 1 102 ? -2.955 -26.812 -9.516 1 98.12 102 SER B O 1
ATOM 2892 N N . PHE B 1 103 ? -1.657 -28.531 -10.188 1 97.06 103 PHE B N 1
ATOM 2893 C CA . PHE B 1 103 ? -2.5 -28.922 -11.312 1 97.06 103 PHE B CA 1
ATOM 2894 C C . PHE B 1 103 ? -3.211 -30.234 -11.016 1 97.06 103 PHE B C 1
ATOM 2896 O O . PHE B 1 103 ? -2.574 -31.219 -10.633 1 97.06 103 PHE B O 1
ATOM 2903 N N . GLY B 1 104 ? -4.465 -30.25 -11.219 1 93.81 104 GLY B N 1
ATOM 2904 C CA . GLY B 1 104 ? -5.27 -31.438 -10.922 1 93.81 104 GLY B CA 1
ATOM 2905 C C . GLY B 1 104 ? -5.238 -32.469 -12.023 1 93.81 104 GLY B C 1
ATOM 2906 O O . GLY B 1 104 ? -4.688 -32.219 -13.102 1 93.81 104 GLY B O 1
ATOM 2907 N N . PRO B 1 105 ? -5.898 -33.625 -11.742 1 89.94 105 PRO B N 1
ATOM 2908 C CA . PRO B 1 105 ? -5.859 -34.781 -12.648 1 89.94 105 PRO B CA 1
ATOM 2909 C C . PRO B 1 105 ? -6.812 -34.625 -13.836 1 89.94 105 PRO B C 1
ATOM 2911 O O . PRO B 1 105 ? -6.629 -35.281 -14.867 1 89.94 105 PRO B O 1
ATOM 2914 N N . ASP B 1 106 ? -7.797 -33.906 -13.828 1 81.94 106 ASP B N 1
ATOM 2915 C CA . ASP B 1 106 ? -8.891 -33.875 -14.797 1 81.94 106 ASP B CA 1
ATOM 2916 C C . ASP B 1 106 ? -8.633 -32.844 -15.891 1 81.94 106 ASP B C 1
ATOM 2918 O O . ASP B 1 106 ? -9.508 -32.562 -16.719 1 81.94 106 ASP B O 1
ATOM 2922 N N . GLY B 1 107 ? -7.438 -32.5 -16.078 1 80.88 107 GLY B N 1
ATOM 2923 C CA . GLY B 1 107 ? -7.223 -31.438 -17.047 1 80.88 107 GLY B CA 1
ATOM 2924 C C . GLY B 1 107 ? -6.215 -31.797 -18.125 1 80.88 107 GLY B C 1
ATOM 2925 O O . GLY B 1 107 ? -5.887 -32.969 -18.297 1 80.88 107 GLY B O 1
ATOM 2926 N N . ASN B 1 108 ? -5.938 -30.797 -18.922 1 90.12 108 ASN B N 1
ATOM 2927 C CA . ASN B 1 108 ? -5.051 -30.938 -20.078 1 90.12 108 ASN B CA 1
ATOM 2928 C C . ASN B 1 108 ? -3.584 -30.781 -19.672 1 90.12 108 ASN B C 1
ATOM 2930 O O . ASN B 1 108 ? -2.697 -30.812 -20.531 1 90.12 108 ASN B O 1
ATOM 2934 N N . VAL B 1 109 ? -3.383 -30.562 -18.406 1 95.25 109 VAL B N 1
ATOM 2935 C CA . VAL B 1 109 ? -2.031 -30.484 -17.875 1 95.25 109 VAL B CA 1
ATOM 2936 C C . VAL B 1 109 ? -1.761 -31.703 -16.984 1 95.25 109 VAL B C 1
ATOM 2938 O O . VAL B 1 109 ? -2.627 -32.125 -16.219 1 95.25 109 VAL B O 1
ATOM 2941 N N . PRO B 1 110 ? -0.601 -32.312 -17.156 1 95.62 110 PRO B N 1
ATOM 2942 C CA . PRO B 1 110 ? -0.295 -33.438 -16.25 1 95.62 110 PRO B CA 1
ATOM 2943 C C . PRO B 1 110 ? -0.394 -33.031 -14.781 1 95.62 110 PRO B C 1
ATOM 2945 O O . PRO B 1 110 ? -0.002 -31.922 -14.414 1 95.62 110 PRO B O 1
ATOM 2948 N N . GLU B 1 111 ? -0.971 -34 -13.992 1 97.06 111 GLU B N 1
ATOM 2949 C CA . GLU B 1 111 ? -1.059 -33.75 -12.562 1 97.06 111 GLU B CA 1
ATOM 2950 C C . GLU B 1 111 ? 0.323 -33.531 -11.953 1 97.06 111 GLU B C 1
ATOM 2952 O O . GLU B 1 111 ? 1.218 -34.344 -12.102 1 97.06 111 GLU B O 1
ATOM 2957 N N . GLN B 1 112 ? 0.505 -32.375 -11.367 1 97.81 112 GLN B N 1
ATOM 2958 C CA . GLN B 1 112 ? 1.792 -32.031 -10.773 1 97.81 112 GLN B CA 1
ATOM 2959 C C . GLN B 1 112 ? 1.655 -30.844 -9.812 1 97.81 112 GLN B C 1
ATOM 2961 O O . GLN B 1 112 ? 0.662 -30.109 -9.852 1 97.81 112 GLN B O 1
ATOM 2966 N N . THR B 1 113 ? 2.533 -30.734 -8.875 1 98.19 113 THR B N 1
ATOM 2967 C CA . THR B 1 113 ? 2.701 -29.594 -7.988 1 98.19 113 THR B CA 1
ATOM 2968 C C . THR B 1 113 ? 4.098 -28.984 -8.141 1 98.19 113 THR B C 1
ATOM 2970 O O . THR B 1 113 ? 5.102 -29.672 -7.938 1 98.19 113 THR B O 1
ATOM 2973 N N . VAL B 1 114 ? 4.156 -27.719 -8.555 1 98.19 114 VAL B N 1
ATOM 2974 C CA . VAL B 1 114 ? 5.422 -27.078 -8.867 1 98.19 114 VAL B CA 1
ATOM 2975 C C . VAL B 1 114 ? 5.621 -25.859 -7.957 1 98.19 114 VAL B C 1
ATOM 2977 O O . VAL B 1 114 ? 4.746 -25 -7.855 1 98.19 114 VAL B O 1
ATOM 2980 N N . THR B 1 115 ? 6.777 -25.781 -7.281 1 98.5 115 THR B N 1
ATOM 2981 C CA . THR B 1 115 ? 7.09 -24.672 -6.383 1 98.5 115 THR B CA 1
ATOM 2982 C C . THR B 1 115 ? 8.266 -23.859 -6.91 1 98.5 115 THR B C 1
ATOM 2984 O O . THR B 1 115 ? 9.336 -24.422 -7.172 1 98.5 115 THR B O 1
ATOM 2987 N N . LYS B 1 116 ? 8.008 -22.641 -7.156 1 98.5 116 LYS B N 1
ATOM 2988 C CA . LYS B 1 116 ? 9.055 -21.719 -7.578 1 98.5 116 LYS B CA 1
ATOM 2989 C C . LYS B 1 116 ? 9.445 -20.781 -6.441 1 98.5 116 LYS B C 1
ATOM 2991 O O . LYS B 1 116 ? 8.586 -20.156 -5.82 1 98.5 116 LYS B O 1
ATOM 2996 N N . HIS B 1 117 ? 10.781 -20.609 -6.145 1 98.19 117 HIS B N 1
ATOM 2997 C CA . HIS B 1 117 ? 11.297 -19.828 -5.035 1 98.19 117 HIS B CA 1
ATOM 2998 C C . HIS B 1 117 ? 11.828 -18.484 -5.516 1 98.19 117 HIS B C 1
ATOM 3000 O O . HIS B 1 117 ? 12.484 -18.406 -6.559 1 98.19 117 HIS B O 1
ATOM 3006 N N . PHE B 1 118 ? 11.586 -17.453 -4.734 1 98.31 118 PHE B N 1
ATOM 3007 C CA . PHE B 1 118 ? 11.992 -16.109 -5.109 1 98.31 118 PHE B CA 1
ATOM 3008 C C . PHE B 1 118 ? 12.805 -15.453 -3.994 1 98.31 118 PHE B C 1
ATOM 3010 O O . PHE B 1 118 ? 12.461 -15.578 -2.816 1 98.31 118 PHE B O 1
ATOM 3017 N N . ASN B 1 119 ? 13.836 -14.781 -4.383 1 97.31 119 ASN B N 1
ATOM 3018 C CA . ASN B 1 119 ? 14.664 -13.961 -3.508 1 97.31 119 ASN B CA 1
ATOM 3019 C C . ASN B 1 119 ? 14.531 -12.477 -3.834 1 97.31 119 ASN B C 1
ATOM 3021 O O . ASN B 1 119 ? 14.562 -12.094 -5.004 1 97.31 119 ASN B O 1
ATOM 3025 N N . VAL B 1 120 ? 14.398 -11.781 -2.789 1 96.88 120 VAL B N 1
ATOM 3026 C CA . VAL B 1 120 ? 14.297 -10.336 -2.963 1 96.88 120 VAL B CA 1
ATOM 3027 C C . VAL B 1 120 ? 15.625 -9.68 -2.607 1 96.88 120 VAL B C 1
ATOM 3029 O O . VAL B 1 120 ? 16.156 -9.875 -1.511 1 96.88 120 VAL B O 1
ATOM 3032 N N . LYS B 1 121 ? 16.125 -8.891 -3.551 1 95.38 121 LYS B N 1
ATOM 3033 C CA . LYS B 1 121 ? 17.391 -8.195 -3.336 1 95.38 121 LYS B CA 1
ATOM 3034 C C . LYS B 1 121 ? 17.25 -6.699 -3.592 1 95.38 121 LYS B C 1
ATOM 3036 O O . LYS B 1 121 ? 16.609 -6.289 -4.559 1 95.38 121 LYS B O 1
ATOM 3041 N N . ASP B 1 122 ? 17.797 -5.957 -2.631 1 93.38 122 ASP B N 1
ATOM 3042 C CA . ASP B 1 122 ? 17.828 -4.512 -2.844 1 93.38 122 ASP B CA 1
ATOM 3043 C C . ASP B 1 122 ? 18.984 -4.109 -3.76 1 93.38 122 ASP B C 1
ATOM 3045 O O . ASP B 1 122 ? 20.156 -4.27 -3.402 1 93.38 122 ASP B O 1
ATOM 3049 N N . GLU B 1 123 ? 18.734 -3.67 -4.91 1 91.62 123 GLU B N 1
ATOM 3050 C CA . GLU B 1 123 ? 19.719 -3.199 -5.867 1 91.62 123 GLU B CA 1
ATOM 3051 C C . GLU B 1 123 ? 19.406 -1.782 -6.34 1 91.62 123 GLU B C 1
ATOM 3053 O O . GLU B 1 123 ? 18.328 -1.532 -6.891 1 91.62 123 GLU B O 1
ATOM 3058 N N . GLU B 1 124 ? 20.375 -0.87 -6.105 1 88.44 124 GLU B N 1
ATOM 3059 C CA . GLU B 1 124 ? 20.25 0.519 -6.539 1 88.44 124 GLU B CA 1
ATOM 3060 C C . GLU B 1 124 ? 18.953 1.147 -6.035 1 88.44 124 GLU B C 1
ATOM 3062 O O . GLU B 1 124 ? 18.234 1.778 -6.805 1 88.44 124 GLU B O 1
ATOM 3067 N N . GLY B 1 125 ? 18.5 0.779 -4.852 1 86.69 125 GLY B N 1
ATOM 3068 C CA . GLY B 1 125 ? 17.359 1.41 -4.203 1 86.69 125 GLY B CA 1
ATOM 3069 C C . GLY B 1 125 ? 16.047 0.759 -4.555 1 86.69 125 GLY B C 1
ATOM 3070 O O . GLY B 1 125 ? 14.977 1.235 -4.148 1 86.69 125 GLY B O 1
ATOM 3071 N N . GLU B 1 126 ? 16.109 -0.266 -5.305 1 91.94 126 GLU B N 1
ATOM 3072 C CA . GLU B 1 126 ? 14.883 -0.96 -5.684 1 91.94 126 GLU B CA 1
ATOM 3073 C C . GLU B 1 126 ? 14.938 -2.434 -5.289 1 91.94 126 GLU B C 1
ATOM 3075 O O . GLU B 1 126 ? 16 -3.055 -5.336 1 91.94 126 GLU B O 1
ATOM 3080 N N . ALA B 1 127 ? 13.859 -2.91 -4.918 1 94.75 127 ALA B N 1
ATOM 3081 C CA . ALA B 1 127 ? 13.742 -4.336 -4.613 1 94.75 127 ALA B CA 1
ATOM 3082 C C . ALA B 1 127 ? 13.555 -5.156 -5.887 1 94.75 127 ALA B C 1
ATOM 3084 O O . ALA B 1 127 ? 12.578 -4.973 -6.613 1 94.75 127 ALA B O 1
ATOM 3085 N N . LYS B 1 128 ? 14.445 -6.012 -6.176 1 96.19 128 LYS B N 1
ATOM 3086 C CA . LYS B 1 128 ? 14.391 -6.867 -7.355 1 96.19 128 LYS B CA 1
ATOM 3087 C C . LYS B 1 128 ? 14.141 -8.32 -6.969 1 96.19 128 LYS B C 1
ATOM 3089 O O . LYS B 1 128 ? 14.539 -8.766 -5.891 1 96.19 128 LYS B O 1
ATOM 3094 N N . LEU B 1 129 ? 13.492 -8.984 -7.879 1 97.62 129 LEU B N 1
ATOM 3095 C CA . LEU B 1 129 ? 13.195 -10.391 -7.645 1 97.62 129 LEU B CA 1
ATOM 3096 C C . LEU B 1 129 ? 14.102 -11.289 -8.484 1 97.62 129 LEU B C 1
ATOM 3098 O O . LEU B 1 129 ? 14.344 -11.008 -9.656 1 97.62 129 LEU B O 1
ATOM 3102 N N . TYR B 1 130 ? 14.594 -12.32 -7.863 1 97.81 130 TYR B N 1
ATOM 3103 C CA . TYR B 1 130 ? 15.344 -13.367 -8.539 1 97.81 130 TYR B CA 1
ATOM 3104 C C . TYR B 1 130 ? 14.789 -14.75 -8.203 1 97.81 130 TYR B C 1
ATOM 3106 O O . TYR B 1 130 ? 14.211 -14.945 -7.129 1 97.81 130 TYR B O 1
ATOM 3114 N N . SER B 1 131 ? 14.945 -15.641 -9.125 1 98.19 131 SER B N 1
ATOM 3115 C CA . SER B 1 131 ? 14.477 -17 -8.906 1 98.19 131 SER B CA 1
ATOM 3116 C C . SER B 1 131 ? 15.367 -18.016 -9.617 1 98.19 131 SER B C 1
ATOM 3118 O O . SER B 1 131 ? 16.406 -17.656 -10.164 1 98.19 131 SER B O 1
ATOM 3120 N N . GLU B 1 132 ? 15.055 -19.297 -9.422 1 97.5 132 GLU B N 1
ATOM 3121 C CA . GLU B 1 132 ? 15.688 -20.406 -10.125 1 97.5 132 GLU B CA 1
ATOM 3122 C C . GLU B 1 132 ? 14.68 -21.141 -11.016 1 97.5 132 GLU B C 1
ATOM 3124 O O . GLU B 1 132 ? 13.492 -21.188 -10.695 1 97.5 132 GLU B O 1
ATOM 3129 N N . PRO B 1 133 ? 15.219 -21.625 -12.125 1 96.81 133 PRO B N 1
ATOM 3130 C CA . PRO B 1 133 ? 14.305 -22.391 -12.969 1 96.81 133 PRO B CA 1
ATOM 3131 C C . PRO B 1 133 ? 13.766 -23.641 -12.266 1 96.81 133 PRO B C 1
ATOM 3133 O O . PRO B 1 133 ? 14.484 -24.281 -11.5 1 96.81 133 PRO B O 1
ATOM 3136 N N . VAL B 1 134 ? 12.602 -23.938 -12.492 1 97.12 134 VAL B N 1
ATOM 3137 C CA . VAL B 1 134 ? 11.977 -25.141 -11.969 1 97.12 134 VAL B CA 1
ATOM 3138 C C . VAL B 1 134 ? 11.344 -25.938 -13.109 1 97.12 134 VAL B C 1
ATOM 3140 O O . VAL B 1 134 ? 10.781 -25.359 -14.039 1 97.12 134 VAL B O 1
ATOM 3143 N N . ASP B 1 135 ? 11.383 -27.203 -12.992 1 94.94 135 ASP B N 1
ATOM 3144 C CA . ASP B 1 135 ? 10.82 -28.062 -14.023 1 94.94 135 ASP B CA 1
ATOM 3145 C C . ASP B 1 135 ? 9.305 -28.156 -13.906 1 94.94 135 ASP B C 1
ATOM 3147 O O . ASP B 1 135 ? 8.766 -28.25 -12.805 1 94.94 135 ASP B O 1
ATOM 3151 N N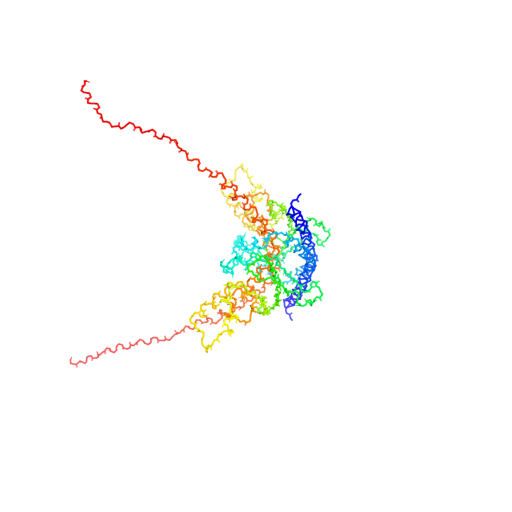 . VAL B 1 136 ? 8.672 -28 -15.023 1 96.19 136 VAL B N 1
ATOM 3152 C CA . VAL B 1 136 ? 7.227 -28.156 -15.109 1 96.19 136 VAL B CA 1
ATOM 3153 C C . VAL B 1 136 ? 6.867 -29.016 -16.312 1 96.19 136 VAL B C 1
ATOM 3155 O O . VAL B 1 136 ? 7.473 -28.891 -17.391 1 96.19 136 VAL B O 1
ATOM 3158 N N . GLU B 1 137 ? 5.945 -29.938 -16.109 1 95.62 137 GLU B N 1
ATOM 3159 C CA . GLU B 1 137 ? 5.457 -30.734 -17.25 1 95.62 137 GLU B CA 1
ATOM 3160 C C . GLU B 1 137 ? 4.453 -29.938 -18.078 1 95.62 137 GLU B C 1
ATOM 3162 O O . GLU B 1 137 ? 3.393 -29.562 -17.578 1 95.62 137 GLU B O 1
ATOM 3167 N N . TRP B 1 138 ? 4.797 -29.766 -19.328 1 95.94 138 TRP B N 1
ATOM 3168 C CA . TRP B 1 138 ? 3.928 -29.016 -20.219 1 95.94 138 TRP B CA 1
ATOM 3169 C C . TRP B 1 138 ? 2.773 -29.875 -20.719 1 95.94 138 TRP B C 1
ATOM 3171 O O . TRP B 1 138 ? 2.889 -31.109 -20.766 1 95.94 138 TRP B O 1
ATOM 3181 N N . PRO B 1 139 ? 1.685 -29.219 -21.094 1 94.69 139 PRO B N 1
ATOM 3182 C CA . PRO B 1 139 ? 0.637 -29.969 -21.781 1 94.69 139 PRO B CA 1
ATOM 3183 C C . PRO B 1 139 ? 1.126 -30.578 -23.094 1 94.69 139 PRO B C 1
ATOM 3185 O O . PRO B 1 139 ? 1.967 -30 -23.781 1 94.69 139 PRO B O 1
ATOM 3188 N N . GLU B 1 140 ? 0.538 -31.719 -23.406 1 93.06 140 GLU B N 1
ATOM 3189 C CA . GLU B 1 140 ? 0.938 -32.438 -24.609 1 93.06 140 GLU B CA 1
ATOM 3190 C C . GLU B 1 140 ? 0.784 -31.562 -25.844 1 93.06 140 GLU B C 1
ATOM 3192 O O . GLU B 1 140 ? 1.643 -31.578 -26.734 1 93.06 140 GLU B O 1
ATOM 3197 N N . GLU B 1 141 ? -0.214 -30.766 -25.844 1 92.62 141 GLU B N 1
ATOM 3198 C CA . GLU B 1 141 ? -0.545 -29.938 -27 1 92.62 141 GLU B CA 1
ATOM 3199 C C . GLU B 1 141 ? 0.484 -28.828 -27.188 1 92.62 141 GLU B C 1
ATOM 3201 O O . GLU B 1 141 ? 0.584 -28.25 -28.281 1 92.62 141 GLU B O 1
ATOM 3206 N N . LEU B 1 142 ? 1.262 -28.547 -26.109 1 92.75 142 LEU B N 1
ATOM 3207 C CA . LEU B 1 142 ? 2.203 -27.422 -26.172 1 92.75 142 LEU B CA 1
ATOM 3208 C C . LEU B 1 142 ? 3.639 -27.938 -26.25 1 92.75 142 LEU B C 1
ATOM 3210 O O . LEU B 1 142 ? 4.582 -27.141 -26.25 1 92.75 142 LEU B O 1
ATOM 3214 N N . LYS B 1 143 ? 3.855 -29.078 -26.406 1 90.56 143 LYS B N 1
ATOM 3215 C CA . LYS B 1 143 ? 5.184 -29.688 -26.391 1 90.56 143 LYS B CA 1
ATOM 3216 C C . LYS B 1 143 ? 6.051 -29.141 -27.516 1 90.56 143 LYS B C 1
ATOM 3218 O O . LYS B 1 143 ? 7.258 -28.953 -27.344 1 90.56 143 LYS B O 1
ATOM 3223 N N . ASP B 1 144 ? 5.387 -28.859 -28.562 1 92 144 ASP B N 1
ATOM 3224 C CA . ASP B 1 144 ? 6.129 -28.438 -29.75 1 92 144 ASP B CA 1
ATOM 3225 C C . ASP B 1 144 ? 6.668 -27.016 -29.578 1 92 144 ASP B C 1
ATOM 3227 O O . ASP B 1 144 ? 7.57 -26.594 -30.312 1 92 144 ASP B O 1
ATOM 3231 N N . ILE B 1 145 ? 6.094 -26.281 -28.625 1 93.94 145 ILE B N 1
ATOM 3232 C CA . ILE B 1 145 ? 6.547 -24.906 -28.469 1 93.94 145 ILE B CA 1
ATOM 3233 C C . ILE B 1 145 ? 7.348 -24.766 -27.172 1 93.94 145 ILE B C 1
ATOM 3235 O O . ILE B 1 145 ? 7.754 -23.672 -26.797 1 93.94 145 ILE B O 1
ATOM 3239 N N . CYS B 1 146 ? 7.582 -25.781 -26.5 1 92.88 146 CYS B N 1
ATOM 3240 C CA . CYS B 1 146 ? 8.359 -25.766 -25.266 1 92.88 146 CYS B CA 1
ATOM 3241 C C . CYS B 1 146 ? 9.82 -25.438 -25.547 1 92.88 146 CYS B C 1
ATOM 3243 O O . CYS B 1 146 ? 10.516 -26.188 -26.234 1 92.88 146 CYS B O 1
ATOM 3245 N N . PRO B 1 147 ? 10.273 -24.391 -24.984 1 91.06 147 PRO B N 1
ATOM 3246 C CA . PRO B 1 147 ? 11.648 -23.969 -25.281 1 91.06 147 PRO B CA 1
ATOM 3247 C C . PRO B 1 147 ? 12.688 -25.016 -24.891 1 91.06 147 PRO B C 1
ATOM 3249 O O . PRO B 1 147 ? 13.664 -25.219 -25.609 1 91.06 147 PRO B O 1
ATOM 3252 N N . ALA B 1 148 ? 12.523 -25.656 -23.812 1 87 148 ALA B N 1
ATOM 3253 C CA . ALA B 1 148 ? 13.461 -26.688 -23.359 1 87 148 ALA B CA 1
ATOM 3254 C C . ALA B 1 148 ? 13.547 -27.828 -24.375 1 87 148 ALA B C 1
ATOM 3256 O O . ALA B 1 148 ? 14.641 -28.297 -24.703 1 87 148 ALA B O 1
ATOM 3257 N N . THR B 1 149 ? 12.414 -28.281 -24.812 1 89 149 THR B N 1
ATOM 3258 C CA . THR B 1 149 ? 12.359 -29.359 -25.797 1 89 149 THR B CA 1
ATOM 3259 C C . THR B 1 149 ? 12.992 -28.922 -27.109 1 89 149 THR B C 1
ATOM 3261 O O . THR B 1 149 ? 13.703 -29.703 -27.75 1 89 149 THR B O 1
ATOM 3264 N N . ILE B 1 150 ? 12.688 -27.688 -27.5 1 90.31 150 ILE B N 1
ATOM 3265 C CA . ILE B 1 150 ? 13.234 -27.156 -28.734 1 90.31 150 ILE B CA 1
ATOM 3266 C C . ILE B 1 150 ? 14.758 -27.094 -28.641 1 90.31 150 ILE B C 1
ATOM 3268 O O . ILE B 1 150 ? 15.453 -27.453 -29.594 1 90.31 150 ILE B O 1
ATOM 3272 N N . ARG B 1 151 ? 15.227 -26.734 -27.484 1 86.94 151 ARG B N 1
ATOM 3273 C CA . ARG B 1 151 ? 16.672 -26.672 -27.266 1 86.94 151 ARG B CA 1
ATOM 3274 C C . ARG B 1 151 ? 17.297 -28.047 -27.312 1 86.94 151 ARG B C 1
ATOM 3276 O O . ARG B 1 151 ? 18.391 -28.219 -27.859 1 86.94 151 ARG B O 1
ATOM 3283 N N . GLU B 1 152 ? 16.656 -29 -26.812 1 85.56 152 GLU B N 1
ATOM 3284 C CA . GLU B 1 152 ? 17.172 -30.359 -26.734 1 85.56 152 GLU B CA 1
ATOM 3285 C C . GLU B 1 152 ? 17.188 -31.016 -28.125 1 85.56 152 GLU B C 1
ATOM 3287 O O . GLU B 1 152 ? 18.062 -31.828 -28.422 1 85.56 152 GLU B O 1
ATOM 3292 N N . ASN B 1 153 ? 16.25 -30.656 -28.938 1 83.81 153 ASN B N 1
ATOM 3293 C CA . ASN B 1 153 ? 16.094 -31.297 -30.234 1 83.81 153 ASN B CA 1
ATOM 3294 C C . ASN B 1 153 ? 16.844 -30.562 -31.328 1 83.81 153 ASN B C 1
ATOM 3296 O O . ASN B 1 153 ? 16.828 -30.984 -32.5 1 83.81 153 ASN B O 1
ATOM 3300 N N . LYS B 1 154 ? 17.406 -29.578 -30.875 1 77.62 154 LYS B N 1
ATOM 3301 C CA . LYS B 1 154 ? 18.141 -28.797 -31.859 1 77.62 154 LYS B CA 1
ATOM 3302 C C . LYS B 1 154 ? 19.203 -29.656 -32.562 1 77.62 154 LYS B C 1
ATOM 3304 O O . LYS B 1 154 ? 20.047 -30.266 -31.906 1 77.62 154 LYS B O 1
ATOM 3309 N N . SER B 1 155 ? 19.016 -30.031 -33.812 1 67.69 155 SER B N 1
ATOM 3310 C CA . SER B 1 155 ? 19.906 -30.891 -34.594 1 67.69 155 SER B CA 1
ATOM 3311 C C . SER B 1 155 ? 21.094 -30.094 -35.125 1 67.69 155 SER B C 1
ATOM 3313 O O . SER B 1 155 ? 22.188 -30.625 -35.281 1 67.69 155 SER B O 1
ATOM 3315 N N . GLY B 1 156 ? 20.875 -28.812 -35.562 1 66.75 156 GLY B N 1
ATOM 3316 C CA . GLY B 1 156 ? 21.938 -28.062 -36.188 1 66.75 156 GLY B CA 1
ATOM 3317 C C . GLY B 1 156 ? 22.438 -26.906 -35.344 1 66.75 156 GLY B C 1
ATOM 3318 O O . GLY B 1 156 ? 22 -26.734 -34.219 1 66.75 156 GLY B O 1
ATOM 3319 N N . ASP B 1 157 ? 23.562 -26.281 -35.812 1 71.81 157 ASP B N 1
ATOM 3320 C CA . ASP B 1 157 ? 24.234 -25.172 -35.156 1 71.81 157 ASP B CA 1
ATOM 3321 C C . ASP B 1 157 ? 23.297 -23.969 -35 1 71.81 157 ASP B C 1
ATOM 3323 O O . ASP B 1 157 ? 23.422 -23.203 -34.031 1 71.81 157 ASP B O 1
ATOM 3327 N N . ASN B 1 158 ? 22.281 -23.922 -36.031 1 80.75 158 ASN B N 1
ATOM 3328 C CA . ASN B 1 158 ? 21.375 -22.766 -36.031 1 80.75 158 ASN B CA 1
ATOM 3329 C C . ASN B 1 158 ? 19.922 -23.188 -35.969 1 80.75 158 ASN B C 1
ATOM 3331 O O . ASN B 1 158 ? 19.547 -24.25 -36.5 1 80.75 158 ASN B O 1
ATOM 3335 N N . TYR B 1 159 ? 19.141 -22.484 -35.156 1 84.88 159 TYR B N 1
ATOM 3336 C CA . TYR B 1 159 ? 17.703 -22.719 -35.156 1 84.88 159 TYR B CA 1
ATOM 3337 C C . TYR B 1 159 ? 17.094 -22.422 -36.531 1 84.88 159 TYR B C 1
ATOM 3339 O O . TYR B 1 159 ? 17.5 -21.469 -37.188 1 84.88 159 TYR B O 1
ATOM 3347 N N . THR B 1 160 ? 16.297 -23.297 -36.938 1 88.19 160 THR B N 1
ATOM 3348 C CA . THR B 1 160 ? 15.523 -23 -38.156 1 88.19 160 THR B CA 1
ATOM 3349 C C . THR B 1 160 ? 14.539 -21.859 -37.875 1 88.19 160 THR B C 1
ATOM 3351 O O . THR B 1 160 ? 14.312 -21.5 -36.719 1 88.19 160 THR B O 1
ATOM 3354 N N . THR B 1 161 ? 14.031 -21.281 -39 1 90.31 161 THR B N 1
ATOM 3355 C CA . THR B 1 161 ? 13.039 -20.219 -38.906 1 90.31 161 THR B CA 1
ATOM 3356 C C . THR B 1 161 ? 11.812 -20.688 -38.125 1 90.31 161 THR B C 1
ATOM 3358 O O . THR B 1 161 ? 11.266 -19.953 -37.312 1 90.31 161 THR B O 1
ATOM 3361 N N . GLU B 1 162 ? 11.453 -21.938 -38.375 1 91.06 162 GLU B N 1
ATOM 3362 C CA . GLU B 1 162 ? 10.289 -22.516 -37.719 1 91.06 162 GLU B CA 1
ATOM 3363 C C . GLU B 1 162 ? 10.555 -22.75 -36.219 1 91.06 162 GLU B C 1
ATOM 3365 O O . GLU B 1 162 ? 9.68 -22.5 -35.375 1 91.06 162 GLU B O 1
ATOM 3370 N N . GLU B 1 163 ? 11.711 -23.156 -35.938 1 90.25 163 GLU B N 1
ATOM 3371 C CA . GLU B 1 163 ? 12.094 -23.391 -34.562 1 90.25 163 GLU B CA 1
ATOM 3372 C C . GLU B 1 163 ? 12.125 -22.078 -33.781 1 90.25 163 GLU B C 1
ATOM 3374 O O . GLU B 1 163 ? 11.695 -22.031 -32.625 1 90.25 163 GLU B O 1
ATOM 3379 N N . LYS B 1 164 ? 12.594 -21.094 -34.406 1 90.94 164 LYS B N 1
ATOM 3380 C CA . LYS B 1 164 ? 12.641 -19.766 -33.781 1 90.94 164 LYS B CA 1
ATOM 3381 C C . LYS B 1 164 ? 11.234 -19.25 -33.5 1 90.94 164 LYS B C 1
ATOM 3383 O O . LYS B 1 164 ? 10.992 -18.672 -32.438 1 90.94 164 LYS B O 1
ATOM 3388 N N . LYS B 1 165 ? 10.398 -19.469 -34.406 1 93.19 165 LYS B N 1
ATOM 3389 C CA . LYS B 1 165 ? 9.008 -19.047 -34.25 1 93.19 165 LYS B CA 1
ATOM 3390 C C . LYS B 1 165 ? 8.352 -19.797 -33.094 1 93.19 165 LYS B C 1
ATOM 3392 O O . LYS B 1 165 ? 7.691 -19.188 -32.25 1 93.19 165 LYS B O 1
ATOM 3397 N N . ARG B 1 166 ? 8.508 -21.078 -33.031 1 93.31 166 ARG B N 1
ATOM 3398 C CA . ARG B 1 166 ? 7.945 -21.891 -31.938 1 93.31 166 ARG B CA 1
ATOM 3399 C C . ARG B 1 166 ? 8.539 -21.5 -30.594 1 93.31 166 ARG B C 1
ATOM 3401 O O . ARG B 1 166 ? 7.824 -21.422 -29.594 1 93.31 166 ARG B O 1
ATOM 3408 N N . TYR B 1 167 ? 9.805 -21.266 -30.672 1 92.38 167 TYR B N 1
ATOM 3409 C CA . TYR B 1 167 ? 10.492 -20.828 -29.469 1 92.38 167 TYR B CA 1
ATOM 3410 C C . TYR B 1 167 ? 9.898 -19.531 -28.922 1 92.38 167 TYR B C 1
ATOM 3412 O O . TYR B 1 167 ? 9.633 -19.422 -27.719 1 92.38 167 TYR B O 1
ATOM 3420 N N . ARG B 1 168 ? 9.641 -18.625 -29.734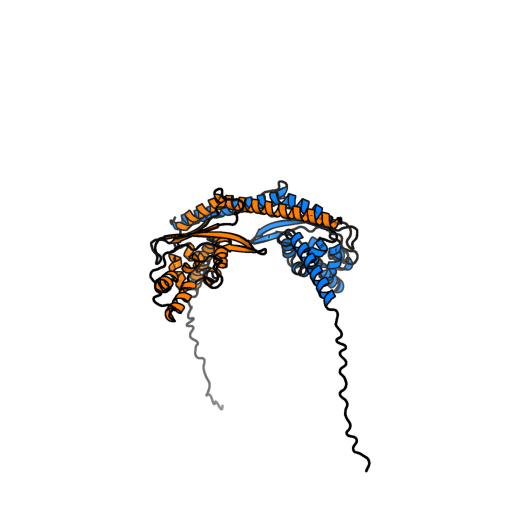 1 91.75 168 ARG B N 1
ATOM 3421 C CA . ARG B 1 168 ? 9.07 -17.328 -29.344 1 91.75 168 ARG B CA 1
ATOM 3422 C C . ARG B 1 168 ? 7.66 -17.5 -28.797 1 91.75 168 ARG B C 1
ATOM 3424 O O . ARG B 1 168 ? 7.281 -16.828 -27.844 1 91.75 168 ARG B O 1
ATOM 3431 N N . GLN B 1 169 ? 6.965 -18.375 -29.422 1 92.69 169 GLN B N 1
ATOM 3432 C CA . GLN B 1 169 ? 5.617 -18.656 -28.953 1 92.69 169 GLN B CA 1
ATOM 3433 C C . GLN B 1 169 ? 5.641 -19.281 -27.562 1 92.69 169 GLN B C 1
ATOM 3435 O O . GLN B 1 169 ? 4.875 -18.891 -26.688 1 92.69 169 GLN B O 1
ATOM 3440 N N . GLY B 1 170 ? 6.531 -20.203 -27.391 1 94.06 170 GLY B N 1
ATOM 3441 C CA . GLY B 1 170 ? 6.656 -20.891 -26.125 1 94.06 170 GLY B CA 1
ATOM 3442 C C . GLY B 1 170 ? 7.074 -19.969 -24.984 1 94.06 170 GLY B C 1
ATOM 3443 O O . GLY B 1 170 ? 6.629 -20.125 -23.859 1 94.06 170 GLY B O 1
ATOM 3444 N N . MET B 1 171 ? 7.844 -19 -25.359 1 92.62 171 MET B N 1
ATOM 3445 C CA . MET B 1 171 ? 8.398 -18.078 -24.375 1 92.62 171 MET B CA 1
ATOM 3446 C C . MET B 1 171 ? 7.309 -17.172 -23.812 1 92.62 171 MET B C 1
ATOM 3448 O O . MET B 1 171 ? 7.504 -16.531 -22.766 1 92.62 171 MET B O 1
ATOM 3452 N N . LYS B 1 172 ? 6.105 -17.156 -24.406 1 92.88 172 LYS B N 1
ATOM 3453 C CA . LYS B 1 172 ? 5 -16.312 -23.969 1 92.88 172 LYS B CA 1
ATOM 3454 C C . LYS B 1 172 ? 3.998 -17.109 -23.141 1 92.88 172 LYS B C 1
ATOM 3456 O O . LYS B 1 172 ? 3.057 -16.547 -22.578 1 92.88 172 LYS B O 1
ATOM 3461 N N . SER B 1 173 ? 4.246 -18.391 -23.094 1 94.25 173 SER B N 1
ATOM 3462 C CA . SER B 1 173 ? 3.34 -19.266 -22.344 1 94.25 173 SER B CA 1
ATOM 3463 C C . SER B 1 173 ? 3.578 -19.156 -20.844 1 94.25 173 SER B C 1
ATOM 3465 O O . SER B 1 173 ? 4.715 -18.969 -20.406 1 94.25 173 SER B O 1
ATOM 3467 N N . LEU B 1 174 ? 2.545 -19.312 -20.047 1 95.12 174 LEU B N 1
ATOM 3468 C CA . LEU B 1 174 ? 2.648 -19.359 -18.594 1 95.12 174 LEU B CA 1
ATOM 3469 C C . LEU B 1 174 ? 3.703 -20.359 -18.156 1 95.12 174 LEU B C 1
ATOM 3471 O O . LEU B 1 174 ? 4.438 -20.109 -17.188 1 95.12 174 LEU B O 1
ATOM 3475 N N . PHE B 1 175 ? 3.809 -21.438 -18.859 1 96.31 175 PHE B N 1
ATOM 3476 C CA . PHE B 1 175 ? 4.695 -22.516 -18.453 1 96.31 175 PHE B CA 1
ATOM 3477 C C . PHE B 1 175 ? 6.156 -22.109 -18.609 1 96.31 175 PHE B C 1
ATOM 3479 O O . PHE B 1 175 ? 7.031 -22.656 -17.938 1 96.31 175 PHE B O 1
ATOM 3486 N N . ALA B 1 176 ? 6.426 -21.203 -19.469 1 95.75 176 ALA B N 1
ATOM 3487 C CA . ALA B 1 176 ? 7.789 -20.688 -19.641 1 95.75 176 ALA B CA 1
ATOM 3488 C C . ALA B 1 176 ? 8.203 -19.844 -18.438 1 95.75 176 ALA B C 1
ATOM 3490 O O . ALA B 1 176 ? 9.398 -19.656 -18.188 1 95.75 176 ALA B O 1
ATOM 3491 N N . TRP B 1 177 ? 7.211 -19.266 -17.734 1 97.12 177 TRP B N 1
ATOM 3492 C CA . TRP B 1 177 ? 7.477 -18.438 -16.562 1 97.12 177 TRP B CA 1
ATOM 3493 C C . TRP B 1 177 ? 8.211 -19.219 -15.492 1 97.12 177 TRP B C 1
ATOM 3495 O O . TRP B 1 177 ? 9.016 -18.656 -14.742 1 97.12 177 TRP B O 1
ATOM 3505 N N . PHE B 1 178 ? 7.992 -20.531 -15.406 1 97.38 178 PHE B N 1
ATOM 3506 C CA . PHE B 1 178 ? 8.586 -21.359 -14.367 1 97.38 178 PHE B CA 1
ATOM 3507 C C . PHE B 1 178 ? 10.102 -21.453 -14.547 1 97.38 178 PHE B C 1
ATOM 3509 O O . PHE B 1 178 ? 10.82 -21.812 -13.609 1 97.38 178 PHE B O 1
ATOM 3516 N N . GLU B 1 179 ? 10.586 -21.062 -15.695 1 95.12 179 GLU B N 1
ATOM 3517 C CA . GLU B 1 179 ? 12.031 -21.078 -15.945 1 95.12 179 GLU B CA 1
ATOM 3518 C C . GLU B 1 179 ? 12.633 -19.688 -15.727 1 95.12 179 GLU B C 1
ATOM 3520 O O . GLU B 1 179 ? 13.852 -19.531 -15.75 1 95.12 179 GLU B O 1
ATOM 3525 N N . TRP B 1 180 ? 11.844 -18.766 -15.477 1 96.94 180 TRP B N 1
ATOM 3526 C CA . TRP B 1 180 ? 12.305 -17.391 -15.344 1 96.94 180 TRP B CA 1
ATOM 3527 C C . TRP B 1 180 ? 13.219 -17.234 -14.133 1 96.94 180 TRP B C 1
ATOM 3529 O O . TRP B 1 180 ? 12.938 -17.781 -13.062 1 96.94 180 TRP B O 1
ATOM 3539 N N . THR B 1 181 ? 14.281 -16.375 -14.234 1 97.81 181 THR B N 1
ATOM 3540 C CA . THR B 1 181 ? 15.242 -16.25 -13.148 1 97.81 181 THR B CA 1
ATOM 3541 C C . THR B 1 181 ? 15.445 -14.789 -12.766 1 97.81 181 THR B C 1
ATOM 3543 O O . THR B 1 181 ? 15.891 -14.492 -11.656 1 97.81 181 THR B O 1
ATOM 3546 N N . GLY B 1 182 ? 15.242 -13.891 -13.625 1 96.62 182 GLY B N 1
ATOM 3547 C CA . GLY B 1 182 ? 15.523 -12.484 -13.406 1 96.62 182 GLY B CA 1
ATOM 3548 C C . GLY B 1 182 ? 16.984 -12.125 -13.664 1 96.62 182 GLY B C 1
ATOM 3549 O O . GLY B 1 182 ? 17.375 -10.977 -13.469 1 96.62 182 GLY B O 1
ATOM 3550 N N . LYS B 1 183 ? 17.766 -13.047 -14.156 1 95.5 183 LYS B N 1
ATOM 3551 C CA . LYS B 1 183 ? 19.203 -12.836 -14.336 1 95.5 183 LYS B CA 1
ATOM 3552 C C . LYS B 1 183 ? 19.547 -12.648 -15.812 1 95.5 183 LYS B C 1
ATOM 3554 O O . LYS B 1 183 ? 20.641 -12.188 -16.141 1 95.5 183 LYS B O 1
ATOM 3559 N N . LYS B 1 184 ? 18.609 -13.039 -16.641 1 92.06 184 LYS B N 1
ATOM 3560 C CA . LYS B 1 184 ? 18.859 -12.977 -18.078 1 92.06 184 LYS B CA 1
ATOM 3561 C C . LYS B 1 184 ? 17.828 -12.109 -18.781 1 92.06 184 LYS B C 1
ATOM 3563 O O . LYS B 1 184 ? 17 -12.617 -19.531 1 92.06 184 LYS B O 1
ATOM 3568 N N . PRO B 1 185 ? 18.062 -10.859 -18.625 1 86.62 185 PRO B N 1
ATOM 3569 C CA . PRO B 1 185 ? 17.094 -9.977 -19.281 1 86.62 185 PRO B CA 1
ATOM 3570 C C . PRO B 1 185 ? 17.031 -10.203 -20.781 1 86.62 185 PRO B C 1
ATOM 3572 O O . PRO B 1 185 ? 18.047 -10.453 -21.422 1 86.62 185 PRO B O 1
ATOM 3575 N N . ASN B 1 186 ? 15.883 -10.32 -21.438 1 86.44 186 ASN B N 1
ATOM 3576 C CA . ASN B 1 186 ? 15.602 -10.438 -22.859 1 86.44 186 ASN B CA 1
ATOM 3577 C C . ASN B 1 186 ? 15.758 -11.875 -23.344 1 86.44 186 ASN B C 1
ATOM 3579 O O . ASN B 1 186 ? 15.531 -12.164 -24.531 1 86.44 186 ASN B O 1
ATOM 3583 N N . LYS B 1 187 ? 16.219 -12.805 -22.516 1 88.31 187 LYS B N 1
ATOM 3584 C CA . LYS B 1 187 ? 16.406 -14.195 -22.922 1 88.31 187 LYS B CA 1
ATOM 3585 C C . LYS B 1 187 ? 15.5 -15.133 -22.125 1 88.31 187 LYS B C 1
ATOM 3587 O O . LYS B 1 187 ? 15.742 -16.344 -22.078 1 88.31 187 LYS B O 1
ATOM 3592 N N . GLU B 1 188 ? 14.664 -14.516 -21.453 1 93.69 188 GLU B N 1
ATOM 3593 C CA . GLU B 1 188 ? 13.719 -15.305 -20.672 1 93.69 188 GLU B CA 1
ATOM 3594 C C . GLU B 1 188 ? 12.32 -14.711 -20.719 1 93.69 188 GLU B C 1
ATOM 3596 O O . GLU B 1 188 ? 12.07 -13.75 -21.469 1 93.69 188 GLU B O 1
ATOM 3601 N N . PHE B 1 189 ? 11.445 -15.32 -20.062 1 94.69 189 PHE B N 1
ATOM 3602 C CA . PHE B 1 189 ? 10.07 -14.852 -20.016 1 94.69 189 PHE B CA 1
ATOM 3603 C C . PHE B 1 189 ? 10.016 -13.359 -19.719 1 94.69 189 PHE B C 1
ATOM 3605 O O . PHE B 1 189 ? 10.562 -12.906 -18.719 1 94.69 189 PHE B O 1
ATOM 3612 N N . ARG B 1 190 ? 9.516 -12.453 -20.562 1 89.06 190 ARG B N 1
ATOM 3613 C CA . ARG B 1 190 ? 9.641 -11 -20.578 1 89.06 190 ARG B CA 1
ATOM 3614 C C . ARG B 1 190 ? 9.023 -10.375 -19.344 1 89.06 190 ARG B C 1
ATOM 3616 O O . ARG B 1 190 ? 9.594 -9.461 -18.75 1 89.06 190 ARG B O 1
ATOM 3623 N N . SER B 1 191 ? 7.949 -10.789 -18.672 1 93.62 191 SER B N 1
ATOM 3624 C CA . SER B 1 191 ? 7.23 -10.18 -17.562 1 93.62 191 SER B CA 1
ATOM 3625 C C . SER B 1 191 ? 7.199 -11.102 -16.344 1 93.62 191 SER B C 1
ATOM 3627 O O . SER B 1 191 ? 6.195 -11.164 -15.641 1 93.62 191 SER B O 1
ATOM 3629 N N . GLY B 1 192 ? 8.406 -11.656 -16.203 1 96.56 192 GLY B N 1
ATOM 3630 C CA . GLY B 1 192 ? 8.461 -12.664 -15.148 1 96.56 192 GLY B CA 1
ATOM 3631 C C . GLY B 1 192 ? 8.344 -12.07 -13.758 1 96.56 192 GLY B C 1
ATOM 3632 O O . GLY B 1 192 ? 7.605 -12.594 -12.922 1 96.56 192 GLY B O 1
ATOM 3633 N N . GLU B 1 193 ? 9.086 -10.984 -13.609 1 96.94 193 GLU B N 1
ATOM 3634 C CA . GLU B 1 193 ? 9.031 -10.32 -12.312 1 96.94 193 GLU B CA 1
ATOM 3635 C C . GLU B 1 193 ? 7.648 -9.734 -12.047 1 96.94 193 GLU B C 1
ATOM 3637 O O . GLU B 1 193 ? 7.109 -9.875 -10.945 1 96.94 193 GLU B O 1
ATOM 3642 N N . ASP B 1 194 ? 7.07 -9.117 -13.008 1 96.69 194 ASP B N 1
ATOM 3643 C CA . ASP B 1 194 ? 5.754 -8.492 -12.875 1 96.69 194 ASP B CA 1
ATOM 3644 C C . ASP B 1 194 ? 4.688 -9.539 -12.547 1 96.69 194 ASP B C 1
ATOM 3646 O O . ASP B 1 194 ? 3.818 -9.297 -11.703 1 96.69 194 ASP B O 1
ATOM 3650 N N . LEU B 1 195 ? 4.766 -10.672 -13.164 1 97.44 195 LEU B N 1
ATOM 3651 C CA . LEU B 1 195 ? 3.809 -11.742 -12.906 1 97.44 195 LEU B CA 1
ATOM 3652 C C . LEU B 1 195 ? 3.961 -12.266 -11.484 1 97.44 195 LEU B C 1
ATOM 3654 O O . LEU B 1 195 ? 2.967 -12.477 -10.781 1 97.44 195 LEU B O 1
ATOM 3658 N N . ALA B 1 196 ? 5.164 -12.438 -11.102 1 98.31 196 ALA B N 1
ATOM 3659 C CA . ALA B 1 196 ? 5.41 -12.875 -9.734 1 98.31 196 ALA B CA 1
ATOM 3660 C C . ALA B 1 196 ? 4.828 -11.891 -8.727 1 98.31 196 ALA B C 1
ATOM 3662 O O . ALA B 1 196 ? 4.133 -12.289 -7.789 1 98.31 196 ALA B O 1
ATOM 3663 N N . ARG B 1 197 ? 5.047 -10.625 -8.953 1 97.81 197 ARG B N 1
ATOM 3664 C CA . ARG B 1 197 ? 4.555 -9.578 -8.062 1 97.81 197 ARG B CA 1
ATOM 3665 C C . ARG B 1 197 ? 3.031 -9.516 -8.086 1 97.81 197 ARG B C 1
ATOM 3667 O O . ARG B 1 197 ? 2.398 -9.312 -7.051 1 97.81 197 ARG B O 1
ATOM 3674 N N . MET B 1 198 ? 2.514 -9.664 -9.227 1 98 198 MET B N 1
ATOM 3675 C CA . MET B 1 198 ? 1.057 -9.664 -9.344 1 98 198 MET B CA 1
ATOM 3676 C C . MET B 1 198 ? 0.446 -10.789 -8.508 1 98 198 MET B C 1
ATOM 3678 O O . MET B 1 198 ? -0.558 -10.586 -7.824 1 98 198 MET B O 1
ATOM 3682 N N . ILE B 1 199 ? 1.035 -11.953 -8.539 1 98.19 199 ILE B N 1
ATOM 3683 C CA . ILE B 1 199 ? 0.51 -13.102 -7.812 1 98.19 199 ILE B CA 1
ATOM 3684 C C . ILE B 1 199 ? 0.622 -12.859 -6.309 1 98.19 199 ILE B C 1
ATOM 3686 O O . ILE B 1 199 ? -0.371 -12.953 -5.582 1 98.19 199 ILE B O 1
ATOM 3690 N N . VAL B 1 200 ? 1.784 -12.406 -5.891 1 98.06 200 VAL B N 1
ATOM 3691 C CA . VAL B 1 200 ? 2.043 -12.367 -4.457 1 98.06 200 VAL B CA 1
ATOM 3692 C C . VAL B 1 200 ? 1.384 -11.133 -3.85 1 98.06 200 VAL B C 1
ATOM 3694 O O . VAL B 1 200 ? 0.924 -11.164 -2.705 1 98.06 200 VAL B O 1
ATOM 3697 N N . ASP B 1 201 ? 1.321 -10.039 -4.59 1 96.81 201 ASP B N 1
ATOM 3698 C CA . ASP B 1 201 ? 0.876 -8.773 -4.012 1 96.81 201 ASP B CA 1
ATOM 3699 C C . ASP B 1 201 ? -0.608 -8.539 -4.285 1 96.81 201 ASP B C 1
ATOM 3701 O O . ASP B 1 201 ? -1.249 -7.73 -3.609 1 96.81 201 ASP B O 1
ATOM 3705 N N . ASP B 1 202 ? -1.197 -9.297 -5.262 1 97.5 202 ASP B N 1
ATOM 3706 C CA . ASP B 1 202 ? -2.562 -8.938 -5.637 1 97.5 202 ASP B CA 1
ATOM 3707 C C . ASP B 1 202 ? -3.436 -10.188 -5.781 1 97.5 202 ASP B C 1
ATOM 3709 O O . ASP B 1 202 ? -4.336 -10.414 -4.973 1 97.5 202 ASP B O 1
ATOM 3713 N N . LEU B 1 203 ? -3.131 -11.172 -6.617 1 98.12 203 LEU B N 1
ATOM 3714 C CA . LEU B 1 203 ? -4 -12.297 -6.934 1 98.12 203 LEU B CA 1
ATOM 3715 C C . LEU B 1 203 ? -4.207 -13.188 -5.715 1 98.12 203 LEU B C 1
ATOM 3717 O O . LEU B 1 203 ? -5.34 -13.5 -5.352 1 98.12 203 LEU B O 1
ATOM 3721 N N . PHE B 1 204 ? -3.123 -13.445 -5.117 1 98.56 204 PHE B N 1
ATOM 3722 C CA . PHE B 1 204 ? -3.186 -14.375 -3.994 1 98.56 204 PHE B CA 1
ATOM 3723 C C . PHE B 1 204 ? -3.924 -13.75 -2.816 1 98.56 204 PHE B C 1
ATOM 3725 O O . PHE B 1 204 ? -4.906 -14.312 -2.322 1 98.56 204 PHE B O 1
ATOM 3732 N N . PRO B 1 205 ? -3.588 -12.594 -2.385 1 97.88 205 PRO B N 1
ATOM 3733 C CA . PRO B 1 205 ? -4.289 -12.008 -1.241 1 97.88 205 PRO B CA 1
ATOM 3734 C C . PRO B 1 205 ? -5.75 -11.688 -1.545 1 97.88 205 PRO B C 1
ATOM 3736 O O . PRO B 1 205 ? -6.602 -11.766 -0.653 1 97.88 205 PRO B O 1
ATOM 3739 N N . ASN B 1 206 ? -6.113 -11.398 -2.814 1 97.31 206 ASN B N 1
ATOM 3740 C CA . ASN B 1 206 ? -7.449 -10.914 -3.154 1 97.31 206 ASN B CA 1
ATOM 3741 C C . ASN B 1 206 ? -8.25 -11.969 -3.916 1 97.31 206 ASN B C 1
ATOM 3743 O O . ASN B 1 206 ? -9.266 -11.656 -4.535 1 97.31 206 ASN B O 1
ATOM 3747 N N . ALA B 1 207 ? -7.805 -13.188 -3.883 1 98 207 ALA B N 1
ATOM 3748 C CA . ALA B 1 207 ? -8.391 -14.258 -4.684 1 98 207 ALA B CA 1
ATOM 3749 C C . ALA B 1 207 ? -9.883 -14.406 -4.387 1 98 207 ALA B C 1
ATOM 3751 O O . ALA B 1 207 ? -10.703 -14.492 -5.305 1 98 207 ALA B O 1
ATOM 3752 N N . VAL B 1 208 ? -10.273 -14.414 -3.139 1 97.75 208 VAL B N 1
ATOM 3753 C CA . VAL B 1 208 ? -11.656 -14.617 -2.736 1 97.75 208 VAL B CA 1
ATOM 3754 C C . VAL B 1 208 ? -12.516 -13.445 -3.217 1 97.75 208 VAL B C 1
ATOM 3756 O O . VAL B 1 208 ? -13.641 -13.641 -3.67 1 97.75 208 VAL B O 1
ATOM 3759 N N . HIS B 1 209 ? -11.938 -12.289 -3.076 1 95.62 209 HIS B N 1
ATOM 3760 C CA . HIS B 1 209 ? -12.641 -11.117 -3.584 1 95.62 209 HIS B CA 1
ATOM 3761 C C . HIS B 1 209 ? -12.867 -11.219 -5.086 1 95.62 209 HIS B C 1
ATOM 3763 O O . HIS B 1 209 ? -13.984 -10.992 -5.566 1 95.62 209 HIS B O 1
ATOM 3769 N N . TYR B 1 210 ? -11.844 -11.57 -5.836 1 96.75 210 TYR B N 1
ATOM 3770 C CA . TYR B 1 210 ? -11.961 -11.727 -7.281 1 96.75 210 TYR B CA 1
ATOM 3771 C C . TYR B 1 210 ? -12.984 -12.797 -7.637 1 96.75 210 TYR B C 1
ATOM 3773 O O . TYR B 1 210 ? -13.781 -12.625 -8.562 1 96.75 210 TYR B O 1
ATOM 3781 N N . TYR B 1 211 ? -12.992 -13.883 -6.934 1 97 211 TYR B N 1
ATOM 3782 C CA . TYR B 1 211 ? -13.961 -14.961 -7.141 1 97 211 TYR B CA 1
ATOM 3783 C C . TYR B 1 211 ? -15.383 -14.469 -6.922 1 97 211 TYR B C 1
ATOM 3785 O O . TYR B 1 211 ? -16.266 -14.703 -7.75 1 97 211 TYR B O 1
ATOM 3793 N N . SER B 1 212 ? -15.539 -13.75 -5.824 1 94.12 212 SER B N 1
ATOM 3794 C CA . SER B 1 212 ? -16.859 -13.234 -5.48 1 94.12 212 SER B CA 1
ATOM 3795 C C . SER B 1 212 ? -17.359 -12.258 -6.539 1 94.12 212 SER B C 1
ATOM 3797 O O . SER B 1 212 ? -18.531 -12.289 -6.918 1 94.12 212 SER B O 1
ATOM 3799 N N . GLU B 1 213 ? -16.5 -11.43 -6.973 1 93.31 213 GLU B N 1
ATOM 3800 C CA . GLU B 1 213 ? -16.875 -10.469 -8.008 1 93.31 213 GLU B CA 1
ATOM 3801 C C . GLU B 1 213 ? -17.266 -11.18 -9.297 1 93.31 213 GLU B C 1
ATOM 3803 O O . GLU B 1 213 ? -18.234 -10.781 -9.953 1 93.31 213 GLU B O 1
ATOM 3808 N N . ALA B 1 214 ? -16.578 -12.172 -9.625 1 91.56 214 ALA B N 1
ATOM 3809 C CA . ALA B 1 214 ? -16.859 -12.945 -10.836 1 91.56 214 ALA B CA 1
ATOM 3810 C C . ALA B 1 214 ? -18.203 -13.648 -10.734 1 91.56 214 ALA B C 1
ATOM 3812 O O . ALA B 1 214 ? -18.953 -13.703 -11.711 1 91.56 214 ALA B O 1
ATOM 3813 N N . MET B 1 215 ? -18.516 -14.117 -9.664 1 88.44 215 MET B N 1
ATOM 3814 C CA . MET B 1 215 ? -19.766 -14.844 -9.438 1 88.44 215 MET B CA 1
ATOM 3815 C C . MET B 1 215 ? -20.969 -13.898 -9.477 1 88.44 215 MET B C 1
ATOM 3817 O O . MET B 1 215 ? -22.047 -14.266 -9.945 1 88.44 215 MET B O 1
ATOM 3821 N N . ASN B 1 216 ? -20.75 -12.734 -9.008 1 86.88 216 ASN B N 1
ATOM 3822 C CA . ASN B 1 216 ? -21.812 -11.742 -9 1 86.88 216 ASN B CA 1
ATOM 3823 C C . ASN B 1 216 ? -22.062 -11.172 -10.391 1 86.88 216 ASN B C 1
ATOM 3825 O O . ASN B 1 216 ? -23.203 -10.844 -10.742 1 86.88 216 ASN B O 1
ATOM 3829 N N . ASN B 1 217 ? -21.047 -10.945 -11.125 1 81.75 217 ASN B N 1
ATOM 3830 C CA . ASN B 1 217 ? -21.172 -10.414 -12.484 1 81.75 217 ASN B CA 1
ATOM 3831 C C . ASN B 1 217 ? -21.812 -11.438 -13.422 1 81.75 217 ASN B C 1
ATOM 3833 O O . ASN B 1 217 ? -22.531 -11.07 -14.352 1 81.75 217 ASN B O 1
ATOM 3837 N N . ASP B 1 218 ? -21.547 -12.664 -13.266 1 71 218 ASP B N 1
ATOM 3838 C CA . ASP B 1 218 ? -22.156 -13.719 -14.062 1 71 218 ASP B CA 1
ATOM 3839 C C . ASP B 1 218 ? -23.641 -13.828 -13.797 1 71 218 ASP B C 1
ATOM 3841 O O . ASP B 1 218 ? -24.438 -14.062 -14.719 1 71 218 ASP B O 1
ATOM 3845 N N . GLN B 1 219 ? -24.016 -13.57 -12.664 1 63.75 219 GLN B N 1
ATOM 3846 C CA . GLN B 1 219 ? -25.438 -13.617 -12.305 1 63.75 219 GLN B CA 1
ATOM 3847 C C . GLN B 1 219 ? -26.188 -12.422 -12.891 1 63.75 219 GLN B C 1
ATOM 3849 O O . GLN B 1 219 ? -27.312 -12.562 -13.359 1 63.75 219 GLN B O 1
ATOM 3854 N N . GLU B 1 220 ? -25.516 -11.266 -12.891 1 59.12 220 GLU B N 1
ATOM 3855 C CA . GLU B 1 220 ? -26.156 -10.086 -13.469 1 59.12 220 GLU B CA 1
ATOM 3856 C C . GLU B 1 220 ? -26.25 -10.203 -14.992 1 59.12 220 GLU B C 1
ATOM 3858 O O . GLU B 1 220 ? -27.234 -9.781 -15.586 1 59.12 220 GLU B O 1
ATOM 3863 N N . SER B 1 221 ? -25.281 -10.727 -15.586 1 56.44 221 SER B N 1
ATOM 3864 C CA . SER B 1 221 ? -25.312 -10.898 -17.031 1 56.44 221 SER B CA 1
ATOM 3865 C C . SER B 1 221 ? -26.328 -11.945 -17.438 1 56.44 221 SER B C 1
ATOM 3867 O O . SER B 1 221 ? -26.969 -11.828 -18.5 1 56.44 221 SER B O 1
ATOM 3869 N N . GLU B 1 222 ? -26.5 -13.016 -16.75 1 53.84 222 GLU B N 1
ATOM 3870 C CA . GLU B 1 222 ? -27.516 -14.008 -17.047 1 53.84 222 GLU B CA 1
ATOM 3871 C C . GLU B 1 222 ? -28.922 -13.43 -16.828 1 53.84 222 GLU B C 1
ATOM 3873 O O . GLU B 1 222 ? -29.859 -13.812 -17.531 1 53.84 222 GLU B O 1
ATOM 3878 N N . ALA B 1 223 ? -29 -12.531 -15.836 1 51.91 223 ALA B N 1
ATOM 3879 C CA . ALA B 1 223 ? -30.297 -11.914 -15.562 1 51.91 223 ALA B CA 1
ATOM 3880 C C . ALA B 1 223 ? -30.688 -10.922 -16.672 1 51.91 223 ALA B C 1
ATOM 3882 O O . ALA B 1 223 ? -31.859 -10.797 -17.016 1 51.91 223 ALA B O 1
ATOM 3883 N N . GLU B 1 224 ? -29.75 -10.117 -17.078 1 49.25 224 GLU B N 1
ATOM 3884 C CA . GLU B 1 224 ? -30.047 -9.133 -18.109 1 49.25 224 GLU B CA 1
ATOM 3885 C C . GLU B 1 224 ? -30.406 -9.805 -19.438 1 49.25 224 GLU B C 1
ATOM 3887 O O . GLU B 1 224 ? -31.141 -9.234 -20.25 1 49.25 224 GLU B O 1
ATOM 3892 N N . ASP B 1 225 ? -29.766 -10.898 -19.625 1 48.81 225 ASP B N 1
ATOM 3893 C CA . ASP B 1 225 ? -30.016 -11.523 -20.922 1 48.81 225 ASP B CA 1
ATOM 3894 C C . ASP B 1 225 ? -31.422 -12.109 -20.984 1 48.81 225 ASP B C 1
ATOM 3896 O O . ASP B 1 225 ? -31.938 -12.383 -22.078 1 48.81 225 ASP B O 1
ATOM 3900 N N . SER B 1 226 ? -31.953 -12.453 -19.766 1 45.81 226 SER B N 1
ATOM 3901 C CA . SER B 1 226 ? -33.281 -13.062 -19.844 1 45.81 226 SER B CA 1
ATOM 3902 C C . SER B 1 226 ? -34.344 -12.055 -20.266 1 45.81 226 SER B C 1
ATOM 3904 O O . SER B 1 226 ? -35.375 -12.43 -20.781 1 45.81 226 SER B O 1
ATOM 3906 N N . SER B 1 227 ? -34.094 -10.797 -19.781 1 43.47 227 SER B N 1
ATOM 3907 C CA . SER B 1 227 ? -35.188 -9.867 -19.953 1 43.47 227 SER B CA 1
ATOM 3908 C C . SER B 1 227 ? -35.219 -9.305 -21.375 1 43.47 227 SER B C 1
ATOM 3910 O O . SER B 1 227 ? -36.125 -8.516 -21.719 1 43.47 227 SER B O 1
ATOM 3912 N N . GLU B 1 228 ? -34.062 -9.312 -21.984 1 40.59 228 GLU B N 1
ATOM 3913 C CA . GLU B 1 228 ? -34.094 -8.648 -23.281 1 40.59 228 GLU B CA 1
ATOM 3914 C C . GLU B 1 228 ? -34.906 -9.453 -24.297 1 40.59 228 GLU B C 1
ATOM 3916 O O . GLU B 1 228 ? -34.375 -10.234 -25.078 1 40.59 228 GLU B O 1
ATOM 3921 N N . GLY B 1 229 ? -35.875 -10.234 -23.781 1 35.97 229 GLY B N 1
ATOM 3922 C CA . GLY B 1 229 ? -36.781 -10.734 -24.797 1 35.97 229 GLY B CA 1
ATOM 3923 C C . GLY B 1 229 ? -37.281 -9.648 -25.734 1 35.97 229 GLY B C 1
ATOM 3924 O O . GLY B 1 229 ? -37.656 -8.555 -25.281 1 35.97 229 GLY B O 1
ATOM 3925 N N . GLU B 1 230 ? -36.688 -9.531 -26.938 1 36.34 230 GLU B N 1
ATOM 3926 C CA . GLU B 1 230 ? -37.062 -8.703 -28.078 1 36.34 230 GLU B CA 1
ATOM 3927 C C . GLU B 1 230 ? -38.594 -8.688 -28.25 1 36.34 230 GLU B C 1
ATOM 3929 O O . GLU B 1 230 ? -39.188 -9.727 -28.531 1 36.34 230 GLU B O 1
ATOM 3934 N N . GLU B 1 231 ? -39.312 -8.07 -27.375 1 34.78 231 GLU B N 1
ATOM 3935 C CA . GLU B 1 231 ? -40.719 -7.828 -27.719 1 34.78 231 GLU B CA 1
ATOM 3936 C C . GLU B 1 231 ? -40.844 -7.262 -29.125 1 34.78 231 GLU B C 1
ATOM 3938 O O . GLU B 1 231 ? -40.344 -6.18 -29.422 1 34.78 231 GLU B O 1
ATOM 3943 N N . LEU B 1 232 ? -40.656 -8.086 -30.172 1 33.16 232 LEU B N 1
ATOM 3944 C CA . LEU B 1 232 ? -41.031 -7.797 -31.547 1 33.16 232 LEU B CA 1
ATOM 3945 C C . LEU B 1 232 ? -42.406 -7.129 -31.594 1 33.16 232 LEU B C 1
ATOM 3947 O O . LEU B 1 232 ? -43.406 -7.707 -31.156 1 33.16 232 LEU B O 1
ATOM 3951 N N . ASP B 1 233 ? -42.531 -5.859 -31.172 1 32.53 233 ASP B N 1
ATOM 3952 C CA . ASP B 1 233 ? -43.719 -5.047 -31.344 1 32.53 233 ASP B CA 1
ATOM 3953 C C . ASP B 1 233 ? -44.281 -5.172 -32.75 1 32.53 233 ASP B C 1
ATOM 3955 O O . ASP B 1 233 ? -43.625 -4.734 -33.719 1 32.53 233 ASP B O 1
ATOM 3959 N N . LEU B 1 234 ? -44.875 -6.246 -33.188 1 29.75 234 LEU B N 1
ATOM 3960 C CA . LEU B 1 234 ? -45.656 -6.523 -34.375 1 29.75 234 LEU B CA 1
ATOM 3961 C C . LEU B 1 234 ? -46.719 -5.441 -34.562 1 29.75 234 LEU B C 1
ATOM 3963 O O . LEU B 1 234 ? -47.688 -5.641 -35.312 1 29.75 234 LEU B O 1
ATOM 3967 N N . SER B 1 235 ? -46.719 -4.301 -33.875 1 29.25 235 SER B N 1
ATOM 3968 C CA . SER B 1 235 ? -47.844 -3.398 -34.156 1 29.25 235 SER B CA 1
ATOM 3969 C C . SER B 1 235 ? -47.875 -2.963 -35.625 1 29.25 235 SER B C 1
ATOM 3971 O O . SER B 1 235 ? -46.812 -2.662 -36.188 1 29.25 235 SER B O 1
ATOM 3973 N N . GLU B 1 236 ? -48.906 -3.348 -36.406 1 28.03 236 GLU B N 1
ATOM 3974 C CA . GLU B 1 236 ? -49.438 -3.193 -37.75 1 28.03 236 GLU B CA 1
ATOM 3975 C C . GLU B 1 236 ? -49.5 -1.723 -38.156 1 28.03 236 GLU B C 1
ATOM 3977 O O . GLU B 1 236 ? -50.219 -0.933 -37.531 1 28.03 236 GLU B O 1
ATOM 3982 N N . ASP B 1 237 ? -48.469 -1.021 -38.562 1 30.47 237 ASP B N 1
ATOM 3983 C CA . ASP B 1 237 ? -48.531 0.276 -39.219 1 30.47 237 ASP B CA 1
ATOM 3984 C C . ASP B 1 237 ? -49.562 0.285 -40.344 1 30.47 237 ASP B C 1
ATOM 3986 O O . ASP B 1 237 ? -49.469 -0.49 -41.281 1 30.47 237 ASP B O 1
ATOM 3990 N N . GLU B 1 238 ? -50.812 0.611 -40.062 1 29.84 238 GLU B N 1
ATOM 3991 C CA . GLU B 1 238 ? -51.844 0.858 -41.062 1 29.84 238 GLU B CA 1
ATOM 3992 C C . GLU B 1 238 ? -51.375 1.854 -42.125 1 29.84 238 GLU B C 1
ATOM 3994 O O . GLU B 1 238 ? -50.781 2.881 -41.781 1 29.84 238 GLU B O 1
ATOM 3999 N N . PRO B 1 239 ? -51.312 1.483 -43.375 1 33.81 239 PRO B N 1
ATOM 4000 C CA . PRO B 1 239 ? -50.938 2.248 -44.562 1 33.81 239 PRO B CA 1
ATOM 4001 C C . PRO B 1 239 ? -51.812 3.475 -44.781 1 33.81 239 PRO B C 1
ATOM 4003 O O . PRO B 1 239 ? -53.031 3.342 -44.938 1 33.81 239 PRO B O 1
ATOM 4006 N N . ASP B 1 240 ? -51.719 4.547 -44.094 1 28.81 240 ASP B N 1
ATOM 4007 C CA . ASP B 1 240 ? -52.562 5.711 -44.406 1 28.81 240 ASP B CA 1
ATOM 4008 C C . ASP B 1 240 ? -52.562 5.996 -45.906 1 28.81 240 ASP B C 1
ATOM 4010 O O . ASP B 1 240 ? -51.562 5.746 -46.594 1 28.81 240 ASP B O 1
ATOM 4014 N N . LYS B 1 241 ? -53.781 6.617 -46.344 1 26.53 241 LYS B N 1
ATOM 4015 C CA . LYS B 1 241 ? -54.469 7.035 -47.562 1 26.53 241 LYS B CA 1
ATOM 4016 C C . LYS B 1 241 ? -53.625 8.07 -48.312 1 26.53 241 LYS B C 1
ATOM 4018 O O . LYS B 1 241 ? -53.344 9.141 -47.781 1 26.53 241 LYS B O 1
ATOM 4023 N N . LYS B 1 242 ? -53 7.762 -49.375 1 23.61 242 LYS B N 1
ATOM 4024 C CA . LYS B 1 242 ? -52.344 8.547 -50.406 1 23.61 242 LYS B CA 1
ATOM 4025 C C . LYS B 1 242 ? -53.25 9.695 -50.875 1 23.61 242 LYS B C 1
ATOM 4027 O O . LYS B 1 242 ? -54.469 9.68 -50.625 1 23.61 242 LYS B O 1
ATOM 4032 N N . LYS B 1 243 ? -53.219 10.172 -52.156 1 26.11 243 LYS B N 1
ATOM 4033 C CA . LYS B 1 243 ? -53.062 11.297 -53.062 1 26.11 243 LYS B CA 1
ATOM 4034 C C . LYS B 1 243 ? -54.406 11.852 -53.5 1 26.11 243 LYS B C 1
ATOM 4036 O O . LYS B 1 243 ? -54.656 13.062 -53.438 1 26.11 243 LYS B O 1
ATOM 4041 N N . GLN B 1 244 ? -55.031 11.406 -54.625 1 24.42 244 GLN B N 1
ATOM 4042 C CA . GLN B 1 244 ? -55.125 12.109 -55.906 1 24.42 244 GLN B CA 1
ATOM 4043 C C . GLN B 1 244 ? -56.438 12.922 -56 1 24.42 244 GLN B C 1
ATOM 4045 O O . GLN B 1 244 ? -56.406 14.07 -56.438 1 24.42 244 GLN B O 1
ATOM 4050 N N . LYS B 1 245 ? -57.656 12.43 -56.219 1 23.7 245 LYS B N 1
ATOM 4051 C CA . LYS B 1 245 ? -58.375 12.633 -57.5 1 23.7 245 LYS B CA 1
ATOM 4052 C C . LYS B 1 245 ? -59.406 13.75 -57.375 1 23.7 245 LYS B C 1
ATOM 4054 O O . LYS B 1 245 ? -59.938 14.234 -58.375 1 23.7 245 LYS B O 1
ATOM 4059 N N . VAL B 1 246 ? -60.062 14.117 -56.281 1 27.17 246 VAL B N 1
ATOM 4060 C CA . VAL B 1 246 ? -61.406 14.453 -56.781 1 27.17 246 VAL B CA 1
ATOM 4061 C C . VAL B 1 246 ? -61.406 15.891 -57.312 1 27.17 246 VAL B C 1
ATOM 4063 O O . VAL B 1 246 ? -61 16.812 -56.594 1 27.17 246 VAL B O 1
ATOM 4066 N N . ASP B 1 247 ? -61.562 16.172 -58.688 1 29.44 247 ASP B N 1
ATOM 4067 C CA . ASP B 1 247 ? -61.781 17.281 -59.594 1 29.44 247 ASP B CA 1
ATOM 4068 C C . ASP B 1 247 ? -63 18.094 -59.188 1 29.44 247 ASP B C 1
ATOM 4070 O O . ASP B 1 247 ? -63.375 19.062 -59.875 1 29.44 247 ASP B O 1
ATOM 4074 N N . GLU B 1 248 ? -63.656 17.906 -58.125 1 25.89 248 GLU B N 1
ATOM 4075 C CA . GLU B 1 248 ? -65 18.406 -58.406 1 25.89 248 GLU B CA 1
ATOM 4076 C C . GLU B 1 248 ? -65 19.922 -58.625 1 25.89 248 GLU B C 1
ATOM 4078 O O . GLU B 1 248 ? -64.5 20.672 -57.781 1 25.89 248 GLU B O 1
ATOM 4083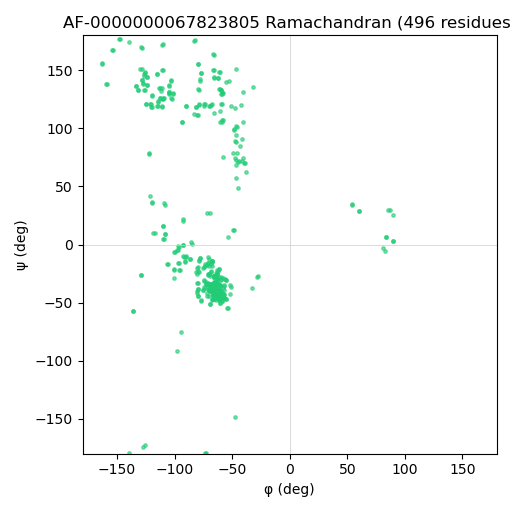 N N . THR B 1 249 ? -65.312 20.547 -59.938 1 27.59 249 THR B N 1
ATOM 4084 C CA . THR B 1 249 ? -65.938 21.703 -60.562 1 27.59 249 THR B CA 1
ATOM 4085 C C . THR B 1 249 ? -67.125 22.203 -59.719 1 27.59 249 THR B C 1
ATOM 4087 O O . THR B 1 249 ? -67.438 23.391 -59.75 1 27.59 249 THR B O 1
ATOM 4090 N N . GLN B 1 250 ? -68.062 21.5 -59 1 24.36 250 GLN B N 1
ATOM 4091 C CA . GLN B 1 250 ? -69.188 22.375 -58.906 1 24.36 250 GLN B CA 1
ATOM 4092 C C . GLN B 1 250 ? -68.938 23.516 -57.906 1 24.36 250 GLN B C 1
ATOM 4094 O O . GLN B 1 250 ? -68.438 23.297 -56.844 1 24.36 250 GLN B O 1
#

Secondary structure (DSSP, 8-state):
--HHHHHHHHHHHHHHHHHHHHHHHHHHHHHHHHHHHHHHHHHHTTSTTHHHHHHHT-HHHHTTS-GGGHHHHTTEEEEEEE-GGGGT--GGGTT-EEEEEEE-TTSSS-SEEEEEEEEEEEETTEEEEEE-----PPPGGGGGG-HHHHHHT--SSS--HHHHHHHHHHTTSHHHHTT--SSSTTSS-TTHHHHHHHIIIIITTTHHHHHHHHHHHHHHHHHHHHH-----------------------/--HHHHHHHHHHHHHHHHHHHHHHHHHHHHHHHHHHHHHHHHHHTTSTTHHHHHHHT-HHHHTTS-GGGHHHHTTEEEEEEE-GGGGT--GGGTT-EEEEEEE-TTSSS-SEEEEEEEEEEEETTEEEEEE-----PPPGGGGGG-HHHHHHT--SSS--HHHHHHHHHHTTSHHHHTT--SSSTTSS-TTHHHHHHHIIIIITTTHHHHHHHHHHHHHHHHHHHHH-----------------------

Nearest PDB structures (foldseek):
  7vf4-assembly1_B  TM=9.468E-01  e=1.898E-25  Candida albicans SC5314
  7vf4-assembly4_H  TM=9.449E-01  e=2.547E-25  Candida albicans SC5314
  7vf4-assembly2_D  TM=9.639E-01  e=1.669E-24  Candida albicans SC5314
  7vf4-assembly4_G  TM=9.404E-01  e=8.747E-25  Candida albicans SC5314
  3dm7-assembly1_B  TM=8.999E-01  e=1.926E-21  Saccharomyces cerevisiae

Solvent-accessible surface area (backbone atoms only — not comparable to full-atom values): 28382 Å² total; per-residue (Å²): 128,56,76,61,55,55,42,52,51,53,48,53,54,48,51,53,51,49,52,52,47,51,50,50,41,52,51,50,40,46,47,64,44,50,63,56,52,52,51,47,50,64,45,46,54,71,38,84,52,46,55,24,53,32,48,74,70,29,67,73,59,53,71,67,32,43,80,84,48,54,73,49,40,53,18,31,50,43,77,47,77,47,46,56,42,57,77,74,40,54,79,91,49,56,77,24,35,32,43,33,43,29,31,34,76,90,40,68,28,61,62,45,73,42,69,41,51,38,41,63,42,80,54,96,89,37,80,40,62,36,40,51,62,44,84,74,77,68,28,77,91,46,48,82,24,32,50,68,56,51,62,70,62,54,83,58,100,59,79,49,75,68,52,47,52,29,35,56,53,21,39,41,31,66,76,33,44,44,50,28,32,74,79,50,84,91,77,48,30,76,57,44,64,57,52,51,47,42,39,68,74,41,48,58,79,38,36,65,58,44,36,52,52,49,56,52,51,54,50,50,53,58,52,54,58,63,64,61,59,77,74,73,75,71,76,71,79,73,77,78,78,78,74,72,76,73,78,74,87,122,128,56,77,60,56,55,42,51,50,53,46,51,54,48,50,50,51,49,53,52,47,52,50,51,41,51,51,50,40,46,47,62,46,48,62,56,52,53,51,46,51,63,44,46,54,70,40,83,51,45,54,24,52,32,46,75,71,28,67,73,59,51,71,69,34,43,80,83,48,54,74,48,41,54,17,31,52,42,75,47,76,48,45,56,40,57,79,73,40,55,79,91,49,55,77,22,36,31,45,34,44,30,31,34,76,90,40,69,28,62,62,45,74,42,70,41,51,38,44,63,42,80,52,96,90,36,81,41,62,33,40,53,62,43,84,74,77,69,28,77,90,46,49,81,23,31,49,69,54,51,62,71,62,54,83,59,101,60,78,48,76,66,52,49,52,30,36,56,54,21,44,42,31,65,76,35,42,44,50,27,32,72,79,49,85,92,76,46,31,85,58,39,63,59,49,51,47,42,38,68,72,41,47,58,78,40,37,65,59,44,37,52,53,49,57,54,51,52,51,50,53,57,52,55,59,62,65,62,59,78,75,75,76,74,77,77,79,76,81,78,86,86,85,82,72,88,72,82,78,128

Radius of gyration: 33.88 Å; Cα contacts (8 Å, |Δi|>4): 623; chains: 2; bounding box: 113×89×92 Å

Sequence (500 aa):
MTELAEALTKLADNEQAMGDAEKEVEIFRIKRLQGIYKNRSSITKTIPQFWYIVLAQNDDFCEYIRPEDLKYIESITDIYVDYPIAENGDAEKYRDFSITFSFGPDGNVPEQTVTKHFNVKDEEGEAKLYSEPVDVEWPEELKDICPATIRENKSGDNYTTEEKKRYRQGMKSLFAWFEWTGKKPNKEFRSGEDLARMIVDDLFPNAVHYYSEAMNNDQESEAEDSSEGEELDLSEDEPDKKKQKVDETQMTELAEALTKLADNEQAMGDAEKEVEIFRIKRLQGIYKNRSSITKTIPQFWYIVLAQNDDFCEYIRPEDLKYIESITDIYVDYPIAENGDAEKYRDFSITFSFGPDGNVPEQTVTKHFNVKDEEGEAKLYSEPVDVEWPEELKDICPATIRENKSGDNYTTEEKKRYRQGMKSLFAWFEWTGKKPNKEFRSGEDLARMIVDDLFPNAVHYYSEAMNNDQESEAEDSSEGEELDLSEDEPDKKKQKVDETQ